Protein AF-A0AAV9F4S9-F1 (afdb_monomer_lite)

Secondary structure (DSSP, 8-state):
---PPPHHHHHHHHHHHHHHHT----TTS----EEE-STT-EEEHHHHHHHHT----------TTHHHHHHHT-GGGT-S--HHHHTTTS--S--B-TTTSSSB--HHIIIII-HHHHHHHHHHHHHHSS----SSHHHHHHHHHHHHHT---SHHHHHHHHHHHHHHHHHHHHHHHHHHH-PPP-HHHHHHHHHHHHHT-------S--SS----SSPPSEEEEEEEEEESS-TTSPPEEEEPPPHHHH-TT----SEEEEEEEEEE-SS----EEEEEETTEEEEEEEPPPP-TT-EEEEEEEE-GGGHHHHT--SSSPPEEEEEE----SSS----EEEEEEEEEE--TT----S--SEEEEES-S-STT-SSEEEEET-EEEEEEEPPTTEEEEEEEEEEEEEGGGGGGGGPPPHHHHHHTT------S-S---EEEEETTEEEEEEPPP----TTSS-GGGSSSSPPTTSSSPPEEEEE-GGGHHHH-SSSEEEEEEEETTEEEEEEEEEEEEEEE-SS-SS-EEEEEEEE-PPPEEEEEEEEETTEEEEEEEEEEEEEEEEEEEETTTEEEEEEEEEEEEEEEEEEEETTTTEEEEEEEEEEEEEEEEEETTS-EEEEEEEEEEEEEEEEEEEEE-SSTTEEEEEEEEEEEEEEEEEEEETTT-SEEEEEEEEEEEEEEEEEEETTEEEEEEEEEEEEEEEE-SSTT-EEEEEEEEESSS--EEEEEE--SS----

Structure (mmCIF, N/CA/C/O backbone):
data_AF-A0AAV9F4S9-F1
#
_entry.id   AF-A0AAV9F4S9-F1
#
loop_
_atom_site.group_PDB
_atom_site.id
_atom_site.type_symbol
_atom_site.label_atom_id
_atom_site.label_alt_id
_atom_site.label_comp_id
_atom_site.label_asym_id
_atom_site.label_entity_id
_atom_site.label_seq_id
_atom_site.pdbx_PDB_ins_code
_atom_site.Cartn_x
_atom_site.Cartn_y
_atom_site.Cartn_z
_atom_site.occupancy
_atom_site.B_iso_or_equiv
_atom_site.auth_seq_id
_atom_site.auth_comp_id
_atom_site.auth_asym_id
_atom_site.auth_atom_id
_atom_site.pdbx_PDB_model_num
ATOM 1 N N . MET A 1 1 ? -43.608 53.787 4.631 1.00 22.89 1 MET A N 1
ATOM 2 C CA . MET A 1 1 ? -43.381 53.414 6.046 1.00 22.89 1 MET A CA 1
ATOM 3 C C . MET A 1 1 ? -42.006 52.775 6.174 1.00 22.89 1 MET A C 1
ATOM 5 O O . MET A 1 1 ? -41.754 51.778 5.509 1.00 22.89 1 MET A O 1
ATOM 9 N N . ARG A 1 2 ? -41.092 53.371 6.951 1.00 24.72 2 ARG A N 1
ATOM 10 C CA . ARG A 1 2 ? -39.794 52.760 7.280 1.00 24.72 2 ARG A CA 1
ATOM 11 C C . ARG A 1 2 ? -40.042 51.748 8.397 1.00 24.72 2 ARG A C 1
ATOM 13 O O . ARG A 1 2 ? -40.347 52.161 9.509 1.00 24.72 2 ARG A O 1
ATOM 20 N N . ARG A 1 3 ? -39.980 50.447 8.108 1.00 29.59 3 ARG A N 1
ATOM 21 C CA . ARG A 1 3 ? -40.030 49.433 9.168 1.00 29.59 3 ARG A CA 1
ATOM 22 C C . ARG A 1 3 ? -38.655 49.418 9.840 1.00 29.59 3 ARG A C 1
ATOM 24 O O . ARG A 1 3 ? -37.660 49.163 9.165 1.00 29.59 3 ARG A O 1
ATOM 31 N N . GLY A 1 4 ? -38.601 49.795 11.117 1.00 29.03 4 GLY A N 1
ATOM 32 C CA . GLY A 1 4 ? -37.394 49.663 11.935 1.00 29.03 4 GLY A CA 1
ATOM 33 C C . GLY A 1 4 ? -36.983 48.195 12.065 1.00 29.03 4 GLY A C 1
ATOM 34 O O . GLY A 1 4 ? -37.822 47.305 11.913 1.00 29.03 4 GLY A O 1
ATOM 35 N N . LEU A 1 5 ? -35.689 47.963 12.298 1.00 31.17 5 LEU A N 1
ATOM 36 C CA . LEU A 1 5 ? -35.123 46.628 12.506 1.00 31.17 5 LEU A CA 1
ATOM 37 C C . LEU A 1 5 ? -35.781 45.951 13.714 1.00 31.17 5 LEU A C 1
ATOM 39 O O . LEU A 1 5 ? -36.056 46.607 14.719 1.00 31.17 5 LEU A O 1
ATOM 43 N N . ARG A 1 6 ? -36.026 44.643 13.613 1.00 33.62 6 ARG A N 1
ATOM 44 C CA . ARG A 1 6 ? -36.496 43.832 14.747 1.00 33.62 6 ARG A CA 1
ATOM 45 C C . ARG A 1 6 ? -35.334 43.573 15.709 1.00 33.62 6 ARG A C 1
ATOM 47 O O . ARG A 1 6 ? -34.189 43.490 15.272 1.00 33.62 6 ARG A O 1
ATOM 54 N N . GLU A 1 7 ? -35.609 43.401 17.001 1.00 31.81 7 GLU A N 1
ATOM 55 C CA . GLU A 1 7 ? -34.573 43.137 18.020 1.00 31.81 7 GLU A CA 1
ATOM 56 C C . GLU A 1 7 ? -33.677 41.939 17.670 1.00 31.81 7 GLU A C 1
ATOM 58 O O . GLU A 1 7 ? -32.467 42.009 17.850 1.00 31.81 7 GLU A O 1
ATOM 63 N N . GLU A 1 8 ? -34.231 40.890 17.060 1.00 33.00 8 GLU A N 1
ATOM 64 C CA . GLU A 1 8 ? -33.472 39.725 16.581 1.00 33.00 8 GLU A CA 1
ATOM 65 C C . GLU A 1 8 ? -32.423 40.083 15.510 1.00 33.00 8 GLU A C 1
ATOM 67 O O . GLU A 1 8 ? -31.349 39.485 15.452 1.00 33.00 8 GLU A O 1
ATOM 72 N N . GLU A 1 9 ? -32.710 41.082 14.670 1.00 36.06 9 GLU A N 1
ATOM 73 C CA . GLU A 1 9 ? -31.794 41.580 13.639 1.00 36.06 9 GLU A CA 1
ATOM 74 C C . GLU A 1 9 ? -30.711 42.467 14.280 1.00 36.06 9 GLU A C 1
ATOM 76 O O . GLU A 1 9 ? -29.543 42.382 13.906 1.00 36.06 9 GLU A O 1
ATOM 81 N N . ILE A 1 10 ? -31.064 43.254 15.304 1.00 36.69 10 ILE A N 1
ATOM 82 C CA . ILE A 1 10 ? -30.130 44.101 16.068 1.00 36.69 10 ILE A CA 1
ATOM 83 C C . ILE A 1 10 ? -29.147 43.247 16.890 1.00 36.69 10 ILE A C 1
ATOM 85 O O . ILE A 1 10 ? -27.951 43.542 16.900 1.00 36.69 10 ILE A O 1
ATOM 89 N N . VAL A 1 11 ? -29.611 42.152 17.504 1.00 34.91 11 VAL A N 1
ATOM 90 C CA . VAL A 1 11 ? -28.764 41.183 18.225 1.00 34.91 11 VAL A CA 1
ATOM 91 C C . VAL A 1 11 ? -27.790 40.478 17.267 1.00 34.91 11 VAL A C 1
ATOM 93 O O . VAL A 1 11 ? -26.600 40.394 17.566 1.00 34.91 11 VAL A O 1
ATOM 96 N N . GLN A 1 12 ? -28.234 40.087 16.065 1.00 37.31 12 GLN A N 1
ATOM 97 C CA . GLN A 1 12 ? -27.366 39.481 15.038 1.00 37.31 12 GLN A CA 1
ATOM 98 C C . GLN A 1 12 ? -26.277 40.435 14.514 1.00 37.31 12 GLN A C 1
ATOM 100 O O . GLN A 1 12 ? -25.146 40.011 14.265 1.00 37.31 12 GLN A O 1
ATOM 105 N N . PHE A 1 13 ? -26.575 41.732 14.381 1.00 33.75 13 PHE A N 1
ATOM 106 C CA . PHE A 1 13 ? -25.561 42.743 14.057 1.00 33.75 13 PHE A CA 1
ATOM 107 C C . PHE A 1 13 ? -24.663 43.101 15.258 1.00 33.75 13 PHE A C 1
ATOM 109 O O . PHE A 1 13 ? -23.525 43.528 15.055 1.00 33.75 13 PHE A O 1
ATOM 116 N N . GLY A 1 14 ? -25.129 42.890 16.494 1.00 34.03 14 GLY A N 1
ATOM 117 C CA . GLY A 1 14 ? -24.374 43.103 17.737 1.00 34.03 14 GLY A CA 1
ATOM 118 C C . GLY A 1 14 ? -23.271 42.066 18.011 1.00 34.03 14 GLY A C 1
ATOM 119 O O . GLY A 1 14 ? -22.269 42.398 18.660 1.00 34.03 14 GLY A O 1
ATOM 120 N N . GLU A 1 15 ? -23.410 40.849 17.468 1.00 34.53 15 GLU A N 1
ATOM 121 C CA . GLU A 1 15 ? -22.436 39.742 17.561 1.00 34.53 15 GLU A CA 1
ATOM 122 C C . GLU A 1 15 ? -21.312 39.811 16.516 1.00 34.53 15 GLU A C 1
ATOM 124 O O . GLU A 1 15 ? -20.168 39.444 16.808 1.00 34.53 15 GLU A O 1
ATOM 129 N N . LEU A 1 16 ? -21.611 40.334 15.315 1.00 33.00 16 LEU A N 1
ATOM 130 C CA . LEU A 1 16 ? -20.655 40.526 14.206 1.00 33.00 16 LEU A CA 1
ATOM 131 C C . LEU A 1 16 ? -19.291 41.065 14.653 1.00 33.00 16 LEU A C 1
ATOM 133 O O . LEU A 1 16 ? -18.252 40.653 14.155 1.00 33.00 16 LEU A O 1
ATOM 137 N N . PRO A 1 17 ? -19.241 41.981 15.609 1.00 33.84 17 PRO A N 1
ATOM 138 C CA . PRO A 1 17 ? -17.975 42.571 15.954 1.00 33.84 17 PRO A CA 1
ATOM 139 C C . PRO A 1 17 ? -17.055 41.782 16.889 1.00 33.84 17 PRO A C 1
ATOM 141 O O . PRO A 1 17 ? -15.864 42.078 16.937 1.00 33.84 17 PRO A O 1
ATOM 144 N N . GLY A 1 18 ? -17.587 40.798 17.623 1.00 34.25 18 GLY A N 1
ATOM 145 C CA . GLY A 1 18 ? -16.751 39.790 18.285 1.00 34.25 18 GLY A CA 1
ATOM 146 C C . GLY A 1 18 ? -16.081 38.878 17.251 1.00 34.25 18 GLY A C 1
ATOM 147 O O . GLY A 1 18 ? -14.920 38.514 17.400 1.00 34.25 18 GLY A O 1
ATOM 148 N N . LEU A 1 19 ? -16.771 38.613 16.134 1.00 34.66 19 LEU A N 1
ATOM 149 C CA . LEU A 1 19 ? -16.241 37.872 14.980 1.00 34.66 19 LEU A CA 1
ATOM 150 C C . LEU A 1 19 ? -15.181 38.668 14.197 1.00 34.66 19 LEU A C 1
ATOM 152 O O . LEU A 1 19 ? -14.268 38.084 13.623 1.00 34.66 19 LEU A O 1
ATOM 156 N N . LEU A 1 20 ? -15.281 39.998 14.200 1.00 31.59 20 LEU A N 1
ATOM 157 C CA . LEU A 1 20 ? -14.366 40.912 13.511 1.00 31.59 20 LEU A CA 1
ATOM 158 C C . LEU A 1 20 ? -13.083 41.216 14.305 1.00 31.59 20 LEU A C 1
AT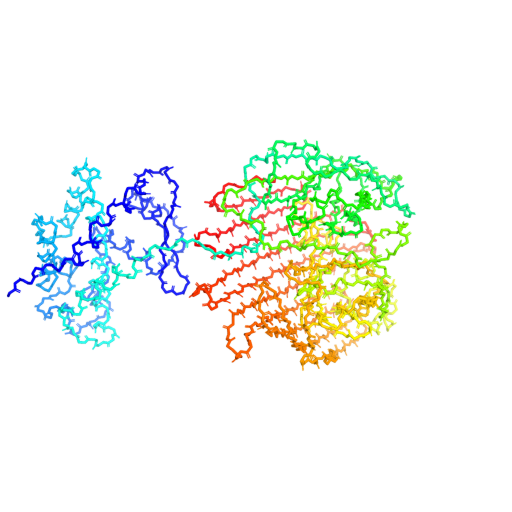OM 160 O O . LEU A 1 20 ? -12.052 41.502 13.703 1.00 31.59 20 LEU A O 1
ATOM 164 N N . GLN A 1 21 ? -13.108 41.100 15.639 1.00 33.44 21 GLN A N 1
ATOM 165 C CA . GLN A 1 21 ? -11.900 41.155 16.478 1.00 33.44 21 GLN A CA 1
ATOM 166 C C . GLN A 1 21 ? -10.947 39.973 16.222 1.00 33.44 21 GLN A C 1
ATOM 168 O O . GLN A 1 21 ? -9.747 40.097 16.457 1.00 33.44 21 GLN A O 1
ATOM 173 N N . ALA A 1 22 ? -11.456 38.860 15.678 1.00 33.62 22 ALA A N 1
ATOM 174 C CA . ALA A 1 22 ? -10.657 37.713 15.245 1.00 33.62 22 ALA A CA 1
ATOM 175 C C . ALA A 1 22 ? -9.946 37.927 13.886 1.00 33.62 22 ALA A C 1
ATOM 177 O O . ALA A 1 22 ? -9.196 37.058 13.443 1.00 33.62 22 ALA A O 1
ATOM 178 N N . TRP A 1 23 ? -10.167 39.061 13.203 1.00 33.31 23 TRP A N 1
ATOM 179 C CA . TRP A 1 23 ? -9.535 39.395 11.921 1.00 33.31 23 TRP A CA 1
ATOM 180 C C . TRP A 1 23 ? -8.335 40.329 12.129 1.00 33.31 23 TRP A C 1
ATOM 182 O O . TRP A 1 23 ? -8.484 41.538 12.300 1.00 33.31 23 TRP A O 1
ATOM 192 N N . SER A 1 24 ? -7.116 39.793 12.056 1.00 33.50 24 SER A N 1
ATOM 193 C CA . SER A 1 24 ? -5.904 40.613 11.929 1.00 33.50 24 SER A CA 1
ATOM 194 C C . SER A 1 24 ? -5.663 40.935 10.452 1.00 33.50 24 SER A C 1
ATOM 196 O O . SER A 1 24 ? -5.148 40.110 9.704 1.00 33.50 24 SER A O 1
ATOM 198 N N . LEU A 1 25 ? -6.036 42.136 10.001 1.00 36.56 25 LEU A N 1
ATOM 199 C CA . LEU A 1 25 ? -5.708 42.630 8.655 1.00 36.56 25 LEU A CA 1
ATOM 200 C C . LEU A 1 25 ? -4.300 43.253 8.643 1.00 36.56 25 LEU A C 1
ATOM 202 O O . LEU A 1 25 ? -4.144 44.466 8.500 1.00 36.56 25 LEU A O 1
ATOM 206 N N . LYS A 1 26 ? -3.269 42.419 8.810 1.00 35.62 26 LYS A N 1
ATOM 207 C CA . LYS A 1 26 ? -1.864 42.759 8.511 1.00 35.62 26 LYS A CA 1
ATOM 208 C C . LYS A 1 26 ? -1.432 42.015 7.243 1.00 35.62 26 LYS A C 1
ATOM 210 O O . LYS A 1 26 ? -1.946 40.934 6.972 1.00 35.62 26 LYS A O 1
ATOM 215 N N . ALA A 1 27 ? -0.501 42.567 6.463 1.00 35.91 27 ALA A N 1
ATOM 216 C CA . ALA A 1 27 ? -0.015 41.954 5.213 1.00 35.91 27 ALA A CA 1
ATOM 217 C C . ALA A 1 27 ? 0.668 40.577 5.414 1.00 35.91 27 ALA A C 1
ATOM 219 O O . ALA A 1 27 ? 0.915 39.830 4.460 1.00 35.91 27 ALA A O 1
ATOM 220 N N . ASP A 1 28 ? 0.936 40.276 6.676 1.00 38.09 28 ASP A N 1
ATOM 221 C CA . ASP A 1 28 ? 1.822 39.282 7.250 1.00 38.09 28 ASP A CA 1
ATOM 222 C C . ASP A 1 28 ? 1.115 38.418 8.321 1.00 38.09 28 ASP A C 1
ATOM 224 O O . ASP A 1 28 ? 1.736 37.533 8.900 1.00 38.09 28 ASP A O 1
ATOM 228 N N . ALA A 1 29 ? -0.197 38.599 8.539 1.00 37.31 29 ALA A N 1
ATOM 229 C CA . ALA A 1 29 ? -1.008 37.685 9.353 1.00 37.31 29 ALA A CA 1
ATOM 230 C C . ALA A 1 29 ? -1.469 36.448 8.546 1.00 37.31 29 ALA A C 1
ATOM 232 O O . ALA A 1 29 ? -1.721 36.541 7.342 1.00 37.31 29 ALA A O 1
ATOM 233 N N . GLU A 1 30 ? -1.581 35.284 9.199 1.00 36.53 30 GLU A N 1
ATOM 234 C CA . GLU A 1 30 ? -2.030 34.031 8.569 1.00 36.53 30 GLU A CA 1
ATOM 235 C C . GLU A 1 30 ? -3.545 34.015 8.271 1.00 36.53 30 GLU A C 1
ATOM 237 O O . GLU A 1 30 ? -4.362 34.467 9.074 1.00 36.53 30 GLU A O 1
ATOM 242 N N . ASP A 1 31 ? -3.919 33.469 7.105 1.00 33.38 31 ASP A N 1
ATOM 243 C CA . ASP A 1 31 ? -5.306 33.314 6.645 1.00 33.38 31 ASP A CA 1
ATOM 244 C C . ASP A 1 31 ? -6.063 32.287 7.499 1.00 33.38 31 ASP A C 1
ATOM 246 O O . ASP A 1 31 ? -5.819 31.086 7.398 1.00 33.38 31 ASP A O 1
ATOM 250 N N . THR A 1 32 ? -7.048 32.726 8.277 1.00 29.97 32 THR A N 1
ATOM 251 C CA . THR A 1 32 ? -7.903 31.821 9.068 1.00 29.97 32 THR A CA 1
ATOM 252 C C . THR A 1 32 ? -9.314 31.648 8.498 1.00 29.97 32 THR A C 1
ATOM 254 O O . THR A 1 32 ? -10.103 30.877 9.043 1.00 29.97 32 THR A O 1
ATOM 257 N N . VAL A 1 33 ? -9.658 32.317 7.385 1.00 30.38 33 VAL A N 1
ATOM 258 C CA . VAL A 1 33 ? -11.015 32.295 6.805 1.00 30.38 33 VAL A CA 1
ATOM 259 C C . VAL A 1 33 ? -10.973 32.164 5.273 1.00 30.38 33 VAL A C 1
ATOM 261 O O . VAL A 1 33 ? -10.361 32.973 4.580 1.00 30.38 33 VAL A O 1
ATOM 264 N N . CYS A 1 34 ? -11.654 31.148 4.731 1.00 31.33 34 CYS A N 1
ATOM 265 C CA . CYS A 1 34 ? -11.869 30.935 3.291 1.00 31.33 34 CYS A CA 1
ATOM 266 C C . CYS A 1 34 ? -13.367 30.794 2.990 1.00 31.33 34 CYS A C 1
ATOM 268 O O . CYS A 1 34 ? -14.107 30.217 3.788 1.00 31.33 34 CYS A O 1
ATOM 270 N N . TRP A 1 35 ? -13.807 31.242 1.811 1.00 37.78 35 TRP A N 1
ATOM 271 C CA . TRP A 1 35 ? -15.218 31.181 1.403 1.00 37.78 35 TRP A CA 1
ATOM 272 C C . TRP A 1 35 ? -15.463 30.081 0.362 1.00 37.78 35 TRP A C 1
ATOM 274 O O . TRP A 1 35 ? -14.693 29.926 -0.591 1.00 37.78 35 TRP A O 1
ATOM 284 N N . ALA A 1 36 ? -16.572 29.351 0.511 1.00 30.48 36 ALA A N 1
ATOM 285 C CA . ALA A 1 36 ? -17.034 28.345 -0.442 1.00 30.48 36 ALA A CA 1
ATOM 286 C C . ALA A 1 36 ? -18.261 28.856 -1.210 1.00 30.48 36 ALA A C 1
ATOM 288 O O . ALA A 1 36 ? -19.258 29.266 -0.619 1.00 30.48 36 ALA A O 1
ATOM 289 N N . GLY A 1 37 ? -18.187 28.822 -2.542 1.00 35.81 37 GLY A N 1
ATOM 290 C CA . GLY A 1 37 ? -19.358 28.953 -3.409 1.00 35.81 37 GLY A CA 1
ATOM 291 C C . GLY A 1 37 ? -19.997 27.593 -3.711 1.00 35.81 37 GLY A C 1
ATOM 292 O O . GLY A 1 37 ? -19.869 26.644 -2.941 1.00 35.81 37 GLY A O 1
ATOM 293 N N . LYS A 1 38 ? -20.654 27.486 -4.881 1.00 31.38 38 LYS A N 1
ATOM 294 C CA . LYS A 1 38 ? -21.128 26.202 -5.438 1.00 31.38 38 LYS A CA 1
ATOM 295 C C . LYS A 1 38 ? -20.001 25.145 -5.426 1.00 31.38 38 LYS A C 1
ATOM 297 O O . LYS A 1 38 ? -18.829 25.529 -5.457 1.00 31.38 38 LYS A O 1
ATOM 302 N N . PRO A 1 39 ? -20.334 23.839 -5.423 1.00 29.66 39 PRO A N 1
ATOM 303 C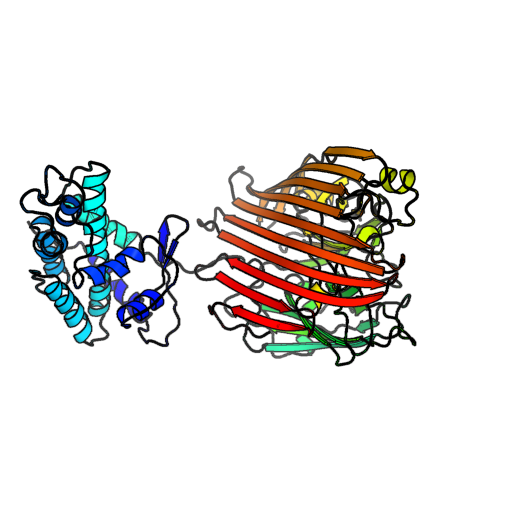 CA . PRO A 1 39 ? -19.347 22.771 -5.278 1.00 29.66 39 PRO A CA 1
ATOM 304 C C . PRO A 1 39 ? -18.200 22.925 -6.288 1.00 29.66 39 PRO A C 1
ATOM 306 O O . PRO A 1 39 ? -18.442 22.905 -7.491 1.00 29.66 39 PRO A O 1
ATOM 309 N N . GLY A 1 40 ? -16.969 23.108 -5.791 1.00 35.25 40 GLY A N 1
ATOM 310 C CA . GLY A 1 40 ? -15.749 23.145 -6.611 1.00 35.25 40 GLY A CA 1
ATOM 311 C C . GLY A 1 40 ? -14.987 24.477 -6.723 1.00 35.25 40 GLY A C 1
ATOM 312 O O . GLY A 1 40 ? -13.971 24.494 -7.409 1.00 35.25 40 GLY A O 1
ATOM 313 N N . GLN A 1 41 ? -15.386 25.579 -6.069 1.00 36.69 41 GLN A N 1
ATOM 314 C CA . GLN A 1 41 ? -14.614 26.847 -6.095 1.00 36.69 41 GLN A CA 1
ATOM 315 C C . GLN A 1 41 ? -14.290 27.388 -4.683 1.00 36.69 41 GLN A C 1
ATOM 317 O O . GLN A 1 41 ? -15.197 27.512 -3.857 1.00 36.69 41 GLN A O 1
ATOM 322 N N . LYS A 1 42 ? -13.015 27.744 -4.427 1.00 34.88 42 LYS A N 1
ATOM 323 C CA . LYS A 1 42 ? -12.492 28.376 -3.189 1.00 34.88 42 LYS A CA 1
ATOM 324 C C . LYS A 1 42 ? -11.789 29.711 -3.522 1.00 34.88 42 LYS A C 1
ATOM 326 O O . LYS A 1 42 ? -11.036 29.740 -4.487 1.00 34.88 42 LYS A O 1
ATOM 331 N N . ASN A 1 43 ? -11.996 30.764 -2.717 1.00 36.47 43 ASN A N 1
ATOM 332 C CA . ASN A 1 43 ? -11.239 32.041 -2.737 1.00 36.47 43 ASN A CA 1
ATOM 333 C C . ASN A 1 43 ? -10.808 32.421 -1.294 1.00 36.47 43 ASN A C 1
ATOM 335 O O . ASN A 1 43 ? -11.537 32.080 -0.358 1.00 36.47 43 ASN A O 1
ATOM 339 N N . SER A 1 44 ? -9.675 33.126 -1.106 1.00 37.84 44 SER A N 1
ATOM 340 C CA . SER A 1 44 ? -9.139 33.537 0.218 1.00 37.84 44 SER A CA 1
ATOM 341 C C . SER A 1 44 ? -9.063 35.062 0.425 1.00 37.84 44 SER A C 1
ATOM 343 O O . SER A 1 44 ? -8.945 35.826 -0.532 1.00 37.84 44 SER A O 1
ATOM 345 N N . VAL A 1 45 ? -9.094 35.497 1.693 1.00 34.34 45 VAL A N 1
ATOM 346 C CA . VAL A 1 45 ? -9.039 36.909 2.133 1.00 34.34 45 VAL A CA 1
ATOM 347 C C . VAL A 1 45 ? -7.695 37.570 1.789 1.00 34.34 45 VAL A C 1
ATOM 349 O O . VAL A 1 45 ? -7.670 38.714 1.335 1.00 34.34 45 VAL A O 1
ATOM 352 N N . ARG A 1 46 ? -6.567 36.859 1.935 1.00 40.22 46 ARG A N 1
ATOM 353 C CA . ARG A 1 46 ? -5.231 37.337 1.531 1.00 40.22 46 ARG A CA 1
ATOM 354 C C . ARG A 1 46 ? -5.051 37.458 0.027 1.00 40.22 46 ARG A C 1
ATOM 356 O O . ARG A 1 46 ? -4.320 38.351 -0.402 1.00 40.22 46 ARG A O 1
ATOM 363 N N . LEU A 1 47 ? -5.686 36.589 -0.767 1.00 40.09 47 LEU A N 1
ATOM 364 C CA . LEU A 1 47 ? -5.716 36.740 -2.222 1.00 40.09 47 LEU A CA 1
ATOM 365 C C . LEU A 1 47 ? -6.391 38.064 -2.567 1.00 40.09 47 LEU A C 1
ATOM 367 O O . LEU A 1 47 ? -5.760 38.871 -3.234 1.00 40.09 47 LEU A O 1
ATOM 371 N N . ASP A 1 48 ? -7.557 38.363 -1.994 1.00 37.41 48 ASP A N 1
ATOM 372 C CA . ASP A 1 48 ? -8.246 39.641 -2.209 1.00 37.41 48 ASP A CA 1
ATOM 373 C C . ASP A 1 48 ? -7.465 40.859 -1.658 1.00 37.41 48 ASP A C 1
ATOM 375 O O . ASP A 1 48 ? -7.377 41.883 -2.338 1.00 37.41 48 ASP A O 1
ATOM 379 N N . TYR A 1 49 ? -6.809 40.757 -0.491 1.00 37.78 49 TYR A N 1
ATOM 380 C CA . TYR A 1 49 ? -5.979 41.826 0.102 1.00 37.78 49 TYR A CA 1
ATOM 381 C C . TYR A 1 49 ? -4.696 42.124 -0.700 1.00 37.78 49 TYR A C 1
ATOM 383 O O . TYR A 1 49 ? -4.348 43.288 -0.913 1.00 37.78 49 TYR A O 1
ATOM 391 N N . ARG A 1 50 ? -3.986 41.092 -1.185 1.00 39.66 50 ARG A N 1
ATOM 392 C CA . ARG A 1 50 ? -2.802 41.245 -2.059 1.00 39.66 50 ARG A CA 1
ATOM 393 C C . ARG A 1 50 ? -3.178 41.799 -3.432 1.00 39.66 50 ARG A C 1
ATOM 395 O O . ARG A 1 50 ? -2.402 42.553 -4.016 1.00 39.66 50 ARG A O 1
ATOM 402 N N . TRP A 1 51 ? -4.370 41.465 -3.923 1.00 38.06 51 TRP A N 1
ATOM 403 C CA . TRP A 1 51 ? -4.891 41.923 -5.211 1.00 38.06 51 TRP A CA 1
ATOM 404 C C . TRP A 1 51 ? -5.363 43.387 -5.181 1.00 38.06 51 TRP A C 1
ATOM 406 O O . TRP A 1 51 ? -5.142 44.142 -6.133 1.00 38.06 51 TRP A O 1
ATOM 416 N N . TRP A 1 52 ? -5.942 43.825 -4.057 1.00 34.47 52 TRP A N 1
ATOM 417 C CA . TRP A 1 52 ? -6.325 45.224 -3.823 1.00 34.47 52 TRP A CA 1
ATOM 418 C C . TRP A 1 52 ? -5.110 46.170 -3.759 1.00 34.47 52 TRP A C 1
ATOM 420 O O . TRP A 1 52 ? -5.233 47.341 -4.112 1.00 34.47 52 TRP A O 1
ATOM 430 N N . ASN A 1 53 ? -3.938 45.655 -3.361 1.00 38.12 53 ASN A N 1
ATOM 431 C CA . ASN A 1 53 ? -2.729 46.434 -3.063 1.00 38.12 53 ASN A CA 1
ATOM 432 C C . ASN A 1 53 ? -1.602 46.369 -4.131 1.00 38.12 53 ASN A C 1
ATOM 434 O O . ASN A 1 53 ? -0.562 46.981 -3.904 1.00 38.12 53 ASN A O 1
ATOM 438 N N . ARG A 1 54 ? -1.753 45.675 -5.281 1.00 39.31 54 ARG A N 1
ATOM 439 C CA . ARG A 1 54 ? -0.732 45.654 -6.366 1.00 39.31 54 ARG A CA 1
ATOM 440 C C . ARG A 1 54 ? -1.189 46.292 -7.689 1.00 39.31 54 ARG A C 1
ATOM 442 O O . ARG A 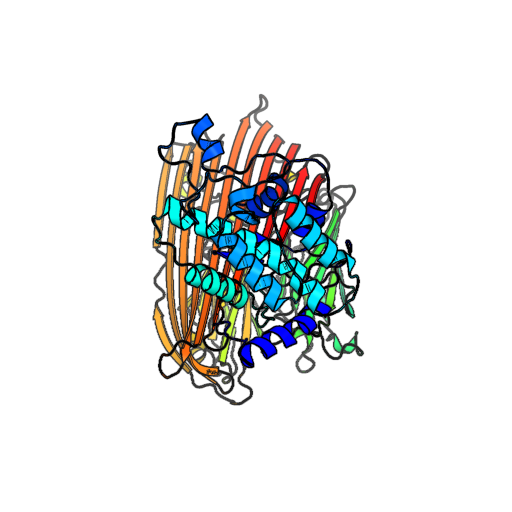1 54 ? -2.289 46.032 -8.192 1.00 39.31 54 ARG A O 1
ATOM 449 N N . GLU A 1 55 ? -0.305 47.104 -8.269 1.00 32.94 55 GLU A N 1
ATOM 450 C CA . GLU A 1 55 ? -0.263 47.485 -9.685 1.00 32.94 55 GLU A CA 1
ATOM 451 C C . GLU A 1 55 ? 0.507 46.405 -10.483 1.00 32.94 55 GLU A C 1
ATOM 453 O O . GLU A 1 55 ? 1.498 45.880 -9.998 1.00 32.94 55 GLU A O 1
ATOM 458 N N . ALA A 1 56 ? 0.009 46.070 -11.680 1.00 31.52 56 ALA A N 1
ATOM 459 C CA . ALA A 1 56 ? 0.653 45.339 -12.788 1.00 31.52 56 ALA A CA 1
ATOM 460 C C . ALA A 1 56 ? 1.304 43.932 -12.603 1.00 31.52 56 ALA A C 1
ATOM 462 O O . ALA A 1 56 ? 2.349 43.775 -11.987 1.00 31.52 56 ALA A O 1
ATOM 463 N N . ALA A 1 57 ? 0.741 42.982 -13.381 1.00 30.19 57 ALA A N 1
ATOM 464 C CA . ALA A 1 57 ? 1.387 41.854 -14.100 1.00 30.19 57 ALA A CA 1
ATOM 465 C C . ALA A 1 57 ? 1.783 40.561 -13.336 1.00 30.19 57 ALA A C 1
ATOM 467 O O . ALA A 1 57 ? 2.290 40.627 -12.228 1.00 30.19 57 ALA A O 1
ATOM 468 N N . THR A 1 58 ? 1.610 39.322 -13.830 1.00 39.97 58 THR A N 1
ATOM 469 C CA . THR A 1 58 ? 0.958 38.694 -15.008 1.00 39.97 58 THR A CA 1
ATOM 470 C C . THR A 1 58 ? 0.796 37.186 -14.707 1.00 39.97 58 THR A C 1
ATOM 472 O O . THR A 1 58 ? 1.570 36.647 -13.926 1.00 39.97 58 THR A O 1
ATOM 475 N N . ASN A 1 59 ? -0.157 36.531 -15.388 1.00 39.16 59 ASN A N 1
ATOM 476 C CA . ASN A 1 59 ? -0.273 35.083 -15.664 1.00 39.16 59 ASN A CA 1
ATOM 477 C C . ASN A 1 59 ? -0.447 34.071 -14.516 1.00 39.16 59 ASN A C 1
ATOM 479 O O . ASN A 1 59 ? 0.420 33.237 -14.298 1.00 39.16 59 ASN A O 1
ATOM 483 N N . ASP A 1 60 ? -1.652 34.015 -13.934 1.00 31.75 60 ASP A N 1
ATOM 484 C CA . ASP A 1 60 ? -2.159 32.772 -13.333 1.00 31.75 60 ASP A CA 1
ATOM 485 C C . ASP A 1 60 ? -3.649 32.551 -13.649 1.00 31.75 60 ASP A C 1
ATOM 487 O O . ASP A 1 60 ? -4.445 33.491 -13.768 1.00 31.75 60 ASP A O 1
ATOM 491 N N . THR A 1 61 ? -4.017 31.291 -13.871 1.00 32.19 61 THR A N 1
ATOM 492 C CA . THR A 1 61 ? -5.243 30.869 -14.561 1.00 32.19 61 THR A CA 1
ATOM 493 C C . THR A 1 61 ? -6.508 30.920 -13.687 1.00 32.19 61 THR A C 1
ATOM 495 O O . THR A 1 61 ? -6.796 30.076 -12.850 1.00 32.19 61 THR A O 1
ATOM 498 N N . PHE A 1 62 ? -7.284 31.975 -13.937 1.00 31.06 62 PHE A N 1
ATOM 499 C CA . PHE A 1 62 ? -8.736 32.052 -14.175 1.00 31.06 62 PHE A CA 1
ATOM 500 C C . PHE A 1 62 ? -9.718 31.151 -13.384 1.00 31.06 62 PHE A C 1
ATOM 502 O O . PHE A 1 62 ? -9.934 29.986 -13.706 1.00 31.06 62 PHE A O 1
ATOM 509 N N . ASN A 1 63 ? -10.492 31.761 -12.469 1.00 30.84 63 ASN A N 1
ATOM 510 C CA . ASN A 1 63 ? -11.735 31.182 -11.939 1.00 30.84 63 ASN A CA 1
ATOM 511 C C . ASN A 1 63 ? -12.886 32.213 -11.940 1.00 30.84 63 ASN A C 1
ATOM 513 O O . ASN A 1 63 ? -12.726 33.366 -11.528 1.00 30.84 63 ASN A O 1
ATOM 517 N N . ALA A 1 64 ? -14.071 31.802 -12.407 1.00 33.09 64 ALA A N 1
ATOM 518 C CA . ALA A 1 64 ? -15.148 32.672 -12.912 1.00 33.09 64 ALA A CA 1
ATOM 519 C C . ALA A 1 64 ? -15.826 33.625 -11.896 1.00 33.09 64 ALA A C 1
ATOM 521 O O . ALA A 1 64 ? -16.673 34.425 -12.292 1.00 33.09 64 ALA A O 1
ATOM 522 N N . ARG A 1 65 ? -15.470 33.583 -10.603 1.00 35.62 65 ARG A N 1
ATOM 523 C CA . ARG A 1 65 ? -15.940 34.547 -9.582 1.00 35.62 65 ARG A CA 1
ATOM 524 C C . ARG A 1 65 ? -14.841 35.454 -9.020 1.00 35.62 65 ARG A C 1
ATOM 526 O O . ARG A 1 65 ? -15.137 36.606 -8.718 1.00 35.62 65 ARG A O 1
ATOM 533 N N . ALA A 1 66 ? -13.579 35.013 -9.006 1.00 36.22 66 ALA A N 1
ATOM 534 C CA . ALA A 1 66 ? -12.433 35.921 -8.852 1.00 36.22 66 ALA A CA 1
ATOM 535 C C . ALA A 1 66 ? -12.360 36.915 -10.030 1.00 36.22 66 ALA A C 1
ATOM 537 O O . ALA A 1 66 ? -11.951 38.061 -9.869 1.00 36.22 66 ALA A O 1
ATOM 538 N N . ALA A 1 67 ? -12.901 36.522 -11.190 1.00 35.28 67 ALA A N 1
ATOM 539 C CA . ALA A 1 67 ? -13.138 37.402 -12.328 1.00 35.28 67 ALA A CA 1
ATOM 540 C C . ALA A 1 67 ? -14.034 38.620 -12.019 1.00 35.28 67 ALA A C 1
ATOM 542 O O . ALA A 1 67 ? -13.963 39.591 -12.763 1.00 35.28 67 ALA A O 1
ATOM 543 N N . ILE A 1 68 ? -14.868 38.613 -10.966 1.00 37.62 68 ILE A N 1
ATOM 544 C CA . ILE A 1 68 ? -15.687 39.785 -10.612 1.00 37.62 68 ILE A CA 1
ATOM 545 C C . ILE A 1 68 ? -14.987 40.708 -9.622 1.00 37.62 68 ILE A C 1
ATOM 547 O O . ILE A 1 68 ? -15.044 41.916 -9.819 1.00 37.62 68 ILE A O 1
ATOM 551 N N . LEU A 1 69 ? -14.223 40.181 -8.665 1.00 36.00 69 LEU A N 1
ATOM 552 C CA . LEU A 1 69 ? -13.331 41.007 -7.838 1.00 36.00 69 LEU A CA 1
ATOM 553 C C . LEU A 1 69 ? -12.235 41.671 -8.701 1.00 36.00 69 LEU A C 1
ATOM 555 O O . LEU A 1 69 ? -11.959 42.858 -8.541 1.00 36.00 69 LEU A O 1
ATOM 559 N N . TRP A 1 70 ? -11.763 40.978 -9.747 1.00 36.72 70 TRP A N 1
ATOM 560 C CA . TRP A 1 70 ? -10.966 41.542 -10.849 1.00 36.72 70 TRP A CA 1
ATOM 561 C C . TRP A 1 70 ? -11.697 42.650 -11.642 1.00 36.72 70 TRP A C 1
ATOM 563 O O . TRP A 1 70 ? -11.076 43.607 -12.106 1.00 36.72 70 TRP A O 1
ATOM 573 N N . ARG A 1 71 ? -13.030 42.568 -11.775 1.00 37.94 71 ARG A N 1
ATOM 574 C CA . ARG A 1 71 ? -13.873 43.541 -12.503 1.00 37.94 71 ARG A CA 1
ATOM 575 C C . ARG A 1 71 ? -14.372 44.711 -11.655 1.00 37.94 71 ARG A C 1
ATOM 577 O O . ARG A 1 71 ? -14.826 45.690 -12.235 1.00 37.94 71 ARG A O 1
ATOM 584 N N . VAL A 1 72 ? -14.224 44.696 -10.331 1.00 37.44 72 VAL A N 1
ATOM 585 C CA . VAL A 1 72 ? -14.435 45.910 -9.515 1.00 37.44 72 VAL A CA 1
ATOM 586 C C . VAL A 1 72 ? -13.333 46.945 -9.799 1.00 37.44 72 VAL A C 1
ATOM 588 O O . VAL A 1 72 ? -13.585 48.141 -9.722 1.00 37.44 72 VAL A O 1
ATOM 591 N N . LYS A 1 73 ? -12.150 46.510 -10.268 1.00 34.66 73 LYS A N 1
ATOM 592 C CA . LYS A 1 73 ? -11.076 47.384 -10.787 1.00 34.66 73 LYS A CA 1
ATOM 593 C C . LYS A 1 73 ? -11.291 47.835 -12.251 1.00 34.66 73 LYS A C 1
ATOM 595 O O . LYS A 1 73 ? -10.501 48.622 -12.763 1.00 34.66 73 LYS A O 1
ATOM 600 N N . MET A 1 74 ? -12.334 47.357 -12.949 1.00 35.94 74 MET A N 1
ATOM 601 C CA . MET A 1 74 ? -12.620 47.710 -14.353 1.00 35.94 74 MET A CA 1
ATOM 602 C C . MET A 1 74 ? -13.390 49.006 -14.647 1.00 35.94 74 MET A C 1
ATOM 604 O O . MET A 1 74 ? -13.320 49.397 -15.813 1.00 35.94 74 MET A O 1
ATOM 608 N N . PRO A 1 75 ? -14.077 49.702 -13.721 1.00 36.19 75 PRO A N 1
ATOM 609 C CA . PRO A 1 75 ? -14.664 51.004 -14.048 1.00 36.19 75 PRO A CA 1
ATOM 610 C C . PRO A 1 75 ? -13.601 51.982 -14.566 1.00 36.19 75 PRO A C 1
ATOM 612 O O . PRO A 1 75 ? -13.805 52.646 -15.570 1.00 36.19 75 PRO A O 1
ATOM 615 N N . LEU A 1 76 ? -12.390 51.914 -14.004 1.00 36.59 76 LEU A N 1
ATOM 616 C CA . LEU A 1 76 ? -11.234 52.716 -14.422 1.00 36.59 76 LEU A CA 1
ATOM 617 C C . LEU A 1 76 ? -10.649 52.318 -15.795 1.00 36.59 76 LEU A C 1
ATOM 619 O O . LEU A 1 76 ? -9.766 52.998 -16.305 1.00 36.59 76 LEU A O 1
ATOM 623 N N . LYS A 1 77 ? -11.095 51.203 -16.400 1.00 35.97 77 LYS A N 1
ATOM 624 C CA . LYS A 1 77 ? -10.640 50.732 -17.727 1.00 35.97 77 LYS A CA 1
ATOM 625 C C . LYS A 1 77 ? -11.774 50.485 -18.726 1.00 35.97 77 LYS A C 1
ATOM 627 O O . LYS A 1 77 ? -11.489 50.023 -19.826 1.00 35.97 77 LYS A O 1
ATOM 632 N N . ASN A 1 78 ? -13.028 50.761 -18.358 1.00 41.62 78 ASN A N 1
ATOM 633 C CA . ASN A 1 78 ? -14.213 50.665 -19.215 1.00 41.62 78 ASN A CA 1
ATOM 634 C C . ASN A 1 78 ? -14.414 49.293 -19.911 1.00 41.62 78 ASN A C 1
ATOM 636 O O . ASN A 1 78 ? -14.735 49.221 -21.090 1.00 41.62 78 ASN A O 1
ATOM 640 N N . ARG A 1 79 ? -14.161 48.174 -19.214 1.00 38.47 79 ARG A N 1
ATOM 641 C CA . ARG A 1 79 ? -14.109 46.815 -19.817 1.00 38.47 79 ARG A CA 1
ATOM 642 C C . ARG A 1 79 ? -15.184 45.828 -19.309 1.00 38.47 79 ARG A C 1
ATOM 644 O O . ARG A 1 79 ? -15.153 44.647 -19.662 1.00 38.47 79 ARG A O 1
ATOM 651 N N . LEU A 1 80 ? -16.134 46.272 -18.479 1.00 44.28 80 LEU A N 1
ATOM 652 C CA . LEU A 1 80 ? -17.309 45.468 -18.107 1.00 44.28 80 LEU A CA 1
ATOM 653 C C . LEU A 1 80 ? -18.300 45.457 -19.280 1.00 44.28 80 LEU A C 1
ATOM 655 O O . LEU A 1 80 ? -18.691 46.510 -19.770 1.00 44.28 80 LEU A O 1
ATOM 659 N N . VAL A 1 81 ? -18.710 44.266 -19.729 1.00 47.19 81 VAL A N 1
ATOM 660 C CA . VAL A 1 81 ? -19.631 44.116 -20.868 1.00 47.19 81 VAL A CA 1
ATOM 661 C C . VAL A 1 81 ? -21.047 44.517 -20.442 1.00 47.19 81 VAL A C 1
ATOM 663 O O . VAL A 1 81 ? -21.830 43.678 -19.995 1.00 47.19 81 VAL A O 1
ATOM 666 N N . THR A 1 82 ? -21.365 45.804 -20.548 1.00 54.62 82 THR A N 1
ATOM 667 C CA . THR A 1 82 ? -22.739 46.310 -20.457 1.00 54.62 82 THR A CA 1
ATOM 668 C C . THR A 1 82 ? -23.462 46.126 -21.791 1.00 54.62 82 THR A C 1
ATOM 670 O O . THR A 1 82 ? -22.834 45.791 -22.803 1.00 54.62 82 THR A O 1
ATOM 673 N N . LYS A 1 83 ? -24.786 46.328 -21.831 1.00 57.16 83 LYS A N 1
ATOM 674 C CA . LYS A 1 83 ? -25.519 46.287 -23.112 1.00 57.16 83 LYS A CA 1
ATOM 675 C C . LYS A 1 83 ? -24.948 47.289 -24.130 1.00 57.16 83 LYS A C 1
ATOM 677 O O . LYS A 1 83 ? -24.759 46.912 -25.284 1.00 57.16 83 LYS A O 1
ATOM 682 N N . VAL A 1 84 ? -24.553 48.486 -23.678 1.00 50.31 84 VAL A N 1
ATOM 683 C CA . VAL A 1 84 ? -23.888 49.526 -24.494 1.00 50.31 84 VAL A CA 1
ATOM 684 C C . VAL A 1 84 ? -22.544 49.047 -25.064 1.00 50.31 84 VAL A C 1
ATOM 686 O O . VAL A 1 84 ? -22.187 49.368 -26.190 1.00 50.31 84 VAL A O 1
ATOM 689 N N . PHE A 1 85 ? -21.779 48.239 -24.324 1.00 43.66 85 PHE A N 1
ATOM 690 C CA . PHE A 1 85 ? -20.493 47.723 -24.815 1.00 43.66 85 PHE A CA 1
ATOM 691 C C . PHE A 1 85 ? -20.658 46.597 -25.853 1.00 43.66 85 PHE A C 1
ATOM 693 O O . PHE A 1 85 ? -19.757 46.333 -26.651 1.00 43.66 85 PHE A O 1
ATOM 700 N N . ARG A 1 86 ? -21.816 45.921 -25.849 1.00 44.59 86 ARG A N 1
ATOM 701 C CA . ARG A 1 86 ? -22.142 44.789 -26.731 1.00 44.59 86 ARG A CA 1
ATOM 702 C C . ARG A 1 86 ? -22.671 45.238 -28.099 1.00 44.59 86 ARG A C 1
ATOM 704 O O . ARG A 1 86 ? -22.407 44.547 -29.083 1.00 44.59 86 ARG A O 1
ATOM 711 N N . THR A 1 87 ? -23.310 46.411 -28.182 1.00 44.84 87 THR A N 1
ATOM 712 C CA . THR A 1 87 ? -23.780 47.004 -29.451 1.00 44.84 87 THR A CA 1
ATOM 713 C C . THR A 1 87 ? -22.650 47.319 -30.432 1.00 44.84 87 THR A C 1
ATOM 715 O O . THR A 1 87 ? -22.867 47.288 -31.638 1.00 44.84 87 THR A O 1
ATOM 718 N N . ARG A 1 88 ? -21.417 47.506 -29.934 1.00 42.84 88 ARG A N 1
ATOM 719 C CA . ARG A 1 88 ? -20.194 47.678 -30.743 1.00 42.84 88 ARG A CA 1
ATOM 720 C C . ARG A 1 88 ? -19.795 46.437 -31.558 1.00 42.84 88 ARG A C 1
ATOM 722 O O . ARG A 1 88 ? -19.004 46.567 -32.482 1.00 42.84 88 ARG A O 1
ATOM 729 N N . TRP A 1 89 ? -20.317 45.257 -31.204 1.00 35.97 89 TRP A N 1
ATOM 730 C CA . TRP A 1 89 ? -19.983 43.971 -31.835 1.00 35.97 89 TRP A CA 1
ATOM 731 C C . TRP A 1 89 ? -21.198 43.241 -32.444 1.00 35.97 89 TRP A C 1
ATOM 733 O O . TRP A 1 89 ? -20.995 42.379 -33.294 1.00 35.97 89 TRP A O 1
ATOM 743 N N . ARG A 1 90 ? -22.443 43.587 -32.059 1.00 37.00 90 ARG A N 1
ATOM 744 C CA . ARG A 1 90 ? -23.715 43.312 -32.776 1.00 37.00 90 ARG A CA 1
ATOM 745 C C . ARG A 1 90 ? -24.823 44.262 -32.281 1.00 37.00 90 ARG A C 1
ATOM 747 O O . ARG A 1 90 ? -24.910 44.422 -31.065 1.00 37.00 90 ARG A O 1
ATOM 754 N N . PRO A 1 91 ? -25.715 44.810 -33.130 1.00 39.31 91 PRO A N 1
ATOM 755 C CA . PRO A 1 91 ? -26.829 45.650 -32.674 1.00 39.31 91 PRO A CA 1
ATOM 756 C C . PRO A 1 91 ? -27.773 44.858 -31.752 1.00 39.31 91 PRO A C 1
ATOM 758 O O . PRO A 1 91 ? -28.204 43.763 -32.102 1.00 39.31 91 PRO A O 1
ATOM 761 N N . LEU A 1 92 ? -28.070 45.391 -30.566 1.00 48.78 92 LEU A N 1
ATOM 762 C CA . LEU A 1 92 ? -29.110 44.889 -29.661 1.00 48.78 92 LEU A CA 1
ATOM 763 C C . LEU A 1 92 ? -30.232 45.926 -29.628 1.00 48.78 92 LEU A C 1
ATOM 765 O O . LEU A 1 92 ? -29.949 47.109 -29.467 1.00 48.78 92 LEU A O 1
ATOM 769 N N . GLU A 1 93 ? -31.480 45.477 -29.749 1.00 46.94 93 GLU A N 1
ATOM 770 C CA . GLU A 1 93 ? -32.656 46.342 -29.946 1.00 46.94 93 GLU A CA 1
ATOM 771 C C . GLU A 1 93 ? -33.093 47.138 -28.702 1.00 46.94 93 GLU A C 1
ATOM 773 O O . GLU A 1 93 ? -33.889 48.058 -28.828 1.00 46.94 93 GLU A O 1
ATOM 778 N N . ALA A 1 94 ? -32.536 46.874 -27.514 1.00 54.50 94 ALA A N 1
ATOM 779 C CA . ALA A 1 94 ? -32.758 47.716 -26.335 1.00 54.50 94 ALA A CA 1
ATOM 780 C C . ALA A 1 94 ? -31.499 47.800 -25.464 1.00 54.50 94 ALA A C 1
ATOM 782 O O . ALA A 1 94 ? -31.037 46.809 -24.886 1.00 54.50 94 ALA A O 1
ATOM 783 N N . VAL A 1 95 ? -30.939 49.006 -25.361 1.00 60.00 95 VAL A N 1
ATOM 784 C CA . VAL A 1 95 ? -29.732 49.311 -24.571 1.00 60.00 95 VAL A CA 1
ATOM 785 C C . VAL A 1 95 ? -30.075 49.642 -23.109 1.00 60.00 95 VAL A C 1
ATOM 787 O O . VAL A 1 95 ? -29.188 49.787 -22.270 1.00 60.00 95 VAL A O 1
ATOM 790 N N . GLU A 1 96 ? -31.364 49.697 -22.786 1.00 78.81 96 GLU A N 1
ATOM 791 C CA . GLU A 1 96 ? -31.892 50.064 -21.475 1.00 78.81 96 GLU A CA 1
ATOM 792 C C . GLU A 1 96 ? -31.447 49.107 -20.356 1.00 78.81 96 GLU A C 1
ATOM 794 O O . GLU A 1 96 ? -31.305 47.884 -20.532 1.00 78.81 96 GLU A O 1
ATOM 799 N N . CYS A 1 97 ? -31.218 49.690 -19.182 1.00 76.56 97 CYS A N 1
ATOM 800 C CA . CYS A 1 97 ? -30.819 49.042 -17.944 1.00 76.56 97 CYS A CA 1
ATOM 801 C C . CYS A 1 97 ? -31.833 47.978 -17.547 1.00 76.56 97 CYS A C 1
ATOM 803 O O . CYS A 1 97 ? -33.003 48.273 -17.341 1.00 76.56 97 CYS A O 1
ATOM 805 N N . ALA A 1 98 ? -31.385 46.736 -17.364 1.00 73.00 98 ALA A N 1
ATOM 806 C CA . ALA A 1 98 ? -32.299 45.645 -17.023 1.00 73.00 98 ALA A CA 1
ATOM 807 C C . ALA A 1 98 ? -32.899 45.739 -15.607 1.00 73.00 98 ALA A C 1
ATOM 809 O O . ALA A 1 98 ? -33.743 44.920 -15.263 1.00 73.00 98 ALA A O 1
ATOM 810 N N . LEU A 1 99 ? -32.451 46.690 -14.779 1.00 76.88 99 LEU A N 1
ATOM 811 C CA . LEU A 1 99 ? -33.002 46.910 -13.441 1.00 76.88 99 LEU A CA 1
ATOM 812 C C . LEU A 1 99 ? -34.118 47.960 -13.430 1.00 76.88 99 LEU A C 1
ATOM 814 O O . LEU A 1 99 ? -35.155 47.699 -12.830 1.00 76.88 99 LEU A O 1
ATOM 818 N N . CYS A 1 100 ? -33.921 49.128 -14.055 1.00 82.50 100 CYS A N 1
ATOM 819 C CA . CYS A 1 100 ? -34.944 50.185 -14.081 1.00 82.50 100 CYS A CA 1
ATOM 820 C C . CYS A 1 100 ? -35.725 50.275 -15.395 1.00 82.50 100 CYS A C 1
ATOM 822 O O . CYS A 1 100 ? -36.842 50.764 -15.369 1.00 82.50 100 CYS A O 1
ATOM 824 N N . GLY A 1 101 ? -35.165 49.827 -16.521 1.00 79.00 101 GLY A N 1
ATOM 825 C CA . GLY A 1 101 ? -35.785 49.934 -17.846 1.00 79.00 101 GLY A CA 1
ATOM 826 C C . GLY A 1 101 ? -35.836 51.348 -18.437 1.00 79.00 101 GLY A C 1
ATOM 827 O O . GLY A 1 101 ? -36.392 51.513 -19.508 1.00 79.00 101 GLY A O 1
ATOM 828 N N . GLU A 1 102 ? -35.279 52.364 -17.771 1.00 74.94 102 GLU A N 1
ATOM 829 C CA . GLU A 1 102 ? -35.521 53.778 -18.123 1.00 74.94 102 GLU A CA 1
ATOM 830 C C . GLU A 1 102 ? -34.316 54.488 -18.766 1.00 74.94 102 GLU A C 1
ATOM 832 O O . GLU A 1 102 ? -34.493 55.431 -19.531 1.00 74.94 102 GLU A O 1
ATOM 837 N N . GLU A 1 103 ? -33.083 54.048 -18.490 1.00 78.25 103 GLU A N 1
ATOM 838 C CA . GLU A 1 103 ? -31.863 54.653 -19.050 1.00 78.25 103 GLU A CA 1
ATOM 839 C C . GLU A 1 103 ? -30.924 53.596 -19.635 1.00 78.25 103 GLU A C 1
ATOM 841 O O . GLU A 1 103 ? -31.007 52.414 -19.299 1.00 78.25 103 GLU A O 1
ATOM 846 N N . ALA A 1 104 ? -29.983 54.015 -20.485 1.00 72.81 104 ALA A N 1
ATOM 847 C CA . ALA A 1 104 ? -28.976 53.127 -21.057 1.00 72.81 104 ALA A CA 1
ATOM 848 C C . ALA A 1 104 ? -28.114 52.456 -19.970 1.00 72.81 104 ALA A C 1
ATOM 850 O O . ALA A 1 104 ? -27.613 53.095 -19.044 1.00 72.81 104 ALA A O 1
ATOM 851 N N . GLU A 1 105 ? -27.890 51.148 -20.101 1.00 71.94 105 GLU A N 1
ATOM 852 C CA . GLU A 1 105 ? -27.106 50.386 -19.133 1.00 71.94 105 GLU A CA 1
ATOM 853 C C . GLU A 1 105 ? -25.606 50.712 -19.246 1.00 71.94 105 GLU A C 1
ATOM 855 O O . GLU A 1 105 ? -24.861 50.068 -19.989 1.00 71.94 105 GLU A O 1
ATOM 860 N N . MET A 1 106 ? -25.150 51.711 -18.494 1.00 71.81 106 MET A N 1
ATOM 861 C CA . MET A 1 106 ? -23.730 52.011 -18.267 1.00 71.81 106 MET A CA 1
ATOM 862 C C . MET A 1 106 ? -23.278 51.524 -16.887 1.00 71.81 106 MET A C 1
ATOM 864 O O . MET A 1 106 ? -24.108 51.180 -16.050 1.00 71.81 106 MET A O 1
ATOM 868 N N . ILE A 1 107 ? -21.966 51.449 -16.641 1.00 62.06 107 ILE A N 1
ATOM 869 C CA . ILE A 1 107 ? -21.416 50.962 -15.362 1.00 62.06 107 ILE A CA 1
ATOM 870 C C . ILE A 1 107 ? -21.838 51.898 -14.220 1.00 62.06 107 ILE A C 1
ATOM 872 O O . ILE A 1 107 ? -22.324 51.442 -13.186 1.00 62.06 107 ILE A O 1
ATOM 876 N N . GLU A 1 108 ? -21.728 53.202 -14.444 1.00 71.50 108 GLU A N 1
ATOM 877 C CA . GLU A 1 108 ? -22.110 54.262 -13.512 1.00 71.50 108 GLU A CA 1
ATOM 878 C C . GLU A 1 108 ? -23.613 54.220 -13.240 1.00 71.50 108 GLU A C 1
ATOM 880 O O . GLU A 1 108 ? -24.041 54.267 -12.084 1.00 71.50 108 GLU A O 1
ATOM 885 N N . HIS A 1 109 ? -24.413 54.035 -14.294 1.00 79.50 109 HIS A N 1
ATOM 886 C CA . HIS A 1 109 ? -25.848 53.864 -14.146 1.00 79.50 109 HIS A CA 1
ATOM 887 C C . HIS A 1 109 ? -26.170 52.594 -13.346 1.00 79.50 109 HIS A C 1
ATOM 889 O O . HIS A 1 109 ? -26.836 52.664 -12.322 1.00 79.50 109 HIS A O 1
ATOM 895 N N . LEU A 1 110 ? -25.630 51.434 -13.721 1.00 77.75 110 LEU A N 1
ATOM 896 C CA . LEU A 1 110 ? -25.951 50.150 -13.095 1.00 77.75 110 LEU A CA 1
ATOM 897 C C . LEU A 1 110 ? -25.615 50.088 -11.598 1.00 77.75 110 LEU A C 1
ATOM 899 O O . LEU A 1 110 ? -26.345 49.444 -10.852 1.00 77.75 110 LEU A O 1
ATOM 903 N N . PHE A 1 111 ? -24.521 50.705 -11.149 1.00 77.25 111 PHE A N 1
ATOM 904 C CA . PHE A 1 111 ? -24.060 50.562 -9.762 1.00 77.25 111 PHE A CA 1
ATOM 905 C C . PHE A 1 111 ? -24.299 51.785 -8.875 1.00 77.25 111 PHE A C 1
ATOM 907 O O . PHE A 1 111 ? -24.366 51.617 -7.653 1.00 77.25 111 PHE A O 1
ATOM 914 N N . CYS A 1 112 ? -24.456 52.977 -9.455 1.00 74.94 112 CYS A N 1
ATOM 915 C CA . CYS A 1 112 ? -24.545 54.224 -8.695 1.00 74.94 112 CYS A CA 1
ATOM 916 C C . CYS A 1 112 ? -25.832 55.007 -8.989 1.00 74.94 112 CYS A C 1
ATOM 918 O O . CYS A 1 112 ? -26.521 55.388 -8.046 1.00 74.94 112 CYS A O 1
ATOM 920 N N . GLN A 1 113 ? -26.187 55.213 -10.263 1.00 80.25 113 GLN A N 1
ATOM 921 C CA . GLN A 1 113 ? -27.239 56.176 -10.639 1.00 80.25 113 GLN A CA 1
ATOM 922 C C . GLN A 1 113 ? -28.623 55.541 -10.849 1.00 80.25 113 GLN A C 1
ATOM 924 O O . GLN A 1 113 ? -29.631 56.237 -10.759 1.00 80.25 113 GLN A O 1
ATOM 929 N N . CYS A 1 114 ? -28.698 54.229 -11.091 1.00 83.50 114 CYS A N 1
ATOM 930 C CA . CYS A 1 114 ? -29.954 53.526 -11.341 1.00 83.50 114 CYS A CA 1
ATOM 931 C C . CYS A 1 114 ? -30.915 53.747 -10.161 1.00 83.50 114 CYS A C 1
ATOM 933 O O . CYS A 1 114 ? -30.545 53.411 -9.032 1.00 83.50 114 CYS A O 1
ATOM 935 N N . PRO A 1 115 ? -32.155 54.233 -10.377 1.00 81.81 115 PRO A N 1
ATOM 936 C CA . PRO A 1 115 ? -33.085 54.558 -9.291 1.00 81.81 115 PRO A CA 1
ATOM 937 C C . PRO A 1 115 ? -33.356 53.379 -8.348 1.00 81.81 115 PRO A C 1
ATOM 939 O O . PRO A 1 115 ? -33.516 53.547 -7.139 1.00 81.81 115 PRO A O 1
ATOM 942 N N . VAL A 1 116 ? -33.351 52.159 -8.892 1.00 79.31 116 VAL A N 1
ATOM 943 C CA . VAL A 1 116 ? -33.480 50.909 -8.133 1.00 79.31 116 VAL A CA 1
ATOM 944 C C . VAL A 1 116 ? -32.280 50.699 -7.206 1.00 79.31 116 VAL A C 1
ATOM 946 O O . VAL A 1 116 ? -32.437 50.336 -6.043 1.00 79.31 116 VAL A O 1
ATOM 949 N N . VAL A 1 117 ? -31.071 50.946 -7.697 1.00 78.25 117 VAL A N 1
ATOM 950 C CA . VAL A 1 117 ? -29.826 50.758 -6.947 1.00 78.25 117 VAL A CA 1
ATOM 951 C C . VAL A 1 117 ? -29.576 51.913 -5.975 1.00 78.25 117 VAL A C 1
ATOM 953 O O . VAL A 1 117 ? -29.137 51.682 -4.853 1.00 78.25 117 VAL A O 1
ATOM 956 N N . SER A 1 118 ? -29.959 53.139 -6.324 1.00 76.19 118 SER A N 1
ATOM 957 C CA . SER A 1 118 ? -29.927 54.292 -5.421 1.00 76.19 118 SER A CA 1
ATOM 958 C C . SER A 1 118 ? -30.780 54.048 -4.166 1.00 76.19 118 SER A C 1
ATOM 960 O O . SER A 1 118 ? -30.275 54.176 -3.051 1.00 76.19 118 SER A O 1
ATOM 962 N N . ARG A 1 119 ? -32.006 53.517 -4.315 1.00 74.31 119 ARG A N 1
ATOM 963 C CA . ARG A 1 119 ? -32.857 53.119 -3.171 1.00 74.31 119 ARG A CA 1
ATOM 964 C C . ARG A 1 119 ? -32.204 52.070 -2.263 1.00 74.31 119 ARG A C 1
ATOM 966 O O . ARG A 1 119 ? -32.447 52.047 -1.054 1.00 74.31 119 ARG A O 1
ATOM 973 N N . LEU A 1 120 ? -31.379 51.187 -2.826 1.00 70.75 120 LEU A N 1
ATOM 974 C CA . LEU A 1 120 ? -30.631 50.187 -2.064 1.00 70.75 120 LEU A CA 1
ATOM 975 C C . LEU A 1 120 ? -29.525 50.837 -1.212 1.00 70.75 120 LEU A C 1
ATOM 977 O O . LEU A 1 120 ? -29.329 50.448 -0.053 1.00 70.75 120 LEU A O 1
ATOM 981 N N . TRP A 1 121 ? -28.814 51.815 -1.770 1.00 71.94 121 TRP A N 1
ATOM 982 C CA . TRP A 1 121 ? -27.782 52.581 -1.069 1.00 71.94 121 TRP A CA 1
ATOM 983 C C . TRP A 1 121 ? -28.372 53.541 -0.025 1.00 71.94 121 TRP A C 1
ATOM 985 O O . TRP A 1 121 ? -27.822 53.668 1.070 1.00 71.94 121 TRP A O 1
ATOM 995 N N . ASP A 1 122 ? -29.556 54.098 -0.273 1.00 69.19 122 ASP A N 1
ATOM 996 C CA . ASP A 1 122 ? -30.302 54.879 0.719 1.00 69.19 122 ASP A CA 1
ATOM 997 C C . ASP A 1 122 ? -30.697 54.029 1.933 1.00 69.19 122 ASP A C 1
ATOM 999 O O . ASP A 1 122 ? -30.515 54.449 3.078 1.00 69.19 122 ASP A O 1
ATOM 1003 N N . ARG A 1 123 ? -31.168 52.789 1.718 1.00 63.50 123 ARG A N 1
ATOM 1004 C CA . ARG A 1 123 ? -31.433 51.853 2.828 1.00 63.50 123 ARG A CA 1
ATOM 1005 C C . ARG A 1 123 ? -30.158 51.528 3.613 1.00 63.50 123 ARG A C 1
ATOM 1007 O O . ARG A 1 123 ? -30.227 51.391 4.830 1.00 63.50 123 ARG A O 1
ATOM 1014 N N . LEU A 1 124 ? -28.998 51.428 2.954 1.00 61.16 124 LEU A N 1
ATOM 1015 C CA . LEU A 1 124 ? -27.723 51.242 3.660 1.00 61.16 124 LEU A CA 1
ATOM 1016 C C . LEU A 1 124 ? -27.382 52.448 4.524 1.00 61.16 124 LEU A C 1
ATOM 1018 O O . LEU A 1 124 ? -26.969 52.271 5.663 1.00 61.16 124 LEU A O 1
ATOM 1022 N N . SER A 1 125 ? -27.612 53.646 3.993 1.00 61.50 125 SER A N 1
ATOM 1023 C CA . SER A 1 125 ? -27.326 54.892 4.693 1.00 61.50 125 SER A CA 1
ATOM 1024 C C . SER A 1 125 ? -28.062 54.994 6.026 1.00 61.50 125 SER A C 1
ATOM 1026 O O . SER A 1 125 ? -27.526 55.505 7.007 1.00 61.50 125 SER A O 1
ATOM 1028 N N . VAL A 1 126 ? -29.287 54.461 6.069 1.00 58.66 126 VAL A N 1
ATOM 1029 C CA . VAL A 1 126 ? -30.102 54.368 7.286 1.00 58.66 126 VAL A CA 1
ATOM 1030 C C . VAL A 1 126 ? -29.533 53.340 8.269 1.00 58.66 126 VAL A C 1
ATOM 1032 O O . VAL A 1 126 ? -29.496 53.613 9.463 1.00 58.66 126 VAL A O 1
ATOM 1035 N N . VAL A 1 127 ? -29.066 52.184 7.786 1.00 51.56 127 VAL A N 1
ATOM 1036 C CA . VAL A 1 127 ? -28.515 51.106 8.633 1.00 51.56 127 VAL A CA 1
ATOM 1037 C C . VAL A 1 127 ? -27.145 51.469 9.208 1.00 51.56 127 VAL A C 1
ATOM 1039 O O . VAL A 1 127 ? -26.859 51.154 10.357 1.00 51.56 127 VAL A O 1
ATOM 1042 N N . THR A 1 128 ? -26.291 52.137 8.432 1.00 51.75 128 THR A N 1
ATOM 1043 C CA . THR A 1 128 ? -24.933 52.505 8.861 1.00 51.75 128 THR A CA 1
ATOM 1044 C C . THR A 1 128 ? -24.855 53.896 9.487 1.00 51.75 128 THR A C 1
ATOM 1046 O O . THR A 1 128 ? -23.777 54.306 9.911 1.00 51.75 128 THR A O 1
ATOM 1049 N N . GLY A 1 129 ? -25.958 54.653 9.499 1.00 52.38 129 GLY A N 1
ATOM 1050 C CA . GLY A 1 129 ? -26.000 56.040 9.975 1.00 52.38 129 GLY A CA 1
ATOM 1051 C C . GLY A 1 129 ? -25.162 57.022 9.143 1.00 52.38 129 GLY A C 1
ATOM 1052 O O . GLY A 1 129 ? -24.912 58.143 9.579 1.00 52.38 129 GLY A O 1
ATOM 1053 N N . GLN A 1 130 ? -24.704 56.622 7.954 1.00 54.09 130 GLN A N 1
ATOM 1054 C CA . GLN A 1 130 ? -23.834 57.422 7.092 1.00 54.09 130 GLN A CA 1
ATOM 1055 C C . GLN A 1 130 ? -24.546 57.707 5.780 1.00 54.09 130 GLN A C 1
ATOM 1057 O O . GLN A 1 130 ? -25.016 56.786 5.132 1.00 54.09 130 GLN A O 1
ATOM 1062 N N . ARG A 1 131 ? -24.612 58.969 5.355 1.00 57.56 131 ARG A N 1
ATOM 1063 C CA . ARG A 1 131 ? -25.255 59.328 4.087 1.00 57.56 131 ARG A CA 1
ATOM 1064 C C . ARG A 1 131 ? -24.386 58.859 2.914 1.00 57.56 131 ARG A C 1
ATOM 1066 O O . ARG A 1 131 ? -23.309 59.405 2.697 1.00 57.56 131 ARG A O 1
ATOM 1073 N N . ILE A 1 132 ? -24.844 57.843 2.187 1.00 62.66 132 ILE A N 1
ATOM 1074 C CA . ILE A 1 132 ? -24.174 57.261 1.021 1.00 62.66 132 ILE A CA 1
ATOM 1075 C C . ILE A 1 132 ? -24.897 57.768 -0.224 1.00 62.66 132 ILE A C 1
ATOM 1077 O O . ILE A 1 132 ? -25.951 57.265 -0.594 1.00 62.66 132 ILE A O 1
ATOM 1081 N N . SER A 1 133 ? -24.325 58.794 -0.851 1.00 63.06 133 SER A N 1
ATOM 1082 C CA . SER A 1 133 ? -24.774 59.316 -2.142 1.00 63.06 133 SER A CA 1
ATOM 1083 C C . SER A 1 133 ? -23.743 58.935 -3.192 1.00 63.06 133 SER A C 1
ATOM 1085 O O . SER A 1 133 ? -22.589 59.337 -3.075 1.00 63.06 133 SER A O 1
ATOM 1087 N N . LEU A 1 134 ? -24.154 58.174 -4.202 1.00 68.94 134 LEU A N 1
ATOM 1088 C CA . LEU A 1 134 ? -23.266 57.646 -5.234 1.00 68.94 134 LEU A CA 1
ATOM 1089 C C . LEU A 1 134 ? -23.718 58.166 -6.593 1.00 68.94 134 LEU A C 1
ATOM 1091 O O . LEU A 1 134 ? -24.815 57.841 -7.038 1.00 68.94 134 LEU A O 1
ATOM 1095 N N . ARG A 1 135 ? -22.891 58.977 -7.251 1.00 66.88 135 ARG A N 1
ATOM 1096 C CA . ARG A 1 135 ? -23.126 59.438 -8.627 1.00 66.88 135 ARG A CA 1
ATOM 1097 C C . ARG A 1 135 ? -22.131 58.814 -9.589 1.00 66.88 135 ARG A C 1
ATOM 1099 O O . ARG A 1 135 ? -22.496 58.525 -10.724 1.00 66.88 135 ARG A O 1
ATOM 1106 N N . THR A 1 136 ? -20.912 58.557 -9.136 1.00 69.69 136 THR A N 1
ATOM 1107 C CA . THR A 1 136 ? -19.869 57.892 -9.919 1.00 69.69 136 THR A CA 1
ATOM 1108 C C . THR A 1 136 ? -19.337 56.665 -9.192 1.00 69.69 136 THR A C 1
ATOM 1110 O O . THR A 1 136 ? -19.626 56.419 -8.017 1.00 69.69 136 THR A O 1
ATOM 1113 N N . MET A 1 137 ? -18.546 55.863 -9.900 1.00 59.66 137 MET A N 1
ATOM 1114 C CA . MET A 1 137 ? -17.819 54.774 -9.260 1.00 59.66 137 MET A CA 1
ATOM 1115 C C . MET A 1 137 ? -16.736 55.306 -8.313 1.00 59.66 137 MET A C 1
ATOM 1117 O O . MET A 1 137 ? -16.497 54.657 -7.298 1.00 59.66 137 MET A O 1
ATOM 1121 N N . GLU A 1 138 ? -16.129 56.478 -8.565 1.00 58.66 138 GLU A N 1
ATOM 1122 C CA . GLU A 1 138 ? -15.221 57.116 -7.595 1.00 58.66 138 GLU A CA 1
ATOM 1123 C C . GLU A 1 138 ? -15.911 57.410 -6.263 1.00 58.66 138 GLU A C 1
ATOM 1125 O O . GLU A 1 138 ? -15.312 57.157 -5.221 1.00 58.66 138 GLU A O 1
ATOM 1130 N N . ASP A 1 139 ? -17.172 57.846 -6.266 1.00 61.78 139 ASP A N 1
ATOM 1131 C CA . ASP A 1 139 ? -17.909 58.087 -5.020 1.00 61.78 139 ASP A CA 1
ATOM 1132 C C . ASP A 1 139 ? -18.034 56.803 -4.189 1.00 61.78 139 ASP A C 1
ATOM 1134 O O . ASP A 1 139 ? -17.877 56.817 -2.967 1.00 61.78 139 ASP A O 1
ATOM 1138 N N . LEU A 1 140 ? -18.255 55.659 -4.848 1.00 62.62 140 LEU A N 1
ATOM 1139 C CA . LEU A 1 140 ? -18.318 54.352 -4.187 1.00 62.62 140 LEU A CA 1
ATOM 1140 C C . LEU A 1 140 ? -16.973 53.998 -3.540 1.00 62.62 140 LEU A C 1
ATOM 1142 O O . LEU A 1 140 ? -16.928 53.447 -2.435 1.00 62.62 140 LEU A O 1
ATOM 1146 N N . TRP A 1 141 ? -15.876 54.355 -4.208 1.00 55.75 141 TRP A N 1
ATOM 1147 C CA . TRP A 1 141 ? -14.522 54.185 -3.696 1.00 55.75 141 TRP A CA 1
ATOM 1148 C C . TRP A 1 141 ? -14.207 55.128 -2.541 1.00 55.75 141 TRP A C 1
ATOM 1150 O O . TRP A 1 141 ? -13.594 54.685 -1.571 1.00 55.75 141 TRP A O 1
ATOM 1160 N N . GLU A 1 142 ? -14.631 56.389 -2.600 1.00 55.84 142 GLU A N 1
ATOM 1161 C CA . GLU A 1 142 ? -14.460 57.331 -1.494 1.00 55.84 142 GLU A CA 1
ATOM 1162 C C . GLU A 1 142 ? -15.271 56.909 -0.277 1.00 55.84 142 GLU A C 1
ATOM 1164 O O . GLU A 1 142 ? -14.753 56.939 0.834 1.00 55.84 142 GLU A O 1
ATOM 1169 N N . VAL A 1 143 ? -16.491 56.400 -0.460 1.00 58.81 143 VAL A N 1
ATOM 1170 C CA . VAL A 1 143 ? -17.279 55.829 0.641 1.00 58.81 143 VAL A CA 1
ATOM 1171 C C . VAL A 1 143 ? -16.548 54.634 1.259 1.00 58.81 143 VAL A C 1
ATOM 1173 O O . VAL A 1 143 ? -16.374 54.587 2.479 1.00 58.81 143 VAL A O 1
ATOM 1176 N N . ALA A 1 144 ? -16.031 53.709 0.441 1.00 54.75 144 ALA A N 1
ATOM 1177 C CA . ALA A 1 144 ? -15.227 52.583 0.923 1.00 54.75 144 ALA A CA 1
ATOM 1178 C C . ALA A 1 144 ? -13.937 53.041 1.636 1.00 54.75 144 ALA A C 1
ATOM 1180 O O . ALA A 1 144 ? -13.517 52.450 2.635 1.00 54.75 144 ALA A O 1
ATOM 1181 N N . ARG A 1 145 ? -13.310 54.122 1.160 1.00 52.22 145 ARG A N 1
ATOM 1182 C CA . ARG A 1 145 ? -12.075 54.679 1.724 1.00 52.22 145 ARG A CA 1
ATOM 1183 C C . ARG A 1 145 ? -12.320 55.470 3.007 1.00 52.22 145 ARG A C 1
ATOM 1185 O O . ARG A 1 145 ? -11.527 55.352 3.935 1.00 52.22 145 ARG A O 1
ATOM 1192 N N . CYS A 1 146 ? -13.408 56.225 3.105 1.00 52.34 146 CYS A N 1
ATOM 1193 C CA . CYS A 1 146 ? -13.840 56.906 4.324 1.00 52.34 146 CYS A CA 1
ATOM 1194 C C . CYS A 1 146 ? -14.203 55.899 5.419 1.00 52.34 146 CYS A C 1
ATOM 1196 O O . CYS A 1 146 ? -13.792 56.083 6.565 1.00 52.34 146 CYS A O 1
ATOM 1198 N N . MET A 1 147 ? -14.883 54.803 5.060 1.00 50.69 147 MET A N 1
ATOM 1199 C CA . MET A 1 147 ? -15.130 53.674 5.967 1.00 50.69 147 MET A CA 1
ATOM 1200 C C . MET A 1 147 ? -13.818 53.058 6.483 1.00 50.69 147 MET A C 1
ATOM 1202 O O . MET A 1 147 ? -13.729 52.682 7.647 1.00 50.69 147 MET A O 1
ATOM 1206 N N . ARG A 1 148 ? -12.769 53.029 5.646 1.00 45.88 148 ARG A N 1
ATOM 1207 C CA . ARG A 1 148 ? -11.419 52.556 6.000 1.00 45.88 148 ARG A CA 1
ATOM 1208 C C . ARG A 1 148 ? -10.613 53.554 6.848 1.00 45.88 148 ARG A C 1
ATOM 1210 O O . ARG A 1 148 ? -9.897 53.136 7.751 1.00 45.88 148 ARG A O 1
ATOM 1217 N N . LYS A 1 149 ? -10.688 54.860 6.561 1.00 42.53 149 LYS A N 1
ATOM 1218 C CA . LYS A 1 149 ? -9.881 55.916 7.212 1.00 42.53 149 LYS A CA 1
ATOM 1219 C C . LYS A 1 149 ? -10.325 56.258 8.630 1.00 42.53 149 LYS A C 1
ATOM 1221 O O . LYS A 1 149 ? -9.528 56.828 9.366 1.00 42.53 149 LYS A O 1
ATOM 1226 N N . ARG A 1 150 ? -11.554 55.916 9.026 1.00 46.47 150 ARG A N 1
ATOM 1227 C CA . ARG A 1 150 ? -12.051 56.201 10.381 1.00 46.47 150 ARG A CA 1
ATOM 1228 C C . ARG A 1 150 ? -11.267 55.514 11.506 1.00 46.47 150 ARG A C 1
ATOM 1230 O O . ARG A 1 150 ? -11.510 55.878 12.643 1.00 46.47 150 ARG A O 1
ATOM 1237 N N . ASN A 1 151 ? -10.329 54.609 11.190 1.00 38.78 151 ASN A N 1
ATOM 1238 C CA . ASN A 1 151 ? -9.278 54.056 12.061 1.00 38.78 151 ASN A CA 1
ATOM 1239 C C . ASN A 1 151 ? -9.676 53.850 13.529 1.00 38.78 151 ASN A C 1
ATOM 1241 O O . ASN A 1 151 ? -8.896 54.092 14.446 1.00 38.78 151 ASN A O 1
ATOM 1245 N N . ASP A 1 152 ? -10.896 53.380 13.731 1.00 38.03 152 ASP A N 1
ATOM 1246 C CA . ASP A 1 152 ? -11.389 52.957 15.017 1.00 38.03 152 ASP A CA 1
ATOM 1247 C C . ASP A 1 152 ? -11.621 51.457 14.890 1.00 38.03 152 ASP A C 1
ATOM 1249 O O . ASP A 1 152 ? -12.270 50.989 13.950 1.00 38.03 152 ASP A O 1
ATOM 1253 N N . LYS A 1 153 ? -11.053 50.677 15.808 1.00 41.62 153 LYS A N 1
ATOM 1254 C CA . LYS A 1 153 ? -11.177 49.210 15.851 1.00 41.62 153 LYS A CA 1
ATOM 1255 C C . LYS A 1 153 ? -12.608 48.770 16.207 1.00 41.62 153 LYS A C 1
ATOM 1257 O O . LYS A 1 153 ? -12.828 47.634 16.627 1.00 41.62 153 LYS A O 1
ATOM 1262 N N . SER A 1 154 ? -13.589 49.660 16.077 1.00 42.19 154 SER A N 1
ATOM 1263 C CA . SER A 1 154 ? -14.979 49.387 16.363 1.00 42.19 154 SER A CA 1
ATOM 1264 C C . SER A 1 154 ? -15.609 48.576 15.230 1.00 42.19 154 SER A C 1
ATOM 1266 O O . SER A 1 154 ? -15.607 48.936 14.053 1.00 42.19 154 SER A O 1
ATOM 1268 N N . LYS A 1 155 ? -16.168 47.439 15.638 1.00 39.78 155 LYS A N 1
ATOM 1269 C CA . LYS A 1 155 ? -17.437 46.833 15.223 1.00 39.78 155 LYS A CA 1
ATOM 1270 C C . LYS A 1 155 ? -18.039 47.313 13.875 1.00 39.78 155 LYS A C 1
ATOM 1272 O O . LYS A 1 155 ? -18.192 46.507 12.962 1.00 39.78 155 LYS A O 1
ATOM 1277 N N . ALA A 1 156 ? -18.343 48.602 13.717 1.00 38.38 156 ALA A N 1
ATOM 1278 C CA . ALA A 1 156 ? -18.978 49.181 12.529 1.00 38.38 156 ALA A CA 1
ATOM 1279 C C . ALA A 1 156 ? -18.053 49.380 11.300 1.00 38.38 156 ALA A C 1
ATOM 1281 O O . ALA A 1 156 ? -18.524 49.290 10.165 1.00 38.38 156 ALA A O 1
ATOM 1282 N N . GLY A 1 157 ? -16.745 49.609 11.480 1.00 42.56 157 GLY A N 1
ATOM 1283 C CA . GLY A 1 157 ? -15.811 49.863 10.366 1.00 42.56 157 GLY A CA 1
ATOM 1284 C C . GLY A 1 157 ? -15.533 48.625 9.504 1.00 42.56 157 GLY A C 1
ATOM 1285 O O . GLY A 1 157 ? -15.440 48.698 8.278 1.00 42.56 157 GLY A O 1
ATOM 1286 N N . LEU A 1 158 ? -15.485 47.456 10.142 1.00 43.16 158 LEU A N 1
ATOM 1287 C CA . LEU A 1 158 ? -15.264 46.163 9.488 1.00 43.16 158 LEU A CA 1
ATOM 1288 C C . LEU A 1 158 ? -16.535 45.616 8.799 1.00 43.16 158 LEU A C 1
ATOM 1290 O O . LEU A 1 158 ? -16.450 44.962 7.756 1.00 43.16 158 LEU A O 1
ATOM 1294 N N . VAL A 1 159 ? -17.718 45.972 9.314 1.00 42.53 159 VAL A N 1
ATOM 1295 C CA . VAL A 1 159 ? -19.023 45.755 8.659 1.00 42.53 159 VAL A CA 1
ATOM 1296 C C . VAL A 1 159 ? -19.111 46.562 7.352 1.00 42.53 159 VAL A C 1
ATOM 1298 O O . VAL A 1 159 ? -19.548 46.047 6.325 1.00 42.53 159 VAL A O 1
ATOM 1301 N N . GLY A 1 160 ? -18.626 47.809 7.345 1.00 44.31 160 GLY A N 1
ATOM 1302 C CA . GLY A 1 160 ? -18.635 48.672 6.156 1.00 44.31 160 GLY A CA 1
ATOM 1303 C C . GLY A 1 160 ? -17.827 48.127 4.966 1.00 44.31 160 GLY A C 1
ATOM 1304 O O . GLY A 1 160 ? -18.256 48.265 3.819 1.00 44.31 160 GLY A O 1
ATOM 1305 N N . LEU A 1 161 ? -16.698 47.452 5.225 1.00 46.44 161 LEU A N 1
ATOM 1306 C CA . LEU A 1 161 ? -15.791 46.912 4.196 1.00 46.44 161 LEU A CA 1
ATOM 1307 C C . LEU A 1 161 ? -16.360 45.707 3.426 1.00 46.44 161 LEU A C 1
ATOM 1309 O O . LEU A 1 161 ? -16.058 45.531 2.248 1.00 46.44 161 LEU A O 1
ATOM 1313 N N . SER A 1 162 ? -17.197 44.889 4.064 1.00 47.66 162 SER A N 1
ATOM 1314 C CA . SER A 1 162 ? -17.772 43.667 3.474 1.00 47.66 162 SER A CA 1
ATOM 1315 C C . SER A 1 162 ? -19.123 43.910 2.785 1.00 47.66 162 SER A C 1
ATOM 1317 O O . SER A 1 162 ? -19.520 43.165 1.884 1.00 47.66 162 SER A O 1
ATOM 1319 N N . ILE A 1 163 ? -19.809 44.999 3.135 1.00 54.00 163 ILE A N 1
ATOM 1320 C CA . ILE A 1 163 ? -21.122 45.351 2.587 1.00 54.00 163 ILE A CA 1
ATOM 1321 C C . ILE A 1 163 ? -21.051 45.825 1.128 1.00 54.00 163 ILE A C 1
ATOM 1323 O O . ILE A 1 163 ? -21.889 45.428 0.316 1.00 54.00 163 ILE A O 1
ATOM 1327 N N . ILE A 1 164 ? -20.071 46.659 0.772 1.00 58.25 164 ILE A N 1
ATOM 1328 C CA . ILE A 1 164 ? -19.979 47.255 -0.573 1.00 58.25 164 ILE A CA 1
ATOM 1329 C C . ILE A 1 164 ? -19.704 46.188 -1.660 1.00 58.25 164 ILE A C 1
ATOM 1331 O O . ILE A 1 164 ? -20.442 46.151 -2.655 1.00 58.25 164 ILE A O 1
ATOM 1335 N N . PRO A 1 165 ? -18.744 45.255 -1.486 1.00 54.31 165 PRO A N 1
ATOM 1336 C CA . PRO A 1 165 ? -18.511 44.169 -2.445 1.00 54.31 165 PRO A CA 1
ATOM 1337 C C . PRO A 1 165 ? -19.690 43.191 -2.551 1.00 54.31 165 PRO A C 1
ATOM 1339 O O . PRO A 1 165 ? -20.060 42.757 -3.641 1.00 54.31 165 PRO A O 1
ATOM 1342 N N . THR A 1 166 ? -20.338 42.874 -1.427 1.00 54.22 166 THR A N 1
ATOM 1343 C CA . THR A 1 166 ? -21.479 41.941 -1.399 1.00 54.22 166 THR A CA 1
ATOM 1344 C C . THR A 1 166 ? -22.699 42.519 -2.121 1.00 54.22 166 THR A C 1
ATOM 1346 O O . THR A 1 166 ? -23.400 41.813 -2.855 1.00 54.22 166 THR A O 1
ATOM 1349 N N . ARG A 1 167 ? -22.938 43.828 -1.981 1.00 63.78 167 ARG A N 1
ATOM 1350 C CA . ARG A 1 167 ? -24.044 44.522 -2.654 1.00 63.78 167 ARG A CA 1
ATOM 1351 C C . ARG A 1 167 ? -23.800 44.687 -4.148 1.00 63.78 167 ARG A C 1
ATOM 1353 O O . ARG A 1 167 ? -24.685 44.352 -4.931 1.00 63.78 167 ARG A O 1
ATOM 1360 N N . THR A 1 168 ? -22.601 45.101 -4.553 1.00 64.31 168 THR A N 1
ATOM 1361 C CA . THR A 1 168 ? -22.231 45.197 -5.979 1.00 64.31 168 THR A CA 1
ATOM 1362 C C . THR A 1 168 ? -22.305 43.838 -6.683 1.00 64.31 168 THR A C 1
ATOM 1364 O O . THR A 1 168 ? -22.860 43.742 -7.779 1.00 64.31 168 THR A O 1
ATOM 1367 N N . TRP A 1 169 ? -21.873 42.755 -6.028 1.00 56.19 169 TRP A N 1
ATOM 1368 C CA . TRP A 1 169 ? -22.045 41.392 -6.540 1.00 56.19 169 TRP A CA 1
ATOM 1369 C C . TRP A 1 169 ? -23.514 41.015 -6.753 1.00 56.19 169 TRP A C 1
ATOM 1371 O O . TRP A 1 169 ? -23.880 40.444 -7.784 1.00 56.19 169 TRP A O 1
ATOM 1381 N N . THR A 1 170 ? -24.366 41.344 -5.785 1.00 58.84 170 THR A N 1
ATOM 1382 C CA . THR A 1 170 ? -25.780 40.963 -5.829 1.00 58.84 170 THR A CA 1
ATOM 1383 C C . THR A 1 170 ? -26.546 41.752 -6.893 1.00 58.84 170 THR A C 1
ATOM 1385 O O . THR A 1 170 ? -27.336 41.155 -7.624 1.00 58.84 170 THR A O 1
ATOM 1388 N N . ILE A 1 171 ? -26.243 43.047 -7.063 1.00 68.06 171 ILE A N 1
ATOM 1389 C CA . ILE A 1 171 ? -26.769 43.887 -8.155 1.00 68.06 171 ILE A CA 1
ATOM 1390 C C . ILE A 1 171 ? -26.412 43.272 -9.516 1.00 68.06 171 ILE A C 1
ATOM 1392 O O . ILE A 1 171 ? -27.285 43.052 -10.357 1.00 68.06 171 ILE A O 1
ATOM 1396 N N . TRP A 1 172 ? -25.138 42.916 -9.716 1.00 62.47 172 TRP A N 1
ATOM 1397 C CA . TRP A 1 172 ? -24.674 42.334 -10.977 1.00 62.47 172 TRP A CA 1
ATOM 1398 C C . TRP A 1 172 ? -25.299 40.965 -11.269 1.00 62.47 172 TRP A C 1
ATOM 1400 O O . TRP A 1 172 ? -25.711 40.685 -12.398 1.00 62.47 172 TRP A O 1
ATOM 1410 N N . ARG A 1 173 ? -25.403 40.104 -10.249 1.00 56.38 173 ARG A N 1
ATOM 1411 C CA . ARG A 1 173 ? -26.044 38.791 -10.379 1.00 56.38 173 ARG A CA 1
ATOM 1412 C C . ARG A 1 173 ? -27.513 38.938 -10.768 1.00 56.38 173 ARG A C 1
ATOM 1414 O O . ARG A 1 173 ? -27.940 38.255 -11.691 1.00 56.38 173 ARG A O 1
ATOM 1421 N N . MET A 1 174 ? -28.252 39.827 -10.107 1.00 63.38 174 MET A N 1
ATOM 1422 C CA . MET A 1 174 ? -29.669 40.048 -10.396 1.00 63.38 174 MET A CA 1
ATOM 1423 C C . MET A 1 174 ? -29.876 40.521 -11.837 1.00 63.38 174 MET A C 1
ATOM 1425 O O . MET A 1 174 ? -30.666 39.934 -12.570 1.00 63.38 174 MET A O 1
ATOM 1429 N N . ARG A 1 175 ? -29.088 41.507 -12.283 1.00 66.19 175 ARG A N 1
ATOM 1430 C CA . ARG A 1 175 ? -29.107 41.983 -13.673 1.00 66.19 175 ARG A CA 1
ATOM 1431 C C . ARG A 1 175 ? -28.927 40.837 -14.676 1.00 66.19 175 ARG A C 1
ATOM 1433 O O . ARG A 1 175 ? -29.619 40.781 -15.688 1.00 66.19 175 ARG A O 1
ATOM 1440 N N . ASN A 1 176 ? -28.015 39.903 -14.407 1.00 56.00 176 ASN A N 1
ATOM 1441 C CA . ASN A 1 176 ? -27.780 38.760 -15.293 1.00 56.00 176 ASN A CA 1
ATOM 1442 C C . ASN A 1 176 ? -28.910 37.725 -15.265 1.00 56.00 176 ASN A C 1
ATOM 1444 O O . ASN A 1 176 ? -29.198 37.126 -16.296 1.00 56.00 176 ASN A O 1
ATOM 1448 N N . GLU A 1 177 ? -29.555 37.508 -14.122 1.00 59.50 177 GLU A N 1
ATOM 1449 C CA . GLU A 1 177 ? -30.716 36.614 -14.039 1.00 59.50 177 GLU A CA 1
ATOM 1450 C C . GLU A 1 177 ? -31.910 37.188 -14.828 1.00 59.50 177 GLU A C 1
ATOM 1452 O O . GLU A 1 177 ? -32.564 36.448 -15.559 1.00 59.50 177 GLU A O 1
ATOM 1457 N N . ILE A 1 178 ? -32.125 38.508 -14.794 1.00 64.81 178 ILE A N 1
ATOM 1458 C CA . ILE A 1 178 ? -33.161 39.175 -15.605 1.00 64.81 178 ILE A CA 1
ATOM 1459 C C . ILE A 1 178 ? -32.864 39.008 -17.101 1.00 64.81 178 ILE A C 1
ATOM 1461 O O . ILE A 1 178 ? -33.725 38.586 -17.867 1.00 64.81 178 ILE A O 1
ATOM 1465 N N . ILE A 1 179 ? -31.623 39.265 -17.524 1.00 58.09 179 ILE A N 1
ATOM 1466 C CA . ILE A 1 179 ? -31.258 39.258 -18.950 1.00 58.09 179 ILE A CA 1
ATOM 1467 C C . ILE A 1 179 ? -31.177 37.855 -19.545 1.00 58.09 179 ILE A C 1
ATOM 1469 O O . ILE A 1 179 ? -31.605 37.651 -20.676 1.00 58.09 179 ILE A O 1
ATOM 1473 N N . PHE A 1 180 ? -30.583 36.897 -18.833 1.00 47.38 180 PHE A N 1
ATOM 1474 C CA . PHE A 1 180 ? -30.306 35.572 -19.397 1.00 47.38 180 PHE A CA 1
ATOM 1475 C C . PHE A 1 180 ? -31.353 34.525 -19.037 1.00 47.38 180 PHE A C 1
ATOM 1477 O O . PHE A 1 180 ? -31.364 33.458 -19.645 1.00 47.38 180 PHE A O 1
ATOM 1484 N N . ARG A 1 181 ? -32.201 34.792 -18.040 1.00 50.28 181 ARG A N 1
ATOM 1485 C CA . ARG A 1 181 ? -33.224 33.843 -17.585 1.00 50.28 181 ARG A CA 1
ATOM 1486 C C . ARG A 1 181 ? -34.628 34.438 -17.523 1.00 50.28 181 ARG A C 1
ATOM 1488 O O . ARG A 1 181 ? -35.526 33.762 -17.037 1.00 50.28 181 ARG A O 1
ATOM 1495 N N . GLY A 1 182 ? -34.819 35.665 -18.019 1.00 55.31 182 GLY A N 1
ATOM 1496 C CA . GLY A 1 182 ? -36.136 36.300 -18.125 1.00 55.31 182 GLY A CA 1
ATOM 1497 C C . GLY A 1 182 ? -36.816 36.529 -16.776 1.00 55.31 182 GLY A C 1
ATOM 1498 O O . GLY A 1 182 ? -38.040 36.531 -16.697 1.00 55.31 182 GLY A O 1
ATOM 1499 N N . PHE A 1 183 ? -36.039 36.654 -15.698 1.00 62.66 183 PHE A N 1
ATOM 1500 C CA . PHE A 1 183 ? -36.583 36.795 -14.352 1.00 62.66 183 PHE A CA 1
ATOM 1501 C C . PHE A 1 183 ? -37.317 38.137 -14.195 1.00 62.66 183 PHE A C 1
ATOM 1503 O O . PHE A 1 183 ? -36.761 39.183 -14.530 1.00 62.66 183 PHE A O 1
ATOM 1510 N N . VAL A 1 184 ? -38.541 38.125 -13.657 1.00 60.00 184 VAL A N 1
ATOM 1511 C CA . VAL A 1 184 ? -39.310 39.354 -13.390 1.00 60.00 184 VAL A CA 1
ATOM 1512 C C . VAL A 1 184 ? -38.793 40.007 -12.108 1.00 60.00 184 VAL A C 1
ATOM 1514 O O . VAL A 1 184 ? -38.734 39.382 -11.046 1.00 60.00 184 VAL A O 1
ATOM 1517 N N . PHE A 1 185 ? -38.376 41.268 -12.209 1.00 58.69 185 PHE A N 1
ATOM 1518 C CA . PHE A 1 185 ? -37.733 41.988 -11.115 1.00 58.69 185 PHE A CA 1
ATOM 1519 C C . PHE A 1 185 ? -38.745 42.600 -10.135 1.00 58.69 185 PHE A C 1
ATOM 1521 O O . PHE A 1 185 ? -39.589 43.403 -10.524 1.00 58.69 185 PHE A O 1
ATOM 1528 N N . TYR A 1 186 ? -38.580 42.301 -8.842 1.00 65.50 186 TYR A N 1
ATOM 1529 C CA . TYR A 1 186 ? -39.220 43.021 -7.736 1.00 65.50 186 TYR A CA 1
ATOM 1530 C C . TYR A 1 186 ? -38.144 43.474 -6.744 1.00 65.50 186 TYR A C 1
ATOM 1532 O O . TYR A 1 186 ? -37.290 42.679 -6.347 1.00 65.50 186 TYR A O 1
ATOM 1540 N N . PHE A 1 187 ? -38.181 44.742 -6.318 1.00 59.50 187 PHE A N 1
ATOM 1541 C CA . PHE A 1 187 ? -37.146 45.326 -5.450 1.00 59.50 187 PHE A CA 1
ATOM 1542 C C . PHE A 1 187 ? -36.954 44.557 -4.134 1.00 59.50 187 PHE A C 1
ATOM 1544 O O . PHE A 1 187 ? -35.822 44.383 -3.683 1.00 59.50 187 PHE A O 1
ATOM 1551 N N . GLU A 1 188 ? -38.031 44.036 -3.544 1.00 62.16 188 GLU A N 1
ATOM 1552 C CA . GLU A 1 188 ? -37.935 43.310 -2.273 1.00 62.16 188 GLU A CA 1
ATOM 1553 C C . GLU A 1 188 ? -37.240 41.942 -2.413 1.00 62.16 188 GLU A C 1
ATOM 1555 O O . GLU A 1 188 ? -36.537 41.526 -1.492 1.00 62.16 188 GLU A O 1
ATOM 1560 N N . ASN A 1 189 ? -37.263 41.320 -3.600 1.00 59.84 189 ASN A N 1
ATOM 1561 C CA . ASN A 1 189 ? -36.497 40.095 -3.873 1.00 59.84 189 ASN A CA 1
ATOM 1562 C C . ASN A 1 189 ? -34.985 40.358 -3.832 1.00 59.84 189 ASN A C 1
ATOM 1564 O O . ASN A 1 189 ? -34.213 39.508 -3.393 1.00 59.84 189 ASN A O 1
ATOM 1568 N N . LEU A 1 190 ? -34.539 41.545 -4.265 1.00 59.19 190 LEU A N 1
ATOM 1569 C CA . LEU A 1 190 ? -33.126 41.926 -4.200 1.00 59.19 190 LEU A CA 1
ATOM 1570 C C . LEU A 1 190 ? -32.658 42.039 -2.743 1.00 59.19 190 LEU A C 1
ATOM 1572 O O . LEU A 1 190 ? -31.554 41.605 -2.414 1.00 59.19 190 LEU A O 1
ATOM 1576 N N . TRP A 1 191 ? -33.506 42.590 -1.873 1.00 57.75 191 TRP A N 1
ATOM 1577 C CA . TRP A 1 191 ? -33.212 42.736 -0.451 1.00 57.75 191 TRP A CA 1
ATOM 1578 C C . TRP A 1 191 ? -33.174 41.388 0.273 1.00 57.75 191 TRP A C 1
ATOM 1580 O O . TRP A 1 191 ? -32.213 41.109 0.991 1.00 57.75 191 TRP A O 1
ATOM 1590 N N . GLU A 1 192 ? -34.158 40.517 0.039 1.00 56.75 192 GLU A N 1
ATOM 1591 C CA . GLU A 1 192 ? -34.178 39.172 0.624 1.00 56.75 192 GLU A CA 1
ATOM 1592 C C . GLU A 1 192 ? -33.008 38.313 0.144 1.00 56.75 192 GLU A C 1
ATOM 1594 O O . GLU A 1 192 ? -32.384 37.622 0.947 1.00 56.75 192 GLU A O 1
ATOM 1599 N N . MET A 1 193 ? -32.627 38.414 -1.133 1.00 52.47 193 MET A N 1
ATOM 1600 C CA . MET A 1 193 ? -31.438 37.735 -1.649 1.00 52.47 193 MET A CA 1
ATOM 1601 C C . MET A 1 193 ? -30.150 38.232 -0.993 1.00 52.47 193 MET A C 1
ATOM 1603 O O . MET A 1 193 ? -29.238 37.434 -0.782 1.00 52.47 193 MET A O 1
ATOM 1607 N N . MET A 1 194 ? -30.058 39.519 -0.648 1.00 53.25 194 MET A N 1
ATOM 1608 C CA . MET A 1 194 ? -28.916 40.052 0.102 1.00 53.25 194 MET A CA 1
ATOM 1609 C C . MET A 1 194 ? -28.925 39.575 1.552 1.00 53.25 194 MET A C 1
ATOM 1611 O O . MET A 1 194 ? -27.890 39.135 2.044 1.00 53.25 194 MET A O 1
ATOM 1615 N N . ALA A 1 195 ? -30.078 39.602 2.222 1.00 50.81 195 ALA A N 1
ATOM 1616 C CA . ALA A 1 195 ? -30.216 39.083 3.580 1.00 50.81 195 ALA A CA 1
ATOM 1617 C C . ALA A 1 195 ? -29.900 37.579 3.640 1.00 50.81 195 ALA A C 1
ATOM 1619 O O . ALA A 1 195 ? -29.216 37.134 4.557 1.00 50.81 195 ALA A O 1
ATOM 1620 N N . GLN A 1 196 ? -30.320 36.804 2.638 1.00 47.53 196 GLN A N 1
ATOM 1621 C CA . GLN A 1 196 ? -29.994 35.386 2.521 1.00 47.53 196 GLN A CA 1
ATOM 1622 C C . GLN A 1 196 ? -28.515 35.163 2.191 1.00 47.53 196 GLN A C 1
ATOM 1624 O O . GLN A 1 196 ? -27.890 34.310 2.806 1.00 47.53 196 GLN A O 1
ATOM 1629 N N . ALA A 1 197 ? -27.916 35.967 1.306 1.00 46.56 197 ALA A N 1
ATOM 1630 C CA . ALA A 1 197 ? -26.479 35.904 1.031 1.00 46.56 197 ALA A CA 1
ATOM 1631 C C . ALA A 1 197 ? -25.630 36.214 2.279 1.00 46.56 197 ALA A C 1
ATOM 1633 O O . ALA A 1 197 ? -24.558 35.636 2.444 1.00 46.56 197 ALA A O 1
ATOM 1634 N N . ILE A 1 198 ? -26.130 37.084 3.165 1.00 45.50 198 ILE A N 1
ATOM 1635 C CA . ILE A 1 198 ? -25.538 37.378 4.478 1.00 45.50 198 ILE A CA 1
ATOM 1636 C C . ILE A 1 198 ? -25.809 36.239 5.484 1.00 45.50 198 ILE A C 1
ATOM 1638 O O . ILE A 1 198 ? -24.929 35.909 6.267 1.00 45.50 198 ILE A O 1
ATOM 1642 N N . LYS A 1 199 ? -26.977 35.580 5.461 1.00 40.69 199 LYS A N 1
ATOM 1643 C CA . LYS A 1 199 ? -27.282 34.404 6.311 1.00 40.69 199 LYS A CA 1
ATOM 1644 C C . LYS A 1 199 ? -26.497 33.149 5.916 1.00 40.69 199 LYS A C 1
ATOM 1646 O O . LYS A 1 199 ? -26.128 32.355 6.780 1.00 40.69 199 LYS A O 1
ATOM 1651 N N . ASP A 1 200 ? -26.225 32.984 4.625 1.00 38.88 200 ASP A N 1
ATOM 1652 C CA . ASP A 1 200 ? -25.394 31.910 4.077 1.00 38.88 200 ASP A CA 1
ATOM 1653 C C . ASP A 1 200 ? -23.907 32.100 4.447 1.00 38.88 200 ASP A C 1
ATOM 1655 O O . ASP A 1 200 ? -23.115 31.158 4.370 1.00 38.88 200 ASP A O 1
ATOM 1659 N N . TRP A 1 201 ? -23.522 33.295 4.915 1.00 34.88 201 TRP A N 1
ATOM 1660 C CA . TRP A 1 201 ? -22.251 33.543 5.593 1.00 34.88 201 TRP A CA 1
ATOM 1661 C C . TRP A 1 201 ? -22.334 33.114 7.072 1.00 34.88 201 TRP A C 1
ATOM 1663 O O . TRP A 1 201 ? -22.524 33.929 7.970 1.00 34.88 201 TRP A O 1
ATOM 1673 N N . ARG A 1 202 ? -22.145 31.815 7.353 1.00 32.25 202 ARG A N 1
ATOM 1674 C CA . ARG A 1 202 ? -21.902 31.298 8.717 1.00 32.25 202 ARG A CA 1
ATOM 1675 C C . ARG A 1 202 ? -20.582 30.530 8.802 1.00 32.25 202 ARG A C 1
ATOM 1677 O O . ARG A 1 202 ? -20.362 29.566 8.072 1.00 32.25 202 ARG A O 1
ATOM 1684 N N . ILE A 1 203 ? -19.735 30.936 9.747 1.00 31.08 203 ILE A N 1
ATOM 1685 C CA . ILE A 1 203 ? -18.500 30.246 10.148 1.00 31.08 203 ILE A CA 1
ATOM 1686 C C . ILE A 1 203 ? -18.882 28.986 10.954 1.00 31.08 203 ILE A C 1
ATOM 1688 O O . ILE A 1 203 ? -19.713 29.068 11.856 1.00 31.08 203 ILE A O 1
ATOM 1692 N N . ARG A 1 204 ? -18.303 27.815 10.641 1.00 27.20 204 ARG A N 1
ATOM 1693 C CA . ARG A 1 204 ? -18.410 26.580 11.453 1.00 27.20 204 ARG A CA 1
ATOM 1694 C C . ARG A 1 204 ? -17.020 25.995 11.732 1.00 27.20 204 ARG A C 1
ATOM 1696 O O . ARG A 1 204 ? -16.262 25.786 10.787 1.00 27.20 204 ARG A O 1
ATOM 1703 N N . LEU A 1 205 ? -16.740 25.709 13.008 1.00 23.73 205 LEU A N 1
ATOM 1704 C CA . LEU A 1 205 ? -15.548 25.017 13.527 1.00 23.73 205 LEU A CA 1
ATOM 1705 C C . LEU A 1 205 ? -15.723 23.478 13.539 1.00 23.73 205 LEU A C 1
ATOM 1707 O O . LEU A 1 205 ? -16.839 22.977 13.397 1.00 23.73 205 LEU A O 1
ATOM 1711 N N . CYS A 1 206 ? -14.592 22.767 13.633 1.00 22.25 206 CYS A N 1
ATOM 1712 C CA . CYS A 1 206 ? -14.358 21.348 13.311 1.00 22.25 206 CYS A CA 1
ATOM 1713 C C . CYS A 1 206 ? -14.975 20.280 14.230 1.00 22.25 206 CYS A C 1
ATOM 1715 O O . CYS A 1 206 ? -15.216 20.504 15.412 1.00 22.25 206 CYS A O 1
ATOM 1717 N N . GLY A 1 207 ? -15.074 19.068 13.662 1.00 22.39 207 GLY A N 1
ATOM 1718 C CA . GLY A 1 207 ? -15.146 17.793 14.375 1.00 22.39 207 GLY A CA 1
ATOM 1719 C C . GLY A 1 207 ? -15.110 16.582 13.425 1.00 22.39 207 GLY A C 1
ATOM 1720 O O . GLY A 1 207 ? -16.066 16.384 12.684 1.00 22.39 207 GLY A O 1
ATOM 1721 N N . ILE A 1 208 ? -14.048 15.766 13.552 1.00 25.14 208 ILE A N 1
ATOM 1722 C CA . ILE A 1 208 ? -13.922 14.314 13.256 1.00 25.14 208 ILE A CA 1
ATOM 1723 C C . ILE A 1 208 ? -13.187 13.858 11.963 1.00 25.14 208 ILE A C 1
ATOM 1725 O O . ILE A 1 208 ? -13.733 13.891 10.868 1.00 25.14 208 ILE A O 1
ATOM 1729 N N . SER A 1 209 ? -12.005 13.253 12.222 1.00 26.91 209 SER A N 1
ATOM 1730 C CA . SER A 1 209 ? -11.304 12.106 11.586 1.00 26.91 209 SER A CA 1
ATOM 1731 C C . SER A 1 209 ? -10.471 12.273 10.294 1.00 26.91 209 SER A C 1
ATOM 1733 O O . SER A 1 209 ? -10.820 11.772 9.232 1.00 26.91 209 SER A O 1
ATOM 1735 N N . LYS A 1 210 ? -9.250 12.817 10.420 1.00 33.72 210 LYS A N 1
ATOM 1736 C CA . LYS A 1 210 ? -8.222 12.824 9.360 1.00 33.72 210 LYS A CA 1
ATOM 1737 C C . LYS A 1 210 ? -7.852 11.413 8.868 1.00 33.72 210 LYS A C 1
ATOM 1739 O O . LYS A 1 210 ? -7.516 10.531 9.653 1.00 33.72 210 LYS A O 1
ATOM 1744 N N . LEU A 1 211 ? -7.811 11.247 7.547 1.00 32.12 211 LEU A N 1
ATOM 1745 C CA . LEU A 1 211 ? -6.884 10.327 6.889 1.00 32.12 211 LEU A CA 1
ATOM 1746 C C . LEU A 1 211 ? -5.497 10.986 6.995 1.00 32.12 211 LEU A C 1
ATOM 1748 O O . LEU A 1 211 ? -5.372 12.120 6.545 1.00 32.12 211 LEU A O 1
ATOM 1752 N N . THR A 1 212 ? -4.544 10.337 7.680 1.00 36.75 212 THR A N 1
ATOM 1753 C CA . THR A 1 212 ? -3.135 10.754 7.892 1.00 36.75 212 THR A CA 1
ATOM 1754 C C . THR A 1 212 ? -2.892 12.260 7.788 1.00 36.75 212 THR A C 1
ATOM 1756 O O . THR A 1 212 ? -2.638 12.803 6.712 1.00 36.75 212 THR A O 1
ATOM 1759 N N . LEU A 1 213 ? -2.967 12.930 8.939 1.00 40.12 213 LEU A N 1
ATOM 1760 C CA . LEU A 1 213 ? -2.501 14.301 9.108 1.00 40.12 213 LEU A CA 1
ATOM 1761 C C . LEU A 1 213 ? -1.137 14.509 8.424 1.00 40.12 213 LEU A C 1
ATOM 1763 O O . LEU A 1 213 ? -0.265 13.648 8.548 1.00 40.12 213 LEU A O 1
ATOM 1767 N N . PRO A 1 214 ? -0.881 15.676 7.818 1.00 45.84 214 PRO A N 1
ATOM 1768 C CA . PRO A 1 214 ? 0.474 16.180 7.654 1.00 45.84 214 PRO A CA 1
ATOM 1769 C C . PRO A 1 214 ? 1.310 15.973 8.913 1.00 45.84 214 PRO A C 1
ATOM 1771 O O . PRO A 1 214 ? 0.854 16.376 9.983 1.00 45.84 214 PRO A O 1
ATOM 1774 N N . ILE A 1 215 ? 2.470 15.313 8.834 1.00 52.62 215 ILE A N 1
ATOM 1775 C CA . ILE A 1 215 ? 3.391 15.208 9.981 1.00 52.62 215 ILE A CA 1
ATOM 1776 C C . ILE A 1 215 ? 3.692 16.635 10.464 1.00 52.62 215 ILE A C 1
ATOM 1778 O O . ILE A 1 215 ? 3.927 17.502 9.618 1.00 52.62 215 ILE A O 1
ATOM 1782 N N . PRO A 1 216 ? 3.589 16.934 11.773 1.00 47.09 216 PRO A N 1
ATOM 1783 C CA . PRO A 1 216 ? 3.687 18.305 12.252 1.00 47.09 216 PRO A CA 1
ATOM 1784 C C . PRO A 1 216 ? 5.080 18.859 11.932 1.00 47.09 216 PRO A C 1
ATOM 1786 O O . PRO A 1 216 ? 6.073 18.166 12.117 1.00 47.09 216 PRO A O 1
ATOM 1789 N N . SER A 1 217 ? 5.160 20.112 11.476 1.00 47.94 217 SER A N 1
ATOM 1790 C CA . SER A 1 217 ? 6.439 20.807 11.249 1.00 47.94 217 SER A CA 1
ATOM 1791 C C . SER A 1 217 ? 7.090 21.312 12.541 1.00 47.94 217 SER A C 1
ATOM 1793 O O . SER A 1 217 ? 8.084 22.028 12.476 1.00 47.94 217 SER A O 1
ATOM 1795 N N . ASN A 1 218 ? 6.460 21.059 13.686 1.00 60.81 218 ASN A N 1
ATOM 1796 C CA . ASN A 1 218 ? 6.953 21.484 14.986 1.00 60.81 218 ASN A CA 1
ATOM 1797 C C . ASN A 1 218 ? 8.003 20.491 15.478 1.00 60.81 218 ASN A C 1
ATOM 1799 O O . ASN A 1 218 ? 7.967 19.316 15.100 1.00 60.81 218 ASN A O 1
ATOM 1803 N N . ASP A 1 219 ? 8.884 20.958 16.357 1.00 71.69 219 ASP A N 1
ATOM 1804 C CA . ASP A 1 219 ? 9.785 20.066 17.074 1.00 71.69 219 ASP A CA 1
ATOM 1805 C C . ASP A 1 219 ? 8.961 19.041 17.863 1.00 71.69 219 ASP A C 1
ATOM 1807 O O . ASP A 1 219 ? 7.918 19.387 18.435 1.00 71.69 219 ASP A O 1
ATOM 1811 N N . PRO A 1 220 ? 9.365 17.765 17.848 1.00 80.50 220 PRO A N 1
ATOM 1812 C CA . PRO A 1 220 ? 8.658 16.754 18.603 1.00 80.50 220 PRO A CA 1
ATOM 1813 C C . PRO A 1 220 ? 8.822 16.977 20.101 1.00 80.50 220 PRO A C 1
ATOM 1815 O O . PRO A 1 220 ? 9.875 17.406 20.566 1.00 80.50 220 PRO A O 1
ATOM 1818 N N . ASN A 1 221 ? 7.796 16.617 20.866 1.00 86.25 221 ASN A N 1
ATOM 1819 C CA . ASN A 1 221 ? 7.855 16.681 22.324 1.00 86.25 221 ASN A CA 1
ATOM 1820 C C . ASN A 1 221 ? 8.845 15.652 22.892 1.00 86.25 221 ASN A C 1
ATOM 1822 O O . ASN A 1 221 ? 9.424 15.868 23.950 1.00 86.25 221 ASN A O 1
ATOM 1826 N N . CYS A 1 222 ? 9.020 14.523 22.201 1.00 89.06 222 CYS A N 1
ATOM 1827 C CA . CYS A 1 222 ? 9.891 13.429 22.614 1.00 89.06 222 CYS A CA 1
ATOM 1828 C C . CYS A 1 222 ? 10.376 12.645 21.384 1.00 89.06 222 CYS A C 1
ATOM 1830 O O . CYS A 1 222 ? 9.616 12.423 20.438 1.00 89.06 222 CYS A O 1
ATOM 1832 N N . SER A 1 223 ? 11.638 12.213 21.403 1.00 91.00 223 SER A N 1
ATOM 1833 C CA . SER A 1 223 ? 12.253 11.382 20.365 1.00 91.00 223 SER A CA 1
ATOM 1834 C C . SER A 1 223 ? 13.079 10.281 21.015 1.00 91.00 223 SER A C 1
ATOM 1836 O O . SER A 1 223 ? 13.961 10.565 21.821 1.00 91.00 223 SER A O 1
ATOM 1838 N N . ILE A 1 224 ? 12.808 9.032 20.646 1.00 92.12 224 ILE A N 1
ATOM 1839 C CA . ILE A 1 224 ? 13.416 7.839 21.238 1.00 92.12 224 ILE A CA 1
ATOM 1840 C C . ILE A 1 224 ? 14.078 7.042 20.123 1.00 92.12 224 ILE A C 1
ATOM 1842 O O . ILE A 1 224 ? 13.405 6.624 19.183 1.00 92.12 224 ILE A O 1
ATOM 1846 N N . THR A 1 225 ? 15.384 6.805 20.213 1.00 94.44 225 THR A N 1
ATOM 1847 C CA . THR A 1 225 ? 16.071 5.879 19.303 1.00 94.44 225 THR A CA 1
ATOM 1848 C C . THR A 1 225 ? 15.807 4.453 19.757 1.00 94.44 225 THR A C 1
ATOM 1850 O O . THR A 1 225 ? 16.147 4.089 20.878 1.00 94.44 225 THR A O 1
ATOM 1853 N N . LEU A 1 226 ? 15.183 3.662 18.887 1.00 95.12 226 LEU A N 1
ATOM 1854 C CA . LEU A 1 226 ? 14.832 2.274 19.161 1.00 95.12 226 LEU A CA 1
ATOM 1855 C C . LEU A 1 226 ? 15.916 1.302 18.682 1.00 95.12 226 LEU A C 1
ATOM 1857 O O . LEU A 1 226 ? 16.170 0.310 19.349 1.00 95.12 226 LEU A O 1
ATOM 1861 N N . LEU A 1 227 ? 16.560 1.581 17.544 1.00 96.88 227 LEU A N 1
ATOM 1862 C CA . LEU A 1 227 ? 17.637 0.759 16.985 1.00 96.88 227 LEU A CA 1
ATOM 1863 C C . LEU A 1 227 ? 18.651 1.645 16.257 1.00 96.88 227 LEU A C 1
ATOM 1865 O O . LEU A 1 227 ? 18.262 2.575 15.552 1.00 96.88 227 LEU A O 1
ATOM 1869 N N . SER A 1 228 ? 19.931 1.305 16.386 1.00 97.25 228 SER A N 1
ATOM 1870 C CA . SER A 1 228 ? 21.020 1.778 15.530 1.00 97.25 228 SER A CA 1
ATOM 1871 C C . SER A 1 228 ? 21.864 0.570 15.133 1.00 97.25 228 SER A C 1
ATOM 1873 O O . SER A 1 228 ? 22.352 -0.137 16.017 1.00 97.25 228 SER A O 1
ATOM 1875 N N . HIS A 1 229 ? 21.958 0.266 13.838 1.00 97.56 229 HIS A N 1
ATOM 1876 C CA . HIS A 1 229 ? 22.633 -0.942 13.368 1.00 97.56 229 HIS A CA 1
ATOM 1877 C C . HIS A 1 229 ? 23.134 -0.831 11.923 1.00 97.56 229 HIS A C 1
ATOM 1879 O O . HIS A 1 229 ? 22.483 -0.206 11.086 1.00 97.56 229 HIS A O 1
ATOM 1885 N N . ASP A 1 230 ? 24.252 -1.498 11.636 1.00 97.62 230 ASP A N 1
ATOM 1886 C CA . ASP A 1 230 ? 24.828 -1.629 10.300 1.00 97.62 230 ASP A CA 1
ATOM 1887 C C . ASP A 1 230 ? 24.502 -3.010 9.718 1.00 97.62 230 ASP A C 1
ATOM 1889 O O . ASP A 1 230 ? 24.848 -4.041 10.298 1.00 97.62 230 ASP A O 1
ATOM 1893 N N . PHE A 1 231 ? 23.863 -3.033 8.550 1.00 97.19 231 PHE A N 1
ATOM 1894 C CA . PHE A 1 231 ? 23.487 -4.249 7.833 1.00 97.19 231 PHE A CA 1
ATOM 1895 C C . PHE A 1 231 ? 24.454 -4.489 6.664 1.00 97.19 231 PHE A C 1
ATOM 1897 O O . PHE A 1 231 ? 24.413 -3.783 5.651 1.00 97.19 231 PHE A O 1
ATOM 1904 N N . ALA A 1 232 ? 25.330 -5.488 6.808 1.00 95.06 232 ALA A N 1
ATOM 1905 C CA . ALA A 1 232 ? 26.345 -5.852 5.812 1.00 95.06 232 ALA A CA 1
ATOM 1906 C C . ALA A 1 232 ? 26.094 -7.236 5.188 1.00 95.06 232 ALA A C 1
ATOM 1908 O O . ALA A 1 232 ? 25.685 -7.308 4.040 1.00 95.06 232 ALA A O 1
ATOM 1909 N N . ASN A 1 233 ? 26.312 -8.321 5.939 1.00 94.00 233 ASN A N 1
ATOM 1910 C CA . ASN A 1 233 ? 26.133 -9.707 5.485 1.00 94.00 233 ASN A CA 1
ATOM 1911 C C . ASN A 1 233 ? 25.045 -10.391 6.318 1.00 94.00 233 ASN A C 1
ATOM 1913 O O . ASN A 1 233 ? 25.342 -11.127 7.254 1.00 94.00 233 ASN A O 1
ATOM 1917 N N . THR A 1 234 ? 23.790 -10.079 6.014 1.00 93.94 234 THR A N 1
ATOM 1918 C CA . THR A 1 234 ? 22.611 -10.467 6.807 1.00 93.94 234 THR A CA 1
ATOM 1919 C C . THR A 1 234 ? 21.630 -11.356 6.046 1.00 93.94 234 THR A C 1
ATOM 1921 O O . THR A 1 234 ? 20.627 -11.771 6.617 1.00 93.94 234 THR A O 1
ATOM 1924 N N . VAL A 1 235 ? 21.905 -11.681 4.779 1.00 90.19 235 VAL A N 1
ATOM 1925 C CA . VAL A 1 235 ? 21.116 -12.664 4.015 1.00 90.19 235 VAL A CA 1
ATOM 1926 C C . VAL A 1 235 ? 21.038 -13.991 4.776 1.00 90.19 235 VAL A C 1
ATOM 1928 O O . VAL A 1 235 ? 22.062 -14.521 5.212 1.00 90.19 235 VAL A O 1
ATOM 1931 N N . GLY A 1 236 ? 19.823 -14.524 4.937 1.00 87.81 236 GLY A N 1
ATOM 1932 C CA . GLY A 1 236 ? 19.569 -15.782 5.646 1.00 87.81 236 GLY A CA 1
ATOM 1933 C C . GLY A 1 236 ? 19.790 -15.728 7.162 1.00 87.81 236 GLY A C 1
ATOM 1934 O O . GLY A 1 236 ? 19.713 -16.765 7.818 1.00 87.81 236 GLY A O 1
ATOM 1935 N N . SER A 1 237 ? 20.081 -14.551 7.723 1.00 91.31 237 SER A N 1
ATOM 1936 C CA . SER A 1 237 ? 20.185 -14.343 9.170 1.00 91.31 237 SER A CA 1
ATOM 1937 C C . SER A 1 237 ? 18.838 -13.905 9.756 1.00 91.31 237 SER A C 1
ATOM 1939 O O . SER A 1 237 ? 18.071 -13.225 9.069 1.00 91.31 237 SER A O 1
ATOM 1941 N N . PRO A 1 238 ? 18.559 -14.218 11.036 1.00 92.88 238 PRO A N 1
ATOM 1942 C CA . PRO A 1 238 ? 17.358 -13.733 11.704 1.00 92.88 238 PRO A CA 1
ATOM 1943 C C . PRO A 1 238 ? 17.347 -12.197 11.820 1.00 92.88 238 PRO A C 1
ATOM 1945 O O . PRO A 1 238 ? 18.409 -11.565 11.812 1.00 92.88 238 PRO A O 1
ATOM 1948 N N . PRO A 1 239 ? 16.166 -11.572 11.994 1.00 94.44 239 PRO A N 1
ATOM 1949 C CA . PRO A 1 239 ? 16.054 -10.130 12.188 1.00 94.44 239 PRO A CA 1
ATOM 1950 C C . PRO A 1 239 ? 16.856 -9.624 13.394 1.00 94.44 239 PRO A C 1
ATOM 1952 O O . PRO A 1 239 ? 16.783 -10.185 14.495 1.00 94.44 239 PRO A O 1
ATOM 1955 N N . THR A 1 240 ? 17.531 -8.485 13.235 1.00 95.62 240 THR A N 1
ATOM 1956 C CA . THR A 1 240 ? 18.203 -7.805 14.348 1.00 95.62 240 THR A CA 1
ATOM 1957 C C . THR A 1 240 ? 17.159 -7.342 15.353 1.00 95.62 240 THR A C 1
ATOM 1959 O O . THR A 1 240 ? 16.254 -6.576 15.019 1.00 95.62 240 THR A O 1
ATOM 1962 N N . THR A 1 241 ? 17.286 -7.811 16.593 1.00 94.50 241 THR A N 1
ATOM 1963 C CA . THR A 1 241 ? 16.240 -7.684 17.608 1.00 94.50 241 THR A CA 1
ATOM 1964 C C . THR A 1 241 ? 16.773 -7.020 18.876 1.00 94.50 241 THR A C 1
ATOM 1966 O O . THR A 1 241 ? 17.837 -7.382 19.373 1.00 94.50 241 THR A O 1
ATOM 1969 N N . VAL A 1 242 ? 16.018 -6.061 19.416 1.00 94.62 242 VAL A N 1
ATOM 1970 C CA . VAL A 1 242 ? 16.324 -5.344 20.665 1.00 94.62 242 VAL A CA 1
ATOM 1971 C C . VAL A 1 242 ? 15.086 -5.281 21.566 1.00 94.62 242 VAL A C 1
ATOM 1973 O O . VAL A 1 242 ? 13.966 -5.188 21.053 1.00 94.62 242 VAL A O 1
ATOM 1976 N N . PRO A 1 243 ? 15.239 -5.336 22.902 1.00 92.88 243 PRO A N 1
ATOM 1977 C CA . PRO A 1 243 ? 14.108 -5.180 23.810 1.00 92.88 243 PRO A CA 1
ATOM 1978 C C . PRO A 1 243 ? 13.494 -3.785 23.656 1.00 92.88 243 PRO A C 1
ATOM 1980 O O . PRO A 1 243 ? 14.210 -2.786 23.588 1.00 92.88 243 PRO A O 1
ATOM 1983 N N . PHE A 1 244 ? 12.165 -3.710 23.604 1.00 91.00 244 PHE A N 1
ATOM 1984 C CA . PHE A 1 244 ? 11.447 -2.442 23.534 1.00 91.00 244 PHE A CA 1
ATOM 1985 C C . PHE A 1 244 ? 11.036 -1.974 24.933 1.00 91.00 244 PHE A C 1
ATOM 1987 O O . PHE A 1 244 ? 10.371 -2.706 25.669 1.00 91.00 244 PHE A O 1
ATOM 1994 N N . SER A 1 245 ? 11.369 -0.726 25.261 1.00 87.00 245 SER A N 1
ATOM 1995 C CA . SER A 1 245 ? 10.872 -0.031 26.452 1.00 87.00 245 SER A CA 1
ATOM 1996 C C . SER A 1 245 ? 9.781 0.973 26.065 1.00 87.00 245 SER A C 1
ATOM 1998 O O . SER A 1 245 ? 9.973 1.732 25.107 1.00 87.00 245 SER A O 1
ATOM 2000 N N . PRO A 1 246 ? 8.645 1.012 26.785 1.00 86.44 246 PRO A N 1
ATOM 2001 C CA . PRO A 1 246 ? 7.594 1.991 26.546 1.00 86.44 246 PRO A CA 1
ATOM 2002 C C . PRO A 1 246 ? 8.107 3.439 26.614 1.00 86.44 246 PRO A C 1
ATOM 2004 O O . PRO A 1 246 ? 8.991 3.756 27.413 1.00 86.44 246 PRO A O 1
ATOM 2007 N N . PRO A 1 247 ? 7.515 4.375 25.848 1.00 84.12 247 PRO A N 1
ATOM 2008 C CA . PRO A 1 247 ? 7.943 5.769 25.860 1.00 84.12 247 PRO A CA 1
ATOM 2009 C C . PRO A 1 247 ? 7.820 6.474 27.211 1.00 84.12 247 PRO A C 1
ATOM 2011 O O . PRO A 1 247 ? 8.508 7.468 27.419 1.00 84.12 247 PRO A O 1
ATOM 2014 N N . SER A 1 248 ? 6.974 5.977 28.123 1.00 80.06 248 SER A N 1
ATOM 2015 C CA . SER A 1 248 ? 6.859 6.510 29.488 1.00 80.06 248 SER A CA 1
ATOM 2016 C C . SER A 1 248 ? 8.178 6.472 30.256 1.00 80.06 248 SER A C 1
ATOM 2018 O O . SER A 1 248 ? 8.377 7.287 31.151 1.00 80.06 248 SER A O 1
ATOM 2020 N N . ASP A 1 249 ? 9.071 5.550 29.898 1.00 80.12 249 ASP A N 1
ATOM 2021 C CA . ASP A 1 249 ? 10.333 5.340 30.603 1.00 80.12 249 A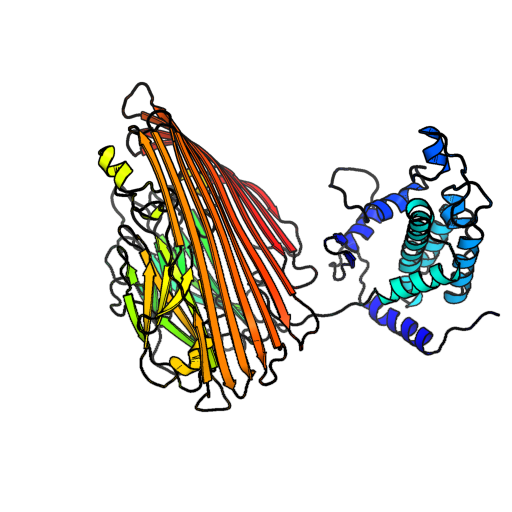SP A CA 1
ATOM 2022 C C . ASP A 1 249 ? 11.390 6.348 30.134 1.00 80.12 249 ASP A C 1
ATOM 2024 O O . ASP A 1 249 ? 12.145 6.893 30.936 1.00 80.12 249 ASP A O 1
ATOM 2028 N N . ALA A 1 250 ? 11.422 6.628 28.827 1.00 82.12 250 ALA A N 1
ATOM 2029 C CA . ALA A 1 250 ? 12.362 7.565 28.211 1.00 82.12 250 ALA A CA 1
ATOM 2030 C C . ALA A 1 250 ? 11.879 9.026 28.257 1.00 82.12 250 ALA A C 1
ATOM 2032 O O . ALA A 1 250 ? 12.692 9.946 28.201 1.00 82.12 250 ALA A O 1
ATOM 2033 N N . CYS A 1 251 ? 10.564 9.242 28.344 1.00 84.50 251 CYS A N 1
ATOM 2034 C CA . CYS A 1 251 ? 9.927 10.557 28.321 1.00 84.50 251 CYS A CA 1
ATOM 2035 C C . CYS A 1 251 ? 8.904 10.682 29.464 1.00 84.50 251 CYS A C 1
ATOM 2037 O O . CYS A 1 251 ? 7.699 10.745 29.202 1.00 84.50 251 CYS A O 1
ATOM 2039 N N . PRO A 1 252 ? 9.366 10.734 30.731 1.00 75.44 252 PRO A N 1
ATOM 2040 C CA . PRO A 1 252 ? 8.489 10.737 31.905 1.00 75.44 252 PRO A CA 1
ATOM 2041 C C . PRO A 1 252 ? 7.598 11.986 31.985 1.00 75.44 252 PRO A C 1
ATOM 2043 O O . PRO A 1 252 ? 6.487 11.920 32.508 1.00 75.44 252 PRO A O 1
ATOM 2046 N N . ASP A 1 253 ? 8.054 13.106 31.418 1.00 76.56 253 ASP A N 1
ATOM 2047 C CA . ASP A 1 253 ? 7.315 14.372 31.405 1.00 76.56 253 ASP A CA 1
ATOM 2048 C C . ASP A 1 253 ? 6.176 14.390 30.367 1.00 76.56 253 ASP A C 1
ATOM 2050 O O . ASP A 1 253 ? 5.263 15.212 30.457 1.00 76.56 253 ASP A O 1
ATOM 2054 N N . LEU A 1 254 ? 6.181 13.466 29.395 1.00 77.12 254 LEU A N 1
ATOM 2055 C CA . LEU A 1 254 ? 5.150 13.364 28.359 1.00 77.12 254 LEU A CA 1
ATOM 2056 C C . LEU A 1 254 ? 4.073 12.350 28.764 1.00 77.12 254 LEU A C 1
ATOM 2058 O O . LEU A 1 254 ? 3.942 11.270 28.184 1.00 77.12 254 LEU A O 1
ATOM 2062 N N . LEU A 1 255 ? 3.272 12.723 29.765 1.00 67.25 255 LEU A N 1
ATOM 2063 C CA . LEU A 1 255 ? 2.208 11.874 30.318 1.00 67.25 255 LEU A CA 1
ATOM 2064 C C . LEU A 1 255 ? 1.129 11.504 29.286 1.00 67.25 255 LEU A C 1
ATOM 2066 O O . LEU A 1 255 ? 0.503 10.447 29.396 1.00 67.25 255 LEU A O 1
ATOM 2070 N N . GLN A 1 256 ? 0.889 12.361 28.289 1.00 77.56 256 GLN A N 1
ATOM 2071 C CA . GLN A 1 256 ? -0.039 12.093 27.195 1.00 77.56 256 GLN A CA 1
ATOM 2072 C C . GLN A 1 256 ? 0.550 12.548 25.864 1.00 77.56 256 GLN A C 1
ATOM 2074 O O . GLN A 1 256 ? 0.930 13.697 25.684 1.00 77.56 256 GLN A O 1
ATOM 2079 N N . TRP A 1 257 ? 0.566 11.636 24.897 1.00 84.88 257 TRP A N 1
ATOM 2080 C CA . TRP A 1 257 ? 0.887 11.944 23.512 1.00 84.88 257 TRP A CA 1
ATOM 2081 C C . TRP A 1 257 ? -0.303 11.605 22.625 1.00 84.88 257 TRP A C 1
ATOM 2083 O O . TRP A 1 257 ? -1.065 10.659 22.873 1.00 84.88 257 TRP A O 1
ATOM 2093 N N . THR A 1 258 ? -0.447 12.395 21.568 1.00 81.81 258 THR A N 1
ATOM 2094 C CA . THR A 1 258 ? -1.598 12.318 20.664 1.00 81.81 258 THR A CA 1
ATOM 2095 C C . THR A 1 258 ? -1.274 11.712 19.310 1.00 81.81 258 THR A C 1
ATOM 2097 O O . THR A 1 258 ? -2.152 11.214 18.606 1.00 81.81 258 THR A O 1
ATOM 2100 N N . ARG A 1 259 ? 0.012 11.715 18.965 1.00 85.00 259 ARG A N 1
ATOM 2101 C CA . ARG A 1 259 ? 0.513 11.199 17.707 1.00 85.00 259 ARG A CA 1
ATOM 2102 C C . ARG A 1 259 ? 1.880 10.557 17.887 1.00 85.00 259 ARG A C 1
ATOM 2104 O O . ARG A 1 259 ? 2.712 11.089 18.620 1.00 85.00 259 ARG A O 1
ATOM 2111 N N . ALA A 1 260 ? 2.100 9.459 17.175 1.00 88.75 260 ALA A N 1
ATOM 2112 C CA . ALA A 1 260 ? 3.369 8.751 17.114 1.00 88.75 260 ALA A CA 1
ATOM 2113 C C . ALA A 1 260 ? 3.816 8.594 15.655 1.00 88.75 260 ALA A C 1
ATOM 2115 O O . ALA A 1 260 ? 3.033 8.181 14.795 1.00 88.75 260 ALA A O 1
ATOM 2116 N N . VAL A 1 261 ? 5.072 8.931 15.373 1.00 91.94 261 VAL A N 1
ATOM 2117 C CA . VAL A 1 261 ? 5.688 8.848 14.045 1.00 91.94 261 VAL A CA 1
ATOM 2118 C C . VAL A 1 261 ? 6.958 8.012 14.145 1.00 91.94 261 VAL A C 1
ATOM 2120 O O . VAL A 1 261 ? 7.835 8.307 14.951 1.00 91.94 261 VAL A O 1
ATOM 2123 N N . LEU A 1 262 ? 7.058 6.975 13.320 1.00 95.06 262 LEU A N 1
ATOM 2124 C CA . LEU A 1 262 ? 8.263 6.174 13.168 1.00 95.06 262 LEU A CA 1
ATOM 2125 C C . LEU A 1 262 ? 9.176 6.851 12.143 1.00 95.06 262 LEU A C 1
ATOM 2127 O O . LEU A 1 262 ? 8.738 7.172 11.035 1.00 95.06 262 LEU A O 1
ATOM 2131 N N . LEU A 1 263 ? 10.433 7.061 12.517 1.00 96.06 263 LEU A N 1
ATOM 2132 C CA . LEU A 1 263 ? 11.503 7.497 11.632 1.00 96.06 263 LEU A CA 1
ATOM 2133 C C . LEU A 1 263 ? 12.395 6.302 11.314 1.00 96.06 263 LEU A C 1
ATOM 2135 O O . LEU A 1 263 ? 12.972 5.711 12.221 1.00 96.06 263 LEU A O 1
ATOM 2139 N N . PHE A 1 264 ? 12.539 5.985 10.034 1.00 96.75 264 PHE A N 1
ATOM 2140 C CA . PHE A 1 264 ? 13.544 5.050 9.538 1.00 96.75 264 PHE A CA 1
ATOM 2141 C C . PHE A 1 264 ? 14.549 5.856 8.723 1.00 96.75 264 PHE A C 1
ATOM 2143 O O . PHE A 1 264 ? 14.227 6.325 7.632 1.00 96.75 264 PHE A O 1
ATOM 2150 N N . SER A 1 265 ? 15.731 6.094 9.282 1.00 96.75 265 SER A N 1
ATOM 2151 C CA . SER A 1 265 ? 16.806 6.827 8.613 1.00 96.75 265 SER A CA 1
ATOM 2152 C C . SER A 1 265 ? 17.896 5.860 8.206 1.00 96.75 265 SER A C 1
ATOM 2154 O O . SER A 1 265 ? 18.359 5.086 9.038 1.00 96.75 265 SER A O 1
ATOM 2156 N N . ALA A 1 266 ? 18.321 5.928 6.954 1.00 95.75 266 ALA A N 1
ATOM 2157 C CA . ALA A 1 266 ? 19.356 5.054 6.435 1.00 95.75 266 ALA A CA 1
ATOM 2158 C C . ALA A 1 266 ? 20.373 5.833 5.604 1.00 95.75 266 ALA A C 1
ATOM 2160 O O . ALA A 1 266 ? 20.055 6.855 4.985 1.00 95.75 266 ALA A O 1
ATOM 2161 N N . SER A 1 267 ? 21.606 5.339 5.605 1.00 95.50 267 SER A N 1
ATOM 2162 C CA . SER A 1 267 ? 22.667 5.777 4.706 1.00 95.50 267 SER A CA 1
ATOM 2163 C C . SER A 1 267 ? 23.500 4.599 4.234 1.00 95.50 267 SER A C 1
ATOM 2165 O O . SER A 1 267 ? 23.678 3.635 4.973 1.00 95.50 267 SER A O 1
ATOM 2167 N N . SER A 1 268 ? 24.016 4.696 3.016 1.00 94.81 268 SER A N 1
ATOM 2168 C CA . SER A 1 268 ? 24.927 3.716 2.423 1.00 94.81 268 SER A CA 1
ATOM 2169 C C . SER A 1 268 ? 25.790 4.400 1.369 1.00 94.81 268 SER A C 1
ATOM 2171 O O . SER A 1 268 ? 25.373 5.417 0.809 1.00 94.81 268 SER A O 1
ATOM 2173 N N . ALA A 1 269 ? 26.988 3.877 1.131 1.00 92.88 269 ALA A N 1
ATOM 2174 C CA . ALA A 1 269 ? 27.921 4.348 0.112 1.00 92.88 269 ALA A CA 1
ATOM 2175 C C . ALA A 1 269 ? 28.635 3.158 -0.532 1.00 92.88 269 ALA A C 1
ATOM 2177 O O . ALA A 1 269 ? 28.920 2.181 0.158 1.00 92.88 269 ALA A O 1
ATOM 2178 N N . GLY A 1 270 ? 28.922 3.263 -1.827 1.00 90.25 270 GLY A N 1
ATOM 2179 C CA . GLY A 1 270 ? 29.414 2.163 -2.657 1.00 90.25 270 GLY A CA 1
ATOM 2180 C C . GLY A 1 270 ? 28.326 1.629 -3.586 1.00 90.25 270 GLY A C 1
ATOM 2181 O O . GLY A 1 270 ? 27.325 2.306 -3.816 1.00 90.25 270 GLY A O 1
ATOM 2182 N N . ASP A 1 271 ? 28.523 0.414 -4.085 1.00 86.81 271 ASP A N 1
ATOM 2183 C CA . ASP A 1 271 ? 27.632 -0.237 -5.046 1.00 86.81 271 ASP A CA 1
ATOM 2184 C C . ASP A 1 271 ? 26.721 -1.239 -4.336 1.00 86.81 271 ASP A C 1
ATOM 2186 O O . ASP A 1 271 ? 27.187 -2.115 -3.600 1.00 86.81 271 ASP A O 1
ATOM 2190 N N . GLN A 1 272 ? 25.408 -1.107 -4.523 1.00 88.88 272 GLN A N 1
ATOM 2191 C CA . GLN A 1 272 ? 24.420 -2.022 -3.953 1.00 88.88 272 GLN A CA 1
ATOM 2192 C C . GLN A 1 272 ? 23.090 -1.931 -4.713 1.00 88.88 272 GLN A C 1
ATOM 2194 O O . GLN A 1 272 ? 22.712 -0.853 -5.166 1.00 88.88 272 GLN A O 1
ATOM 2199 N N . TYR A 1 273 ? 22.369 -3.048 -4.809 1.00 89.50 273 TYR A N 1
ATOM 2200 C CA . TYR A 1 273 ? 21.000 -3.068 -5.335 1.00 89.50 273 TYR A CA 1
ATOM 2201 C C . TYR A 1 273 ? 19.966 -2.831 -4.245 1.00 89.50 273 TYR A C 1
ATOM 2203 O O . TYR A 1 273 ? 20.251 -2.941 -3.048 1.00 89.50 273 TYR A O 1
ATOM 2211 N N . ASP A 1 274 ? 18.746 -2.524 -4.663 1.00 89.44 274 ASP A N 1
ATOM 2212 C CA . ASP A 1 274 ? 17.646 -2.336 -3.743 1.00 89.44 274 ASP A CA 1
ATOM 2213 C C . ASP A 1 274 ? 17.349 -3.597 -2.918 1.00 89.44 274 ASP A C 1
ATOM 2215 O O . ASP A 1 274 ? 17.404 -4.737 -3.382 1.00 89.44 274 ASP A O 1
ATOM 2219 N N . ARG A 1 275 ? 17.073 -3.380 -1.631 1.00 93.19 275 ARG A N 1
ATOM 2220 C CA . ARG A 1 275 ? 16.752 -4.416 -0.648 1.00 93.19 275 ARG A CA 1
ATOM 2221 C C . ARG A 1 275 ? 15.430 -4.083 0.015 1.00 93.19 275 ARG A C 1
ATOM 2223 O O . ARG A 1 275 ? 15.166 -2.925 0.346 1.00 93.19 275 ARG A O 1
ATOM 2230 N N . ILE A 1 276 ? 14.624 -5.107 0.278 1.00 94.62 276 ILE A N 1
ATOM 2231 C CA . ILE A 1 276 ? 13.450 -4.955 1.131 1.00 94.62 276 ILE A CA 1
ATOM 2232 C C . ILE A 1 276 ? 13.876 -4.959 2.602 1.00 94.62 276 ILE A C 1
ATOM 2234 O O . ILE A 1 276 ? 14.730 -5.740 3.023 1.00 94.62 276 ILE A O 1
ATOM 2238 N N . ALA A 1 277 ? 13.252 -4.096 3.392 1.00 96.19 277 ALA A N 1
ATOM 2239 C CA . ALA A 1 277 ? 13.396 -4.054 4.832 1.00 96.19 277 ALA A CA 1
ATOM 2240 C C . ALA A 1 277 ? 12.035 -3.924 5.516 1.00 96.19 277 ALA A C 1
ATOM 2242 O O . ALA A 1 277 ? 11.091 -3.346 4.964 1.00 96.19 277 ALA A O 1
ATOM 2243 N N . ALA A 1 278 ? 11.945 -4.429 6.743 1.00 96.69 278 ALA A N 1
ATOM 2244 C CA . ALA A 1 278 ? 10.762 -4.292 7.579 1.00 96.69 278 ALA A CA 1
ATOM 2245 C C . ALA A 1 278 ? 11.112 -4.068 9.051 1.00 96.69 278 ALA A C 1
ATOM 2247 O O . ALA A 1 278 ? 12.170 -4.473 9.534 1.00 96.69 278 ALA A O 1
ATOM 2248 N N . VAL A 1 279 ? 10.202 -3.387 9.748 1.00 97.88 279 VAL A N 1
ATOM 2249 C CA . VAL A 1 279 ? 10.287 -3.062 11.173 1.00 97.88 279 VAL A CA 1
ATOM 2250 C C . VAL A 1 279 ? 9.052 -3.614 11.870 1.00 97.88 279 VAL A C 1
ATOM 2252 O O . VAL A 1 279 ? 7.933 -3.191 11.564 1.00 97.88 279 VAL A O 1
ATOM 2255 N N . TRP A 1 280 ? 9.258 -4.489 12.852 1.00 96.62 280 TRP A N 1
ATOM 2256 C CA . TRP A 1 280 ? 8.198 -5.058 13.679 1.00 96.62 280 TRP A CA 1
ATOM 2257 C C . TRP A 1 280 ? 8.363 -4.700 15.150 1.00 96.62 280 TRP A C 1
ATOM 2259 O O . TRP A 1 280 ? 9.478 -4.559 15.649 1.00 96.62 280 TRP A O 1
ATOM 2269 N N . LEU A 1 281 ? 7.240 -4.621 15.861 1.00 94.75 281 LEU A N 1
ATOM 2270 C CA . LEU A 1 281 ? 7.198 -4.559 17.320 1.00 94.75 281 LEU A CA 1
ATOM 2271 C C . LEU A 1 281 ? 6.333 -5.704 17.849 1.00 94.75 281 LEU A C 1
ATOM 2273 O O . LEU A 1 281 ? 5.122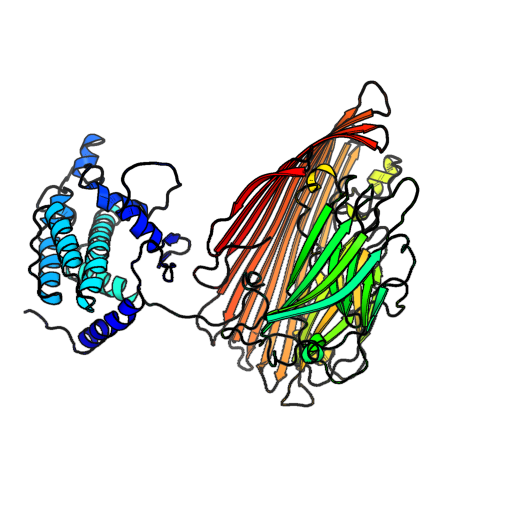 -5.723 17.634 1.00 94.75 281 LEU A O 1
ATOM 2277 N N . GLY A 1 282 ? 6.953 -6.677 18.520 1.00 91.62 282 GLY A N 1
ATOM 2278 C CA . GLY A 1 282 ? 6.260 -7.886 18.979 1.00 91.62 282 GLY A CA 1
ATOM 2279 C C . GLY A 1 282 ? 5.588 -8.659 17.835 1.00 91.62 282 GLY A C 1
ATOM 2280 O O . GLY A 1 282 ? 4.489 -9.177 18.014 1.00 91.62 282 GLY A O 1
ATOM 2281 N N . GLY A 1 283 ? 6.208 -8.659 16.650 1.00 92.75 283 GLY A N 1
ATOM 2282 C CA . GLY A 1 283 ? 5.691 -9.264 15.418 1.00 92.75 283 GLY A CA 1
ATOM 2283 C C . GLY A 1 283 ? 4.704 -8.400 14.622 1.00 92.75 283 GLY A C 1
ATOM 2284 O O . GLY A 1 283 ? 4.389 -8.756 13.493 1.00 92.75 283 GLY A O 1
ATOM 2285 N N . VAL A 1 284 ? 4.214 -7.275 15.164 1.00 95.12 284 VAL A N 1
ATOM 2286 C CA . VAL A 1 284 ? 3.317 -6.347 14.445 1.00 95.12 284 VAL A CA 1
ATOM 2287 C C . VAL A 1 284 ? 4.132 -5.477 13.500 1.00 95.12 284 VAL A C 1
ATOM 2289 O O . VAL A 1 284 ? 5.024 -4.761 13.955 1.00 95.12 284 VAL A O 1
ATOM 2292 N N . GLU A 1 285 ? 3.806 -5.487 12.208 1.00 97.06 285 GLU A N 1
ATOM 2293 C CA . GLU A 1 285 ? 4.552 -4.726 11.203 1.00 97.06 285 GLU A CA 1
ATOM 2294 C C . GLU A 1 285 ? 4.211 -3.234 11.252 1.00 97.06 285 GLU A C 1
ATOM 2296 O O . GLU A 1 285 ? 3.066 -2.819 11.057 1.00 97.06 285 GLU A O 1
ATOM 2301 N N . LEU A 1 286 ? 5.220 -2.403 11.509 1.00 96.81 286 LEU A N 1
ATOM 2302 C CA . LEU A 1 286 ? 5.083 -0.949 11.572 1.00 96.81 286 LEU A CA 1
ATOM 2303 C C . LEU A 1 286 ? 5.452 -0.290 10.239 1.00 96.81 286 LEU A C 1
ATOM 2305 O O . LEU A 1 286 ? 4.822 0.692 9.839 1.00 96.81 286 LEU A O 1
ATOM 2309 N N . LEU A 1 287 ? 6.466 -0.816 9.548 1.00 97.56 287 LEU A N 1
ATOM 2310 C CA . LEU A 1 287 ? 6.989 -0.282 8.292 1.00 97.56 287 LEU A CA 1
ATOM 2311 C C . LEU A 1 287 ? 7.551 -1.406 7.424 1.00 97.56 287 LEU A C 1
ATOM 2313 O O . LEU A 1 287 ? 8.295 -2.243 7.924 1.00 97.56 287 LEU A O 1
ATOM 2317 N N . ARG A 1 288 ? 7.280 -1.320 6.120 1.00 97.19 288 ARG A N 1
ATOM 2318 C CA . ARG A 1 288 ? 7.976 -2.044 5.059 1.00 97.19 288 ARG A CA 1
ATOM 2319 C C . ARG A 1 288 ? 8.455 -1.059 4.013 1.00 97.19 288 ARG A C 1
ATOM 2321 O O . ARG A 1 288 ? 7.693 -0.186 3.595 1.00 97.19 288 ARG A O 1
ATOM 2328 N N . THR A 1 289 ? 9.717 -1.178 3.633 1.00 96.06 289 THR A N 1
ATOM 2329 C CA . THR A 1 289 ? 10.419 -0.198 2.804 1.00 96.06 289 THR A CA 1
ATOM 2330 C C . THR A 1 289 ? 11.422 -0.886 1.891 1.00 96.06 289 THR A C 1
ATOM 2332 O O . THR A 1 289 ? 12.024 -1.882 2.269 1.00 96.06 289 THR A O 1
ATOM 2335 N N . SER A 1 290 ? 11.633 -0.322 0.709 1.00 95.44 290 SER A N 1
ATOM 2336 C CA . SER A 1 290 ? 12.792 -0.577 -0.147 1.00 95.44 290 SER A CA 1
ATOM 2337 C C . SER A 1 290 ? 13.940 0.353 0.253 1.00 95.44 290 SER A C 1
ATOM 2339 O O . SER A 1 290 ? 13.691 1.485 0.683 1.00 95.44 290 SER A O 1
ATOM 2341 N N . THR A 1 291 ? 15.189 -0.085 0.119 1.00 94.44 291 THR A N 1
ATOM 2342 C CA . THR A 1 291 ? 16.362 0.790 0.264 1.00 94.44 291 THR A CA 1
ATOM 2343 C C . THR A 1 291 ? 16.560 1.658 -0.977 1.00 94.44 291 THR A C 1
ATOM 2345 O O . THR A 1 291 ? 16.062 1.340 -2.051 1.00 94.44 291 THR A O 1
ATOM 2348 N N . ALA A 1 292 ? 17.275 2.778 -0.853 1.00 91.25 292 ALA A N 1
ATOM 2349 C CA . ALA A 1 292 ? 17.832 3.443 -2.030 1.00 91.25 292 ALA A CA 1
ATOM 2350 C C . ALA A 1 292 ? 19.050 2.655 -2.542 1.00 91.25 292 ALA A C 1
ATOM 2352 O O . ALA A 1 292 ? 19.809 2.112 -1.728 1.00 91.25 292 ALA A O 1
ATOM 2353 N N . GLU A 1 293 ? 19.259 2.640 -3.859 1.00 87.81 293 GLU A N 1
ATOM 2354 C CA . GLU A 1 293 ? 20.533 2.207 -4.439 1.00 87.81 293 GLU A CA 1
ATOM 2355 C C . GLU A 1 293 ? 21.584 3.305 -4.191 1.00 87.81 293 GLU A C 1
ATOM 2357 O O . GLU A 1 293 ? 21.355 4.465 -4.555 1.00 87.81 293 GLU A O 1
ATOM 2362 N N . PRO A 1 294 ? 22.681 3.003 -3.475 1.00 86.44 294 PRO A N 1
ATOM 2363 C CA . PRO A 1 294 ? 23.734 3.962 -3.191 1.00 86.44 294 PRO A CA 1
ATOM 2364 C C . PRO A 1 294 ? 24.592 4.273 -4.419 1.00 86.44 294 PRO A C 1
ATOM 2366 O O . PRO A 1 294 ? 24.576 3.573 -5.425 1.00 86.44 294 PRO A O 1
ATOM 2369 N N . THR A 1 295 ? 25.364 5.349 -4.293 1.00 82.44 295 THR A N 1
ATOM 2370 C CA . THR A 1 295 ? 26.463 5.699 -5.194 1.00 82.44 295 THR A CA 1
ATOM 2371 C C . THR A 1 295 ? 27.778 5.689 -4.415 1.00 82.44 295 THR A C 1
ATOM 2373 O O . THR A 1 295 ? 27.775 5.680 -3.177 1.00 82.44 295 THR A O 1
ATOM 2376 N N . GLU A 1 296 ? 28.917 5.789 -5.106 1.00 80.75 296 GLU A N 1
ATOM 2377 C CA . GLU A 1 296 ? 30.231 5.950 -4.462 1.00 80.75 296 GLU A CA 1
ATOM 2378 C C . GLU A 1 296 ? 30.277 7.139 -3.481 1.00 80.75 296 GLU A C 1
ATOM 2380 O O . GLU A 1 296 ? 30.873 7.042 -2.409 1.00 80.75 296 GLU A O 1
ATOM 2385 N N . SER A 1 297 ? 29.606 8.255 -3.799 1.00 83.56 297 SER A N 1
ATOM 2386 C CA . SER A 1 297 ? 29.528 9.434 -2.919 1.00 83.56 297 SER A CA 1
ATOM 2387 C C . SER A 1 297 ? 28.613 9.242 -1.704 1.00 83.56 297 SER A C 1
ATOM 2389 O O . SER A 1 297 ? 28.616 10.062 -0.785 1.00 83.56 297 SER A O 1
ATOM 2391 N N . GLY A 1 298 ? 27.812 8.179 -1.711 1.00 88.50 298 GLY A N 1
ATOM 2392 C CA . GLY A 1 298 ? 26.840 7.851 -0.687 1.00 88.50 298 GLY A CA 1
ATOM 2393 C C . GLY A 1 298 ? 25.481 8.519 -0.862 1.00 88.50 298 GLY A C 1
ATOM 2394 O O . GLY A 1 298 ? 25.325 9.568 -1.488 1.00 88.50 298 GLY A O 1
ATOM 2395 N N . VAL A 1 299 ? 24.482 7.890 -0.250 1.00 87.94 299 VAL A N 1
ATOM 2396 C CA . VAL A 1 299 ? 23.090 8.339 -0.192 1.00 87.94 299 VAL A CA 1
ATOM 2397 C C . VAL A 1 299 ? 22.606 8.342 1.254 1.00 87.94 299 VAL A C 1
ATOM 2399 O O . VAL A 1 299 ? 23.066 7.565 2.096 1.00 87.94 299 VAL A O 1
ATOM 2402 N N . ARG A 1 300 ? 21.648 9.220 1.556 1.00 90.12 300 ARG A N 1
ATOM 2403 C CA . ARG A 1 300 ? 20.956 9.259 2.846 1.00 90.12 300 ARG A CA 1
ATOM 2404 C C . ARG A 1 300 ? 19.494 9.605 2.634 1.00 90.12 300 ARG A C 1
ATOM 2406 O O . ARG A 1 300 ? 19.180 10.548 1.912 1.00 90.12 300 ARG A O 1
ATOM 2413 N N . TRP A 1 301 ? 18.610 8.895 3.320 1.00 90.00 301 TRP A N 1
ATOM 2414 C CA . TRP A 1 301 ? 17.182 9.180 3.299 1.00 90.00 301 TRP A CA 1
ATOM 2415 C C . TRP A 1 301 ? 16.542 8.897 4.656 1.00 90.00 301 TRP A C 1
ATOM 2417 O O . TRP A 1 301 ? 17.067 8.141 5.474 1.00 90.00 301 TRP A O 1
ATOM 2427 N N . THR A 1 302 ? 15.384 9.513 4.883 1.00 90.12 302 THR A N 1
ATOM 2428 C CA . THR A 1 302 ? 14.559 9.273 6.065 1.00 90.12 302 THR A CA 1
ATOM 2429 C C . THR A 1 302 ? 13.117 9.056 5.638 1.00 90.12 302 THR A C 1
ATOM 2431 O O . THR A 1 302 ? 12.506 9.918 5.006 1.00 90.12 302 THR A O 1
ATOM 2434 N N . VAL A 1 303 ? 12.552 7.918 6.029 1.00 90.94 303 VAL A N 1
ATOM 2435 C CA . VAL A 1 303 ? 11.122 7.632 5.923 1.00 90.94 303 VAL A CA 1
ATOM 2436 C C . VAL A 1 303 ? 10.451 8.063 7.216 1.00 90.94 303 VAL A C 1
ATOM 2438 O O . VAL A 1 303 ? 10.922 7.737 8.306 1.00 90.94 303 VAL A O 1
ATOM 2441 N N . ARG A 1 304 ? 9.336 8.787 7.101 1.00 88.62 304 ARG A N 1
ATOM 2442 C CA . ARG A 1 304 ? 8.487 9.127 8.243 1.00 88.62 304 ARG A CA 1
ATOM 2443 C C . ARG A 1 304 ? 7.116 8.508 8.066 1.00 88.62 304 ARG A C 1
ATOM 2445 O O . ARG A 1 304 ? 6.414 8.851 7.116 1.00 88.62 304 ARG A O 1
ATOM 2452 N N . LYS A 1 305 ? 6.721 7.648 8.999 1.00 89.88 305 LYS A N 1
ATOM 2453 C CA . LYS A 1 305 ? 5.443 6.939 8.948 1.00 89.88 305 LYS A CA 1
ATOM 2454 C C . LYS A 1 305 ? 4.616 7.213 10.190 1.00 89.88 305 LYS A C 1
ATOM 2456 O O . LYS A 1 305 ? 5.097 7.075 11.309 1.00 89.88 305 LYS A O 1
ATOM 2461 N N . ASP A 1 306 ? 3.360 7.601 9.996 1.00 87.81 306 ASP A N 1
ATOM 2462 C CA . ASP A 1 306 ? 2.423 7.758 11.105 1.00 87.81 306 ASP A CA 1
ATOM 2463 C C . ASP A 1 306 ? 2.026 6.380 11.645 1.00 87.81 306 ASP A C 1
ATOM 2465 O O . ASP A 1 306 ? 1.366 5.595 10.965 1.00 87.81 306 ASP A O 1
ATOM 2469 N N . VAL A 1 307 ? 2.434 6.101 12.879 1.00 92.38 307 VAL A N 1
ATOM 2470 C CA . VAL A 1 307 ? 2.190 4.834 13.577 1.00 92.38 307 VAL A CA 1
ATOM 2471 C C . VAL A 1 307 ? 1.206 5.009 14.735 1.00 92.38 307 VAL A C 1
ATOM 2473 O O . VAL A 1 307 ? 1.035 4.109 15.549 1.00 92.38 307 VAL A O 1
ATOM 2476 N N . THR A 1 308 ? 0.485 6.133 14.796 1.00 88.88 308 THR A N 1
ATOM 2477 C CA . THR A 1 308 ? -0.466 6.453 15.879 1.00 88.88 308 THR A CA 1
ATOM 2478 C C . THR A 1 308 ? -1.551 5.389 16.048 1.00 88.88 308 THR A C 1
ATOM 2480 O O . THR A 1 308 ? -2.018 5.146 17.158 1.00 88.88 308 THR A O 1
ATOM 2483 N N . ARG A 1 309 ? -1.937 4.703 14.964 1.00 88.06 309 ARG A N 1
ATOM 2484 C CA . ARG A 1 309 ? -2.906 3.592 15.015 1.00 88.06 309 ARG A CA 1
ATOM 2485 C C . ARG A 1 309 ? -2.465 2.434 15.917 1.00 88.06 309 ARG A C 1
ATOM 2487 O O . ARG A 1 309 ? -3.321 1.748 16.462 1.00 88.06 309 ARG A O 1
ATOM 2494 N N . TYR A 1 310 ? -1.158 2.271 16.117 1.00 91.81 310 TYR A N 1
ATOM 2495 C CA . TYR A 1 310 ? -0.538 1.229 16.935 1.00 91.81 310 TYR A CA 1
ATOM 2496 C C . TYR A 1 310 ? -0.331 1.660 18.395 1.00 91.81 310 TYR A C 1
ATOM 2498 O O . TYR A 1 310 ? 0.459 1.056 19.117 1.00 91.81 310 TYR A O 1
ATOM 2506 N N . ALA A 1 311 ? -1.018 2.713 18.854 1.00 89.62 311 ALA A N 1
ATOM 2507 C CA . ALA A 1 311 ? -0.774 3.318 20.161 1.00 89.62 311 ALA A CA 1
ATOM 2508 C C . ALA A 1 311 ? -0.853 2.357 21.351 1.00 89.62 311 ALA A C 1
ATOM 2510 O O . ALA A 1 311 ? -0.112 2.537 22.318 1.00 89.62 311 ALA A O 1
ATOM 2511 N N . SER A 1 312 ? -1.716 1.343 21.286 1.00 88.75 312 SER A N 1
ATOM 2512 C CA . SER A 1 312 ? -1.820 0.315 22.325 1.00 88.75 312 SER A CA 1
ATOM 2513 C C . SER A 1 312 ? -0.531 -0.486 22.504 1.00 88.75 312 SER A C 1
ATOM 2515 O O . SER A 1 312 ? -0.246 -0.893 23.625 1.00 88.75 312 SER A O 1
ATOM 2517 N N . LEU A 1 313 ? 0.285 -0.657 21.457 1.00 89.25 313 LEU A N 1
ATOM 2518 C CA . LEU A 1 313 ? 1.584 -1.330 21.559 1.00 89.25 313 LEU A CA 1
ATOM 2519 C C . LEU A 1 313 ? 2.607 -0.477 22.305 1.00 89.25 313 LEU A C 1
ATOM 2521 O O . LEU A 1 313 ? 3.338 -0.991 23.143 1.00 89.25 313 LEU A O 1
ATOM 2525 N N . PHE A 1 314 ? 2.628 0.830 22.043 1.00 88.38 314 PHE A N 1
ATOM 2526 C CA . PHE A 1 314 ? 3.587 1.738 22.671 1.00 88.38 314 PHE A CA 1
ATOM 2527 C C . PHE A 1 314 ? 3.220 2.078 24.121 1.00 88.38 314 PHE A C 1
ATOM 2529 O O . PHE A 1 314 ? 4.098 2.393 24.910 1.00 88.38 314 PHE A O 1
ATOM 2536 N N . ARG A 1 315 ? 1.932 2.030 24.489 1.00 82.38 315 ARG A N 1
ATOM 2537 C CA . ARG A 1 315 ? 1.448 2.320 25.856 1.00 82.38 315 ARG A CA 1
ATOM 2538 C C . ARG A 1 315 ? 1.431 1.097 26.776 1.00 82.38 315 ARG A C 1
ATOM 2540 O O . ARG A 1 315 ? 1.013 1.205 27.928 1.00 82.38 315 ARG A O 1
ATOM 2547 N N . ARG A 1 316 ? 1.782 -0.083 26.263 1.00 70.12 316 ARG A N 1
ATOM 2548 C CA . ARG A 1 316 ? 1.657 -1.336 27.004 1.00 70.12 316 ARG A CA 1
ATOM 2549 C C . ARG A 1 316 ? 2.738 -1.418 28.085 1.00 70.12 316 ARG A C 1
ATOM 2551 O O . ARG A 1 316 ? 3.878 -1.748 27.794 1.00 70.12 316 ARG A O 1
ATOM 2558 N N . ASN A 1 317 ? 2.329 -1.211 29.334 1.00 60.84 317 ASN A N 1
ATOM 2559 C CA . ASN A 1 317 ? 3.182 -1.397 30.518 1.00 60.84 317 ASN A CA 1
ATOM 2560 C C . ASN A 1 317 ? 2.916 -2.736 31.234 1.00 60.84 317 ASN A C 1
ATOM 2562 O O . ASN A 1 317 ? 3.509 -3.021 32.269 1.00 60.84 317 ASN A O 1
ATOM 2566 N N . THR A 1 318 ? 1.988 -3.548 30.716 1.00 50.91 318 THR A N 1
ATOM 2567 C CA . THR A 1 318 ? 1.591 -4.843 31.284 1.00 50.91 318 THR A CA 1
ATOM 2568 C C . THR A 1 318 ? 1.578 -5.917 30.192 1.00 50.91 318 THR A C 1
ATOM 2570 O O . THR A 1 318 ? 0.998 -5.721 29.125 1.00 50.91 318 THR A O 1
ATOM 2573 N N . GLY A 1 319 ? 2.252 -7.043 30.438 1.00 59.97 319 GLY A N 1
ATOM 2574 C CA . GLY A 1 319 ? 2.449 -8.134 29.473 1.00 59.97 319 GLY A CA 1
ATOM 2575 C C . GLY A 1 319 ? 3.924 -8.540 29.338 1.00 59.97 319 GLY A C 1
ATOM 2576 O O . GLY A 1 319 ? 4.781 -7.917 29.966 1.00 59.97 319 GLY A O 1
ATOM 2577 N N . PRO A 1 320 ? 4.239 -9.592 28.559 1.00 59.97 320 PRO A N 1
ATOM 2578 C CA . PRO A 1 320 ? 5.622 -9.970 28.288 1.00 59.97 320 PRO A CA 1
ATOM 2579 C C . PRO A 1 320 ? 6.357 -8.847 27.533 1.00 59.97 320 PRO A C 1
ATOM 2581 O O . PRO A 1 320 ? 5.720 -8.141 26.741 1.00 59.97 320 PRO A O 1
ATOM 2584 N N . PRO A 1 321 ? 7.677 -8.678 27.751 1.00 68.88 321 PRO A N 1
ATOM 2585 C CA . PRO A 1 321 ? 8.476 -7.702 27.019 1.00 68.88 321 PRO A CA 1
ATOM 2586 C C . PRO A 1 321 ? 8.324 -7.928 25.514 1.00 68.88 321 PRO A C 1
ATOM 2588 O O . PRO A 1 321 ? 8.513 -9.044 25.028 1.00 68.88 321 PRO A O 1
ATOM 2591 N N . ALA A 1 322 ? 7.958 -6.879 24.782 1.00 84.94 322 ALA A N 1
ATOM 2592 C CA . ALA A 1 322 ? 7.991 -6.915 23.329 1.00 84.94 322 ALA A CA 1
ATOM 2593 C C . ALA A 1 322 ? 9.412 -6.596 22.862 1.00 84.94 322 ALA A C 1
ATOM 2595 O O . ALA A 1 322 ? 10.100 -5.775 23.468 1.00 84.94 322 ALA A O 1
ATOM 2596 N N . ASN A 1 323 ? 9.827 -7.200 21.755 1.00 91.75 323 ASN A N 1
ATOM 2597 C CA . ASN A 1 323 ? 11.054 -6.804 21.083 1.00 91.75 323 ASN A CA 1
ATOM 2598 C C . ASN A 1 323 ? 10.726 -6.005 19.823 1.00 91.75 323 ASN A C 1
ATOM 2600 O O . ASN A 1 323 ? 9.745 -6.297 19.130 1.00 91.75 323 ASN A O 1
ATOM 2604 N N . LEU A 1 324 ? 11.561 -5.012 19.531 1.00 94.88 324 LEU A N 1
ATOM 2605 C CA . LEU A 1 324 ? 11.649 -4.432 18.203 1.00 94.88 324 LEU A CA 1
ATOM 2606 C C . LEU A 1 324 ? 12.564 -5.321 17.360 1.00 94.88 324 LEU A C 1
ATOM 2608 O O . LEU A 1 324 ? 13.685 -5.607 17.777 1.00 94.88 324 LEU A O 1
ATOM 2612 N N . SER A 1 325 ? 12.108 -5.703 16.174 1.00 95.50 325 SER A N 1
ATOM 2613 C CA . SER A 1 325 ? 12.885 -6.486 15.215 1.00 95.50 325 SER A CA 1
ATOM 2614 C C . SER A 1 325 ? 12.961 -5.745 13.888 1.00 95.50 325 SER A C 1
ATOM 2616 O O . SER A 1 325 ? 11.950 -5.238 13.400 1.00 95.50 325 SER A O 1
ATOM 2618 N N . VAL A 1 326 ? 14.152 -5.681 13.300 1.00 97.19 326 VAL A N 1
ATOM 2619 C CA . VAL A 1 326 ? 14.387 -5.071 11.989 1.00 97.19 326 VAL A CA 1
ATOM 2620 C C . VAL A 1 326 ? 15.104 -6.073 11.105 1.00 97.19 326 VAL A C 1
ATOM 2622 O O . VAL A 1 326 ? 16.152 -6.598 11.475 1.00 97.19 326 VAL A O 1
ATOM 2625 N N . MET A 1 327 ? 14.535 -6.323 9.932 1.00 95.44 327 MET A N 1
ATOM 2626 C CA . MET A 1 327 ? 15.155 -7.154 8.910 1.00 95.44 327 MET A CA 1
ATOM 2627 C C . MET A 1 327 ? 15.498 -6.295 7.708 1.00 95.44 327 MET A C 1
ATOM 2629 O O . MET A 1 327 ? 14.665 -5.529 7.230 1.00 95.44 327 MET A O 1
ATOM 2633 N N . LEU A 1 328 ? 16.732 -6.442 7.246 1.00 96.44 328 LEU A N 1
ATOM 2634 C CA . LEU A 1 328 ? 17.246 -5.924 5.990 1.00 96.44 328 LEU A CA 1
ATOM 2635 C C . LEU A 1 328 ? 18.309 -6.929 5.565 1.00 96.44 328 LEU A C 1
ATOM 2637 O O . LEU A 1 328 ? 19.365 -7.020 6.192 1.00 96.44 328 LEU A O 1
ATOM 2641 N N . GLU A 1 329 ? 18.002 -7.732 4.554 1.00 93.00 329 GLU A N 1
ATOM 2642 C CA . GLU A 1 329 ? 18.956 -8.696 4.016 1.00 93.00 329 GLU A CA 1
ATOM 2643 C C . GLU A 1 329 ? 19.916 -7.980 3.074 1.00 93.00 329 GLU A C 1
ATOM 2645 O O . GLU A 1 329 ? 19.508 -7.420 2.057 1.00 93.00 329 GLU A O 1
ATOM 2650 N N . ASN A 1 330 ? 21.197 -7.986 3.428 1.00 95.50 330 ASN A N 1
ATOM 2651 C CA . ASN A 1 330 ? 22.255 -7.383 2.638 1.00 95.50 330 ASN A CA 1
ATOM 2652 C C . ASN A 1 330 ? 23.418 -8.360 2.456 1.00 95.50 330 ASN A C 1
ATOM 2654 O O . ASN A 1 330 ? 23.620 -9.266 3.272 1.00 95.50 330 ASN A O 1
ATOM 2658 N N . ILE A 1 331 ? 24.175 -8.157 1.382 1.00 94.12 331 ILE A N 1
ATOM 2659 C CA . ILE A 1 331 ? 25.426 -8.859 1.115 1.00 94.12 331 ILE A CA 1
ATOM 2660 C C . ILE A 1 331 ? 26.493 -7.842 0.726 1.00 94.12 331 ILE A C 1
ATOM 2662 O O . ILE A 1 331 ? 26.234 -6.949 -0.086 1.00 94.12 331 ILE A O 1
ATOM 2666 N N . VAL A 1 332 ? 27.686 -7.999 1.301 1.00 94.19 332 VAL A N 1
ATOM 2667 C CA . VAL A 1 332 ? 28.853 -7.167 1.012 1.00 94.19 332 VAL A CA 1
ATOM 2668 C C . VAL A 1 332 ? 30.024 -8.038 0.565 1.00 94.19 332 VAL A C 1
ATOM 2670 O O . VAL A 1 332 ? 30.454 -8.936 1.291 1.00 94.19 332 VAL A O 1
ATOM 2673 N N . ASN A 1 333 ? 30.525 -7.776 -0.639 1.00 91.44 333 ASN A N 1
ATOM 2674 C CA . ASN A 1 333 ? 31.629 -8.474 -1.296 1.00 91.44 333 ASN A CA 1
ATOM 2675 C C . ASN A 1 333 ? 32.346 -7.540 -2.299 1.00 91.44 333 ASN A C 1
ATOM 2677 O O . ASN A 1 333 ? 32.126 -6.333 -2.290 1.00 91.44 333 ASN A O 1
ATOM 2681 N N . ASP A 1 334 ? 33.195 -8.093 -3.170 1.00 89.38 334 ASP A N 1
ATOM 2682 C CA . ASP A 1 334 ? 33.984 -7.314 -4.141 1.00 89.38 334 ASP A CA 1
ATOM 2683 C C . ASP A 1 334 ? 33.141 -6.616 -5.231 1.00 89.38 334 ASP A C 1
ATOM 2685 O O . ASP A 1 334 ? 33.655 -5.758 -5.943 1.00 89.38 334 ASP A O 1
ATOM 2689 N N . VAL A 1 335 ? 31.864 -6.989 -5.380 1.00 86.25 335 VAL A N 1
ATOM 2690 C CA . VAL A 1 335 ? 30.910 -6.384 -6.328 1.00 86.25 335 VAL A CA 1
ATOM 2691 C C . VAL A 1 335 ? 29.932 -5.466 -5.600 1.00 86.25 335 VAL A C 1
ATOM 2693 O O . VAL A 1 335 ? 29.685 -4.347 -6.029 1.00 86.25 335 VAL A O 1
ATOM 2696 N N . TYR A 1 336 ? 29.371 -5.938 -4.490 1.00 90.06 336 TYR A N 1
ATOM 2697 C CA . TYR A 1 336 ? 28.420 -5.206 -3.667 1.00 90.06 336 TYR A CA 1
ATOM 2698 C C . TYR A 1 336 ? 29.149 -4.639 -2.456 1.00 90.06 336 TYR A C 1
ATOM 2700 O O . TYR A 1 336 ? 29.401 -5.352 -1.494 1.00 90.06 336 TYR A O 1
ATOM 2708 N N . THR A 1 337 ? 29.516 -3.367 -2.485 1.00 93.19 337 THR A N 1
ATOM 2709 C CA . THR A 1 337 ? 30.371 -2.758 -1.454 1.00 93.19 337 THR A CA 1
ATOM 2710 C C . THR A 1 337 ? 29.580 -1.966 -0.408 1.00 93.19 337 THR A C 1
ATOM 2712 O O . THR A 1 337 ? 30.110 -1.648 0.658 1.00 93.19 337 THR A O 1
ATOM 2715 N N . GLY A 1 338 ? 28.299 -1.681 -0.673 1.00 93.38 338 GLY A N 1
ATOM 2716 C CA . GLY A 1 338 ? 27.463 -0.833 0.177 1.00 93.38 338 GLY A CA 1
ATOM 2717 C C . GLY A 1 338 ? 26.938 -1.504 1.449 1.00 93.38 338 GLY A C 1
ATOM 2718 O O . GLY A 1 338 ? 26.086 -2.397 1.390 1.00 93.38 338 GLY A O 1
ATOM 2719 N N . VAL A 1 339 ? 27.377 -1.005 2.610 1.00 96.44 339 VAL A N 1
ATOM 2720 C CA . VAL A 1 339 ? 26.806 -1.307 3.937 1.00 96.44 339 VAL A CA 1
ATOM 2721 C C . VAL A 1 339 ? 25.680 -0.319 4.249 1.00 96.44 339 VAL A C 1
ATOM 2723 O O . VAL A 1 339 ? 25.868 0.892 4.138 1.00 96.44 339 VAL A O 1
ATOM 2726 N N . TYR A 1 340 ? 24.521 -0.814 4.693 1.00 97.38 340 TYR A N 1
ATOM 2727 C CA . TYR A 1 340 ? 23.408 0.043 5.109 1.00 97.38 340 TYR A CA 1
ATOM 2728 C C . TYR A 1 340 ? 23.455 0.327 6.613 1.00 97.38 340 TYR A C 1
ATOM 2730 O O . TYR A 1 340 ? 23.125 -0.540 7.421 1.00 97.38 340 TYR A O 1
ATOM 2738 N N . SER A 1 341 ? 23.788 1.560 6.987 1.00 97.75 341 SER A N 1
ATOM 2739 C CA . SER A 1 341 ? 23.662 2.056 8.363 1.00 97.75 341 SER A CA 1
ATOM 2740 C C . SER A 1 341 ? 22.250 2.575 8.604 1.00 97.75 341 SER A C 1
ATOM 2742 O O . SER A 1 341 ? 21.823 3.534 7.956 1.00 97.75 341 SER A O 1
ATOM 2744 N N . VAL A 1 342 ? 21.521 1.960 9.535 1.00 98.19 342 VAL A N 1
ATOM 2745 C CA . VAL A 1 342 ? 20.101 2.223 9.800 1.00 98.19 342 VAL A CA 1
ATOM 2746 C C . VAL A 1 342 ? 19.885 2.693 11.237 1.00 98.19 342 VAL A C 1
ATOM 2748 O O . VAL A 1 342 ? 20.330 2.065 12.194 1.00 98.19 342 VAL A O 1
ATOM 2751 N N . ASN A 1 343 ? 19.112 3.769 11.381 1.00 97.94 343 ASN A N 1
ATOM 2752 C CA . ASN A 1 343 ? 18.590 4.276 12.643 1.00 97.94 343 ASN A CA 1
ATOM 2753 C C . ASN A 1 343 ? 17.060 4.272 12.620 1.00 97.94 343 ASN A C 1
ATOM 2755 O O . ASN A 1 343 ? 16.441 4.916 11.768 1.00 97.94 343 ASN A O 1
ATOM 2759 N N . VAL A 1 344 ? 16.454 3.597 13.594 1.00 98.06 344 VAL A N 1
ATOM 2760 C CA . VAL A 1 344 ? 15.005 3.592 13.808 1.00 98.06 344 VAL A CA 1
ATOM 2761 C C . VAL A 1 344 ? 14.686 4.384 15.066 1.00 98.06 344 VAL A C 1
ATOM 2763 O O . VAL A 1 344 ? 15.194 4.069 16.142 1.00 98.06 344 VAL A O 1
ATOM 2766 N N . SER A 1 345 ? 13.818 5.386 14.951 1.00 96.06 345 SER A N 1
ATOM 2767 C CA . SER A 1 345 ? 13.389 6.219 16.078 1.00 96.06 345 SER A CA 1
ATOM 2768 C C . SER A 1 345 ? 11.869 6.348 16.137 1.00 96.06 345 SER A C 1
ATOM 2770 O O . SER A 1 345 ? 11.198 6.402 15.108 1.00 96.06 345 SER A O 1
ATOM 2772 N N . LEU A 1 346 ? 11.316 6.441 17.343 1.00 94.69 346 LEU A N 1
ATOM 2773 C CA . LEU A 1 346 ? 9.920 6.783 17.594 1.00 94.69 346 LEU A CA 1
ATOM 2774 C C . LEU A 1 346 ? 9.832 8.224 18.082 1.00 94.69 346 LEU A C 1
ATOM 2776 O O . LEU A 1 346 ? 10.481 8.605 19.053 1.00 94.69 346 LEU A O 1
ATOM 2780 N N . VAL A 1 347 ? 9.003 9.014 17.415 1.00 91.81 347 VAL A N 1
ATOM 2781 C CA . VAL A 1 347 ? 8.848 10.440 17.673 1.00 91.81 347 VAL A CA 1
ATOM 2782 C C . VAL A 1 347 ? 7.409 10.738 18.067 1.00 91.81 347 VAL A C 1
ATOM 2784 O O . VAL A 1 347 ? 6.470 10.345 17.370 1.00 91.81 347 VAL A O 1
ATOM 2787 N N . LEU A 1 348 ? 7.231 11.422 19.195 1.00 89.75 348 LEU A N 1
ATOM 2788 C CA . LEU A 1 348 ? 5.932 11.671 19.810 1.00 89.75 348 LEU A CA 1
ATOM 2789 C C . LEU A 1 348 ? 5.577 13.155 19.793 1.00 89.75 348 LEU A C 1
ATOM 2791 O O . LEU A 1 348 ? 6.416 14.018 20.058 1.00 89.75 348 LEU A O 1
ATOM 2795 N N . TYR A 1 349 ? 4.301 13.426 19.523 1.00 85.19 349 TYR A N 1
ATOM 2796 C CA . TYR A 1 349 ? 3.747 14.775 19.503 1.00 85.19 349 TYR A CA 1
ATOM 2797 C C . TYR A 1 349 ? 2.518 14.892 20.403 1.00 85.19 349 TYR A C 1
ATOM 2799 O O . TYR A 1 349 ? 1.636 14.020 20.434 1.00 85.19 349 TYR A O 1
ATOM 2807 N N . GLU A 1 350 ? 2.426 16.033 21.068 1.00 79.81 350 GLU A N 1
ATOM 2808 C CA . GLU A 1 350 ? 1.248 16.494 21.783 1.00 79.81 350 GLU A CA 1
ATOM 2809 C C . GLU A 1 350 ? 0.530 17.557 20.943 1.00 79.81 350 GLU A C 1
ATOM 2811 O O . GLU A 1 350 ? 1.106 18.570 20.550 1.00 79.81 350 GLU A O 1
ATOM 2816 N N . ASP A 1 351 ? -0.735 17.308 20.619 1.00 68.12 351 ASP A N 1
ATOM 2817 C CA . ASP A 1 351 ? -1.608 18.272 19.962 1.00 68.12 351 ASP A CA 1
ATOM 2818 C C . ASP A 1 351 ? -2.873 18.404 20.807 1.00 68.12 351 ASP A C 1
ATOM 2820 O O . ASP A 1 351 ? -3.738 17.524 20.796 1.00 68.12 351 ASP A O 1
ATOM 2824 N N . GLU A 1 352 ? -2.982 19.532 21.515 1.00 51.62 352 GLU A N 1
ATOM 2825 C CA . GLU A 1 352 ? -4.093 19.883 22.411 1.00 51.62 352 GLU A CA 1
ATOM 2826 C C . GLU A 1 352 ? -5.478 19.781 21.741 1.00 51.62 352 GLU A C 1
ATOM 2828 O O . GLU A 1 352 ? -6.503 19.684 22.419 1.00 51.62 352 GLU A O 1
ATOM 2833 N N . LYS A 1 353 ? -5.544 19.798 20.401 1.00 50.22 353 LYS A N 1
ATOM 2834 C CA . LYS A 1 353 ? -6.799 19.722 19.636 1.00 50.22 353 LYS A CA 1
ATOM 2835 C C . LYS A 1 353 ? -7.176 18.309 19.200 1.00 50.22 353 LYS A C 1
ATOM 2837 O O . LYS A 1 353 ? -8.252 18.131 18.623 1.00 50.22 353 LYS A O 1
ATOM 2842 N N . SER A 1 354 ? -6.335 17.308 19.452 1.00 49.56 354 SER A N 1
ATOM 2843 C CA . SER A 1 354 ? -6.550 15.943 18.980 1.00 49.56 354 SER A CA 1
ATOM 2844 C C . SER A 1 354 ? -6.716 14.964 20.145 1.00 49.56 354 SER A C 1
ATOM 2846 O O . SER A 1 354 ? -5.832 14.767 20.969 1.00 49.56 354 SER A O 1
ATOM 2848 N N . ARG A 1 355 ? -7.886 14.323 20.236 1.00 47.41 355 ARG A N 1
ATOM 2849 C CA . ARG A 1 355 ? -8.059 13.154 21.108 1.00 47.41 355 ARG A CA 1
ATOM 2850 C C . ARG A 1 355 ? -7.608 11.916 20.337 1.00 47.41 355 ARG A C 1
ATOM 2852 O O . ARG A 1 355 ? -8.097 11.691 19.229 1.00 47.41 355 ARG A O 1
ATOM 2859 N N . VAL A 1 356 ? -6.742 11.092 20.933 1.00 50.06 356 VAL A N 1
ATOM 2860 C CA . VAL A 1 356 ? -6.416 9.738 20.436 1.00 50.06 356 VAL A CA 1
ATOM 2861 C C . VAL A 1 356 ? -7.639 8.850 20.625 1.00 50.06 356 VAL A C 1
ATOM 2863 O O . VAL A 1 356 ? -7.747 8.125 21.604 1.00 50.06 356 VAL A O 1
ATOM 2866 N N . SER A 1 357 ? -8.622 8.984 19.741 1.00 49.00 357 SER A N 1
ATOM 2867 C CA . SER A 1 357 ? -9.947 8.381 19.921 1.00 49.00 357 SER A CA 1
ATOM 2868 C C . SER A 1 357 ? -10.193 7.158 19.030 1.00 49.00 357 SER A C 1
ATOM 2870 O O . SER A 1 357 ? -11.306 6.642 19.034 1.00 49.00 357 SER A O 1
ATOM 2872 N N . GLU A 1 358 ? -9.213 6.703 18.237 1.00 64.50 358 GLU A N 1
ATOM 2873 C CA . GLU A 1 358 ? -9.449 5.662 17.215 1.00 64.50 358 GLU A CA 1
ATOM 2874 C C . GLU A 1 358 ? -8.418 4.520 17.177 1.00 64.50 358 GLU A C 1
ATOM 2876 O O . GLU A 1 358 ? -8.576 3.612 16.362 1.00 64.50 358 GLU A O 1
ATOM 2881 N N . ALA A 1 359 ? -7.383 4.522 18.027 1.00 83.19 359 ALA A N 1
ATOM 2882 C CA . ALA A 1 359 ? -6.446 3.396 18.087 1.00 83.19 359 ALA A CA 1
ATOM 2883 C C . ALA A 1 359 ? -7.158 2.126 18.580 1.00 83.19 359 ALA A C 1
ATOM 2885 O O . ALA A 1 359 ? -8.114 2.213 19.352 1.00 83.19 359 ALA A O 1
ATOM 2886 N N . ALA A 1 360 ? -6.721 0.964 18.101 1.00 90.69 360 ALA A N 1
ATOM 2887 C CA . ALA A 1 360 ? -7.235 -0.318 18.566 1.00 90.69 360 ALA A CA 1
ATOM 2888 C C . ALA A 1 360 ? -6.712 -0.638 19.969 1.00 90.69 360 ALA A C 1
ATOM 2890 O O . ALA A 1 360 ? -5.568 -0.310 20.293 1.00 90.69 360 ALA A O 1
ATOM 2891 N N . ASP A 1 361 ? -7.527 -1.308 20.780 1.00 90.88 361 ASP A N 1
ATOM 2892 C CA . ASP A 1 361 ? -7.146 -1.733 22.131 1.00 90.88 361 ASP A CA 1
ATOM 2893 C C . ASP A 1 361 ? -6.117 -2.870 22.077 1.00 90.88 361 ASP A C 1
ATOM 2895 O O . ASP A 1 361 ? -5.198 -2.928 22.895 1.00 90.88 361 ASP A O 1
ATOM 2899 N N . LEU A 1 362 ? -6.230 -3.734 21.062 1.00 93.19 362 LEU A N 1
ATOM 2900 C CA . LEU A 1 362 ? -5.269 -4.785 20.747 1.00 93.19 362 LEU A CA 1
ATOM 2901 C C . LEU A 1 362 ? -4.859 -4.718 19.275 1.00 93.19 362 LEU A C 1
ATOM 2903 O O . LEU A 1 362 ? -5.685 -4.479 18.393 1.00 93.19 362 LEU A O 1
ATOM 2907 N N . VAL A 1 363 ? -3.583 -4.996 19.015 1.00 94.69 363 VAL A N 1
ATOM 2908 C CA . VAL A 1 363 ? -3.060 -5.262 17.672 1.00 94.69 363 VAL A CA 1
ATOM 2909 C C . VAL A 1 363 ? -2.334 -6.599 17.722 1.00 94.69 363 VAL A C 1
ATOM 2911 O O . VAL A 1 363 ? -1.408 -6.763 18.518 1.00 94.69 363 VAL A O 1
ATOM 2914 N N . ILE A 1 364 ? -2.803 -7.559 16.928 1.00 95.56 364 ILE A N 1
ATOM 2915 C CA . ILE A 1 364 ? -2.326 -8.945 16.931 1.00 95.56 364 ILE A CA 1
ATOM 2916 C C . ILE A 1 364 ? -1.669 -9.241 15.575 1.00 95.56 364 ILE A C 1
ATOM 2918 O O . ILE A 1 364 ? -2.316 -9.028 14.549 1.00 95.56 364 ILE A O 1
ATOM 2922 N N . PRO A 1 365 ? -0.418 -9.729 15.534 1.00 95.88 365 PRO A N 1
ATOM 2923 C CA . PRO A 1 365 ? 0.254 -10.032 14.276 1.00 95.88 365 PRO A CA 1
ATOM 2924 C C . PRO A 1 365 ? -0.218 -11.361 13.679 1.00 95.88 365 PRO A C 1
ATOM 2926 O O . PRO A 1 365 ? -0.254 -12.387 14.366 1.00 95.88 365 PRO A O 1
ATOM 2929 N N . ILE A 1 366 ? -0.524 -11.348 12.386 1.00 96.94 366 ILE A N 1
ATOM 2930 C CA . ILE A 1 366 ? -0.905 -12.486 11.547 1.00 96.94 366 ILE A CA 1
ATOM 2931 C C . ILE A 1 366 ? 0.241 -12.744 10.567 1.00 96.94 366 ILE A C 1
ATOM 2933 O O . ILE A 1 366 ? 0.300 -12.178 9.479 1.00 96.94 366 ILE A O 1
ATOM 2937 N N . SER A 1 367 ? 1.176 -13.577 11.000 1.00 94.56 367 SER A N 1
ATOM 2938 C CA . SER A 1 367 ? 2.437 -13.873 10.324 1.00 94.56 367 SER A CA 1
ATOM 2939 C C . SER A 1 367 ? 2.972 -15.233 10.773 1.00 94.56 367 SER A C 1
ATOM 2941 O O . SER A 1 367 ? 2.446 -15.821 11.729 1.00 94.56 367 SER A O 1
ATOM 2943 N N . GLU A 1 368 ? 4.009 -15.723 10.094 1.00 87.50 368 GLU A N 1
ATOM 2944 C CA . GLU A 1 368 ? 4.708 -16.954 10.457 1.00 87.50 368 GLU A CA 1
ATOM 2945 C C . GLU A 1 368 ? 5.358 -16.837 11.846 1.00 87.50 368 GLU A C 1
ATOM 2947 O O . GLU A 1 368 ? 5.798 -15.766 12.269 1.00 87.50 368 GLU A O 1
ATOM 2952 N N . SER A 1 369 ? 5.355 -17.938 12.595 1.00 68.12 369 SER A N 1
ATOM 2953 C CA . SER A 1 369 ? 5.809 -17.995 13.990 1.00 68.12 369 SER A CA 1
ATOM 2954 C C . SER A 1 369 ? 7.316 -18.180 14.152 1.00 68.12 369 SER A C 1
ATOM 2956 O O . SER A 1 369 ? 7.819 -18.017 15.262 1.00 68.12 369 SER A O 1
ATOM 2958 N N . ASP A 1 370 ? 8.023 -18.520 13.076 1.00 61.22 370 ASP A N 1
ATOM 2959 C CA . ASP A 1 370 ? 9.301 -19.228 13.190 1.00 61.22 370 ASP A CA 1
ATOM 2960 C C . ASP A 1 370 ? 10.510 -18.297 13.355 1.00 61.22 370 ASP A C 1
ATOM 2962 O O . ASP A 1 370 ? 11.607 -18.775 13.605 1.00 61.22 370 ASP A O 1
ATOM 2966 N N . GLY A 1 371 ? 10.313 -16.972 13.305 1.00 59.44 371 GLY A N 1
ATOM 2967 C CA . GLY A 1 371 ? 11.269 -15.945 13.752 1.00 59.44 371 GLY A CA 1
ATOM 2968 C C . GLY A 1 371 ? 12.547 -15.782 12.916 1.00 59.44 371 GLY A C 1
ATOM 2969 O O . GLY A 1 371 ? 13.047 -14.665 12.803 1.00 59.44 371 GLY A O 1
ATOM 2970 N N . ASP A 1 372 ? 13.034 -16.849 12.286 1.00 72.38 372 ASP A N 1
ATOM 2971 C CA . ASP A 1 372 ? 14.314 -16.906 11.578 1.00 72.38 372 ASP A CA 1
ATOM 2972 C C . ASP A 1 372 ? 14.285 -16.168 10.230 1.00 72.38 372 ASP A C 1
ATOM 2974 O O . ASP A 1 372 ? 15.304 -15.649 9.788 1.00 72.38 372 ASP A O 1
ATOM 2978 N N . GLY A 1 373 ? 13.116 -16.079 9.586 1.00 80.38 373 GLY A N 1
ATOM 2979 C CA . GLY A 1 373 ? 12.941 -15.464 8.263 1.00 80.38 373 GLY A CA 1
ATOM 2980 C C . GLY A 1 373 ? 12.200 -14.124 8.254 1.00 80.38 373 GLY A C 1
ATOM 2981 O O . GLY A 1 373 ? 11.801 -13.680 7.180 1.00 80.38 373 GLY A O 1
ATOM 2982 N N . GLY A 1 374 ? 11.965 -13.508 9.420 1.00 88.62 374 GLY A N 1
ATOM 2983 C CA . GLY A 1 374 ? 11.109 -12.322 9.566 1.00 88.62 374 GLY A CA 1
ATOM 2984 C C . GLY A 1 374 ? 9.663 -12.643 9.968 1.00 88.62 374 GLY A C 1
ATOM 2985 O O . GLY A 1 374 ? 9.248 -13.797 10.008 1.00 88.62 374 GLY A O 1
ATOM 2986 N N . SER A 1 375 ? 8.881 -11.612 10.308 1.00 93.50 375 SER A N 1
ATOM 2987 C CA . SER A 1 375 ? 7.477 -11.759 10.740 1.00 93.50 375 SER A CA 1
ATOM 2988 C C . SER A 1 375 ? 6.497 -11.622 9.568 1.00 93.50 375 SER A C 1
ATOM 2990 O O . SER A 1 375 ? 5.605 -10.778 9.591 1.00 93.50 375 SER A O 1
ATOM 2992 N N . TRP A 1 376 ? 6.636 -12.482 8.558 1.00 94.38 376 TRP A N 1
ATOM 2993 C CA . TRP A 1 376 ? 5.733 -12.575 7.404 1.00 94.38 376 TRP A CA 1
ATOM 2994 C C . TRP A 1 376 ? 5.555 -14.016 6.935 1.00 94.38 376 TRP A C 1
ATOM 2996 O O . TRP A 1 376 ? 6.329 -14.891 7.298 1.00 94.38 376 TRP A O 1
ATOM 3006 N N . PHE A 1 377 ? 4.543 -14.269 6.114 1.00 95.00 377 PHE A N 1
ATOM 3007 C CA . PHE A 1 377 ? 4.451 -15.487 5.320 1.00 95.00 377 PHE A CA 1
ATOM 3008 C C . PHE A 1 377 ? 5.189 -15.308 4.002 1.00 95.00 377 PHE A C 1
ATOM 3010 O O . PHE A 1 377 ? 5.048 -14.282 3.333 1.00 95.00 377 PHE A O 1
ATOM 3017 N N . ARG A 1 378 ? 5.891 -16.356 3.579 1.00 93.94 378 ARG A N 1
ATOM 3018 C CA . ARG A 1 378 ? 6.345 -16.508 2.199 1.00 93.94 378 ARG A CA 1
ATOM 3019 C C . ARG A 1 378 ? 5.311 -17.333 1.434 1.00 93.94 378 ARG A C 1
ATOM 3021 O O . ARG A 1 378 ? 5.147 -18.521 1.699 1.00 93.94 378 ARG A O 1
ATOM 3028 N N . ILE A 1 379 ? 4.586 -16.689 0.525 1.00 94.19 379 ILE A N 1
ATOM 3029 C CA . ILE A 1 379 ? 3.496 -17.303 -0.245 1.00 94.19 379 ILE A CA 1
ATOM 3030 C C . ILE A 1 379 ? 3.975 -17.564 -1.664 1.00 94.19 379 ILE A C 1
ATOM 3032 O O . ILE A 1 379 ? 4.437 -16.633 -2.317 1.00 94.19 379 ILE A O 1
ATOM 3036 N N . SER A 1 380 ? 3.825 -18.800 -2.132 1.00 91.88 380 SER A N 1
ATOM 3037 C CA . SER A 1 380 ? 4.167 -19.236 -3.490 1.00 91.88 380 SER A CA 1
ATOM 3038 C C . SER A 1 380 ? 2.987 -19.933 -4.178 1.00 91.88 380 SER A C 1
ATOM 3040 O O . SER A 1 380 ? 2.180 -20.610 -3.534 1.00 91.88 380 SER A O 1
ATOM 3042 N N . GLY A 1 381 ? 2.849 -19.758 -5.491 1.00 86.69 381 GLY A N 1
ATOM 3043 C CA . GLY A 1 381 ? 1.736 -20.291 -6.272 1.00 86.69 381 GLY A CA 1
ATOM 3044 C C . GLY A 1 381 ? 0.387 -19.712 -5.835 1.00 86.69 381 GLY A C 1
ATOM 3045 O O . GLY A 1 381 ? 0.201 -18.503 -5.776 1.00 86.69 381 GLY A O 1
ATOM 3046 N N . SER A 1 382 ? -0.581 -20.582 -5.540 1.00 83.88 382 SER A N 1
ATOM 3047 C CA . SER A 1 382 ? -1.921 -20.191 -5.060 1.00 83.88 382 SER A CA 1
ATOM 3048 C C . SER A 1 382 ? -2.218 -20.714 -3.651 1.00 83.88 382 SER A C 1
ATOM 3050 O O . SER A 1 382 ? -3.373 -20.959 -3.293 1.00 83.88 382 SER A O 1
ATOM 3052 N N . GLU A 1 383 ? -1.176 -20.941 -2.849 1.00 90.81 383 GLU A N 1
ATOM 3053 C CA . GLU A 1 383 ? -1.345 -21.418 -1.481 1.00 90.81 383 GLU A CA 1
ATOM 3054 C C . GLU A 1 383 ? -1.901 -20.328 -0.549 1.00 90.81 383 GLU A C 1
ATOM 3056 O O . GLU A 1 383 ? -1.780 -19.125 -0.787 1.00 90.81 383 GLU A O 1
ATOM 3061 N N . THR A 1 384 ? -2.529 -20.760 0.544 1.00 94.00 384 THR A N 1
ATOM 3062 C CA . THR A 1 384 ? -2.953 -19.880 1.638 1.00 94.00 384 THR A CA 1
ATOM 3063 C C . THR A 1 384 ? -2.238 -20.314 2.907 1.00 94.00 384 THR A C 1
ATOM 3065 O O . THR A 1 384 ? -2.334 -21.473 3.310 1.00 94.00 384 THR A O 1
ATOM 3068 N N . ARG A 1 385 ? -1.534 -19.380 3.547 1.00 95.44 385 ARG A N 1
ATOM 3069 C CA . ARG A 1 385 ? -0.871 -19.576 4.843 1.00 95.44 385 ARG A CA 1
ATOM 3070 C C . ARG A 1 385 ? -1.734 -18.956 5.930 1.00 95.44 385 ARG A C 1
ATOM 3072 O O . ARG A 1 385 ? -2.325 -17.905 5.698 1.00 95.44 385 ARG A O 1
ATOM 3079 N N . ALA A 1 386 ? -1.845 -19.596 7.092 1.00 95.69 386 ALA A N 1
ATOM 3080 C CA . ALA A 1 386 ? -2.746 -19.138 8.144 1.00 95.69 386 ALA A CA 1
ATOM 3081 C C . ALA A 1 386 ? -2.143 -19.224 9.543 1.00 95.69 386 ALA A C 1
ATOM 3083 O O . ALA A 1 386 ? -1.353 -20.117 9.838 1.00 95.69 386 ALA A O 1
ATOM 3084 N N . LYS A 1 387 ? -2.587 -18.316 10.416 1.00 95.69 387 LYS A N 1
ATOM 3085 C CA . LYS A 1 387 ? -2.249 -18.282 11.840 1.00 95.69 387 LYS A CA 1
ATOM 3086 C C . LYS A 1 387 ? -3.511 -18.428 12.696 1.00 95.69 387 LYS A C 1
ATOM 3088 O O . LYS A 1 387 ? -4.442 -17.636 12.525 1.00 95.69 387 LYS A O 1
ATOM 3093 N N . PRO A 1 388 ? -3.555 -19.387 13.635 1.00 96.75 388 PRO A N 1
ATOM 3094 C CA . PRO A 1 388 ? -4.610 -19.451 14.640 1.00 96.75 388 PRO A CA 1
ATOM 3095 C C . PRO A 1 388 ? -4.522 -18.268 15.612 1.00 96.75 388 PRO A C 1
ATOM 3097 O O . PRO A 1 388 ? -3.462 -18.013 16.184 1.00 96.75 388 PRO A O 1
ATOM 3100 N N . VAL A 1 389 ? -5.631 -17.559 15.821 1.00 96.19 389 VAL A N 1
ATOM 3101 C CA . VAL A 1 389 ? -5.735 -16.451 16.782 1.00 96.19 389 VAL A CA 1
ATOM 3102 C C . VAL A 1 389 ? -7.027 -16.567 17.573 1.00 96.19 389 VAL A C 1
ATOM 3104 O O . VAL A 1 389 ? -8.102 -16.727 16.999 1.00 96.19 389 VAL A O 1
ATOM 3107 N N . GLU A 1 390 ? -6.918 -16.452 18.893 1.00 97.06 390 GLU A N 1
ATOM 3108 C CA . GLU A 1 390 ? -8.057 -16.344 19.801 1.00 97.06 390 GLU A CA 1
ATOM 3109 C C . GLU A 1 390 ? -8.357 -14.868 20.082 1.00 97.06 390 GLU A C 1
ATOM 3111 O O . GLU A 1 390 ? -7.471 -14.105 20.477 1.00 97.06 390 GLU A O 1
ATOM 3116 N N . LEU A 1 391 ? -9.609 -14.457 19.866 1.00 96.62 391 LEU A N 1
ATOM 3117 C CA . LEU A 1 391 ? -10.058 -13.093 20.134 1.00 96.62 391 LEU A CA 1
ATOM 3118 C C . LEU A 1 391 ? -10.838 -13.001 21.453 1.00 96.62 391 LEU A C 1
ATOM 3120 O O . LEU A 1 391 ? -11.653 -13.882 21.743 1.00 96.62 391 LEU A O 1
ATOM 3124 N N . PRO A 1 392 ? -10.671 -11.909 22.228 1.00 96.38 392 PRO A N 1
ATOM 3125 C CA . PRO A 1 392 ? -11.478 -11.679 23.419 1.00 96.38 392 PRO A CA 1
ATOM 3126 C C . PRO A 1 392 ? -12.968 -11.597 23.088 1.00 96.38 392 PRO A C 1
ATOM 3128 O O . PRO A 1 392 ? -13.372 -10.916 22.144 1.00 96.38 392 PRO A O 1
ATOM 3131 N N . ARG A 1 393 ? -13.799 -12.226 23.923 1.00 96.81 393 ARG A N 1
ATOM 3132 C CA . ARG A 1 393 ? -15.259 -12.292 23.733 1.00 96.81 393 ARG A CA 1
ATOM 3133 C C . ARG A 1 393 ? -15.971 -10.943 23.783 1.00 96.81 393 ARG A C 1
ATOM 3135 O O . ARG A 1 393 ? -17.111 -10.834 23.343 1.00 96.81 393 ARG A O 1
ATOM 3142 N N . ASN A 1 394 ? -15.324 -9.916 24.323 1.00 96.31 394 ASN A N 1
ATOM 3143 C CA . ASN A 1 394 ? -15.836 -8.551 24.339 1.00 96.31 394 ASN A CA 1
ATOM 3144 C C . ASN A 1 394 ? -15.373 -7.702 23.144 1.00 96.31 394 ASN A C 1
ATOM 3146 O O . ASN A 1 394 ? -15.556 -6.486 23.160 1.00 96.31 394 ASN A O 1
ATOM 3150 N N . ALA A 1 395 ? -14.773 -8.291 22.106 1.00 96.44 395 ALA A N 1
ATOM 3151 C CA . ALA A 1 395 ? -14.450 -7.560 20.888 1.00 96.44 395 ALA A CA 1
ATOM 3152 C C . ALA A 1 395 ? -15.727 -7.127 20.143 1.00 96.44 395 ALA A C 1
ATOM 3154 O O . ALA A 1 395 ? -16.551 -7.958 19.768 1.00 96.44 395 ALA A O 1
ATOM 3155 N N . TYR A 1 396 ? -15.877 -5.824 19.876 1.00 94.06 396 TYR A N 1
ATOM 3156 C CA . TYR A 1 396 ? -17.026 -5.284 19.126 1.00 94.06 396 TYR A CA 1
ATOM 3157 C C . TYR A 1 396 ? -16.669 -4.808 17.712 1.00 94.06 396 TYR A C 1
ATOM 3159 O O . TYR A 1 396 ? -17.558 -4.513 16.911 1.00 94.06 396 TYR A O 1
ATOM 3167 N N . LYS A 1 397 ? -15.375 -4.704 17.393 1.00 94.44 397 LYS A N 1
ATOM 3168 C CA . LYS A 1 397 ? -14.872 -4.275 16.084 1.00 94.44 397 LYS A CA 1
ATOM 3169 C C . LYS A 1 397 ? -13.527 -4.939 15.806 1.00 94.44 397 LYS A C 1
ATOM 3171 O O . LYS A 1 397 ? -12.684 -5.015 16.697 1.00 94.44 397 LYS A O 1
ATOM 3176 N N . ALA A 1 398 ? -13.321 -5.353 14.559 1.00 96.62 398 ALA A N 1
ATOM 3177 C CA . ALA A 1 398 ? -12.066 -5.927 14.089 1.00 96.62 398 ALA A CA 1
ATOM 3178 C C . ALA A 1 398 ? -11.737 -5.419 12.677 1.00 96.62 398 ALA A C 1
ATOM 3180 O O . ALA A 1 398 ? -12.623 -5.332 11.825 1.00 96.62 398 ALA A O 1
ATOM 3181 N N . VAL A 1 399 ? -10.476 -5.074 12.419 1.00 97.25 399 VAL A N 1
ATOM 3182 C CA . VAL A 1 399 ? -9.973 -4.641 11.104 1.00 97.25 399 VAL A CA 1
ATOM 3183 C C . VAL A 1 399 ? -8.641 -5.331 10.833 1.00 97.25 399 VAL A C 1
ATOM 3185 O O . VAL A 1 399 ? -7.734 -5.259 11.654 1.00 97.25 399 VAL A O 1
ATOM 3188 N N . LEU A 1 400 ? -8.515 -5.971 9.676 1.00 98.25 400 LEU A N 1
ATOM 3189 C CA . LEU A 1 400 ? -7.290 -6.619 9.221 1.00 98.25 400 LEU A CA 1
ATOM 3190 C C . LEU A 1 400 ? -6.524 -5.668 8.293 1.00 98.25 400 LEU A C 1
ATOM 3192 O O . LEU A 1 400 ? -7.045 -5.273 7.250 1.00 98.25 400 LEU A O 1
ATOM 3196 N N . GLU A 1 401 ? -5.311 -5.280 8.673 1.00 98.00 401 GLU A N 1
ATOM 3197 C CA . GLU A 1 401 ? -4.396 -4.476 7.859 1.00 98.00 401 GLU A CA 1
ATOM 3198 C C . GLU A 1 401 ? -3.330 -5.376 7.242 1.00 98.00 401 GLU A C 1
ATOM 3200 O O . GLU A 1 401 ? -2.500 -5.902 7.965 1.00 98.00 401 GLU A O 1
ATOM 3205 N N . ILE A 1 402 ? -3.352 -5.550 5.924 1.00 98.31 402 ILE A N 1
ATOM 3206 C CA . ILE A 1 402 ? -2.467 -6.465 5.194 1.00 98.31 402 ILE A CA 1
ATOM 3207 C C . ILE A 1 402 ? -1.290 -5.696 4.600 1.00 98.31 402 ILE A C 1
ATOM 3209 O O . ILE A 1 402 ? -1.505 -4.671 3.942 1.00 98.31 402 ILE A O 1
ATOM 3213 N N . TYR A 1 403 ? -0.084 -6.236 4.757 1.00 97.69 403 TYR A N 1
ATOM 3214 C CA . TYR A 1 403 ? 1.123 -5.825 4.046 1.00 97.69 403 TYR A CA 1
ATOM 3215 C C . TYR A 1 403 ? 1.508 -6.893 3.028 1.00 97.69 403 TYR A C 1
ATOM 3217 O O . TYR A 1 403 ? 1.382 -8.089 3.280 1.00 97.69 403 TYR A O 1
ATOM 3225 N N . ALA A 1 404 ? 1.956 -6.461 1.851 1.00 96.62 404 ALA A N 1
ATOM 3226 C CA . ALA A 1 404 ? 2.364 -7.370 0.791 1.00 96.62 404 ALA A CA 1
ATOM 3227 C C . ALA A 1 404 ? 3.458 -6.742 -0.072 1.00 96.62 404 ALA A C 1
ATOM 3229 O O . ALA A 1 404 ? 3.356 -5.573 -0.447 1.00 96.62 404 ALA A O 1
ATOM 3230 N N . SER A 1 405 ? 4.476 -7.530 -0.407 1.00 96.69 405 SER A N 1
ATOM 3231 C CA . SER A 1 405 ? 5.525 -7.156 -1.357 1.00 96.69 405 SER A CA 1
ATOM 3232 C C . SER A 1 405 ? 5.831 -8.321 -2.310 1.00 96.69 405 SER A C 1
ATOM 3234 O O . SER A 1 405 ? 6.058 -9.436 -1.829 1.00 96.69 405 SER A O 1
ATOM 3236 N N . PRO A 1 406 ? 5.826 -8.090 -3.637 1.00 95.75 406 PRO A N 1
ATOM 3237 C CA . PRO A 1 406 ? 6.335 -9.053 -4.609 1.00 95.75 406 PRO A CA 1
ATOM 3238 C C . PRO A 1 406 ? 7.863 -9.082 -4.616 1.00 95.75 406 PRO A C 1
ATOM 3240 O O . PRO A 1 406 ? 8.491 -8.060 -4.328 1.00 95.75 406 PRO A O 1
ATOM 3243 N N . HIS A 1 407 ? 8.439 -10.225 -4.993 1.00 94.25 407 HIS A N 1
ATOM 3244 C CA . HIS A 1 407 ? 9.886 -10.432 -5.092 1.00 94.25 407 HIS A CA 1
ATOM 3245 C C . HIS A 1 407 ? 10.231 -11.352 -6.262 1.00 94.25 407 HIS A C 1
ATOM 3247 O O . HIS A 1 407 ? 9.384 -12.109 -6.735 1.00 94.25 407 HIS A O 1
ATOM 3253 N N . SER A 1 408 ? 11.501 -11.342 -6.679 1.00 93.06 408 SER A N 1
ATOM 3254 C CA . SER A 1 408 ? 12.005 -12.192 -7.764 1.00 93.06 408 SER A CA 1
ATOM 3255 C C . SER A 1 408 ? 11.208 -11.963 -9.063 1.00 93.06 408 SER A C 1
ATOM 3257 O O . SER A 1 408 ? 11.065 -10.814 -9.480 1.00 93.06 408 SER A O 1
ATOM 3259 N N . ASP A 1 409 ? 10.707 -12.998 -9.738 1.00 92.56 409 ASP A N 1
ATOM 3260 C CA . ASP A 1 409 ? 10.023 -12.834 -11.029 1.00 92.56 409 ASP A CA 1
ATOM 3261 C C . ASP A 1 409 ? 8.713 -12.024 -10.952 1.00 92.56 409 ASP A C 1
ATOM 3263 O O . ASP A 1 409 ? 8.331 -11.368 -11.930 1.00 92.56 409 ASP A O 1
ATOM 3267 N N . ASP A 1 410 ? 8.067 -11.977 -9.786 1.00 94.75 410 ASP A N 1
ATOM 3268 C CA . ASP A 1 410 ? 6.870 -11.167 -9.562 1.00 94.75 410 ASP A CA 1
ATOM 3269 C C . ASP A 1 410 ? 7.161 -9.725 -9.170 1.00 94.75 410 ASP A C 1
ATOM 3271 O O . ASP A 1 410 ? 6.227 -8.931 -9.122 1.00 94.75 410 ASP A O 1
ATOM 3275 N N . GLU A 1 411 ? 8.414 -9.312 -8.973 1.00 94.81 411 GLU A N 1
ATOM 3276 C CA . GLU A 1 411 ? 8.745 -7.892 -8.763 1.00 94.81 411 GLU A CA 1
ATOM 3277 C C . GLU A 1 411 ? 8.141 -6.991 -9.865 1.00 94.81 411 GLU A C 1
ATOM 3279 O O . GLU A 1 411 ? 7.695 -5.868 -9.617 1.00 94.81 411 GLU A O 1
ATOM 3284 N N . PHE A 1 412 ? 8.021 -7.542 -11.078 1.00 93.94 412 PHE A N 1
ATOM 3285 C CA . PHE A 1 412 ? 7.466 -6.887 -12.262 1.00 93.94 412 PHE A CA 1
ATOM 3286 C C . PHE A 1 412 ? 6.109 -7.452 -12.705 1.00 93.94 412 PHE A C 1
ATOM 3288 O O . PHE A 1 412 ? 5.722 -7.230 -13.860 1.00 93.94 412 PHE A O 1
ATOM 3295 N N . TRP A 1 413 ? 5.379 -8.142 -11.812 1.00 95.81 413 TRP A N 1
ATOM 3296 C CA . TRP A 1 413 ? 4.141 -8.894 -12.095 1.00 95.81 413 TRP A CA 1
ATOM 3297 C C . TRP A 1 413 ? 3.153 -8.137 -12.988 1.00 95.81 413 TRP A C 1
ATOM 3299 O O . TRP A 1 413 ? 2.545 -8.705 -13.888 1.00 95.81 413 TRP A O 1
ATOM 3309 N N . TYR A 1 414 ? 3.038 -6.820 -12.810 1.00 95.69 414 TYR A N 1
ATOM 3310 C CA . TYR A 1 414 ? 2.165 -5.928 -13.576 1.00 95.69 414 TYR A CA 1
ATOM 3311 C C . TYR A 1 414 ? 2.471 -5.860 -15.081 1.00 95.69 414 TYR A C 1
ATOM 3313 O O . TYR A 1 414 ? 1.701 -5.268 -15.837 1.00 95.69 414 TYR A O 1
ATOM 3321 N N . SER A 1 415 ? 3.583 -6.446 -15.524 1.00 95.75 415 SER A N 1
ATOM 3322 C CA . SER A 1 415 ? 4.023 -6.514 -16.915 1.00 95.75 415 SER A CA 1
ATOM 3323 C C . SER A 1 415 ? 4.318 -7.940 -17.397 1.00 95.75 415 SER A C 1
ATOM 3325 O O . SER A 1 415 ? 4.820 -8.097 -18.517 1.00 95.75 415 SER A O 1
ATOM 3327 N N . ASN A 1 416 ? 4.029 -8.961 -16.588 1.00 96.00 416 ASN A N 1
ATOM 3328 C CA . ASN A 1 416 ? 4.338 -10.347 -16.922 1.00 96.00 416 ASN A CA 1
ATOM 3329 C C . ASN A 1 416 ? 3.369 -10.873 -18.002 1.00 96.00 416 ASN A C 1
ATOM 3331 O O . ASN A 1 416 ? 2.150 -10.707 -17.865 1.00 96.00 416 ASN A O 1
ATOM 3335 N N . PRO A 1 417 ? 3.870 -11.465 -19.106 1.00 95.88 417 PRO A N 1
ATOM 3336 C CA . PRO A 1 417 ? 3.028 -12.183 -20.059 1.00 95.88 417 PRO A CA 1
ATOM 3337 C C . PRO A 1 417 ? 2.495 -13.505 -19.461 1.00 95.88 417 PRO A C 1
ATOM 3339 O O . PRO A 1 417 ? 2.938 -13.930 -18.394 1.00 95.88 417 PRO A O 1
ATOM 3342 N N . PRO A 1 418 ? 1.542 -14.174 -20.132 1.00 95.81 418 PRO A N 1
ATOM 3343 C CA . PRO A 1 418 ? 1.130 -15.532 -19.774 1.00 95.81 418 PRO A CA 1
ATOM 3344 C C . PRO A 1 418 ? 2.263 -16.553 -19.957 1.00 95.81 418 PRO A C 1
ATOM 3346 O O . PRO A 1 418 ? 3.110 -16.392 -20.840 1.00 95.81 418 PRO A O 1
ATOM 3349 N N . ASP A 1 419 ? 2.223 -17.650 -19.199 1.00 94.62 419 ASP A N 1
ATOM 3350 C CA . ASP A 1 419 ? 3.234 -18.720 -19.275 1.00 94.62 419 ASP A CA 1
ATOM 3351 C C . ASP A 1 419 ? 3.317 -19.358 -20.664 1.00 94.62 419 ASP A C 1
ATOM 3353 O O . ASP A 1 419 ? 4.405 -19.657 -21.153 1.00 94.62 419 ASP A O 1
ATOM 3357 N N . GLU A 1 420 ? 2.175 -19.503 -21.340 1.00 96.06 420 GLU A N 1
ATOM 3358 C CA . GLU A 1 420 ? 2.086 -20.050 -22.699 1.00 96.06 420 GLU A CA 1
ATOM 3359 C C . GLU A 1 420 ? 2.952 -19.268 -23.697 1.00 96.06 420 GLU A C 1
ATOM 3361 O O . GLU A 1 420 ? 3.603 -19.867 -24.552 1.00 96.06 420 GLU A O 1
ATOM 3366 N N . TYR A 1 421 ? 3.021 -17.937 -23.564 1.00 97.12 421 TYR A N 1
ATOM 3367 C CA . TYR A 1 421 ? 3.854 -17.091 -24.420 1.00 97.12 421 TYR A CA 1
ATOM 3368 C C . TYR A 1 421 ? 5.350 -17.323 -24.172 1.00 97.12 421 TYR A C 1
ATOM 3370 O O . TYR A 1 421 ? 6.135 -17.375 -25.122 1.00 97.12 421 TYR A O 1
ATOM 3378 N N . ILE A 1 422 ? 5.746 -17.479 -22.905 1.00 95.56 422 ILE A N 1
ATOM 3379 C CA . ILE A 1 422 ? 7.135 -17.754 -22.509 1.00 95.56 422 ILE A CA 1
ATOM 3380 C C . ILE A 1 422 ? 7.567 -19.118 -23.049 1.00 95.56 422 ILE A C 1
ATOM 3382 O O . ILE A 1 422 ? 8.619 -19.224 -23.684 1.00 95.56 422 ILE A O 1
ATOM 3386 N N . GLN A 1 423 ? 6.733 -20.141 -22.844 1.00 96.38 423 GLN A N 1
ATOM 3387 C CA . GLN A 1 423 ? 6.998 -21.515 -23.269 1.00 96.38 423 GLN A CA 1
ATOM 3388 C C . GLN A 1 423 ? 7.073 -21.635 -24.794 1.00 96.38 423 GLN A C 1
ATOM 3390 O O . GLN A 1 423 ? 8.043 -22.185 -25.314 1.00 96.38 423 GLN A O 1
ATOM 3395 N N . ALA A 1 424 ? 6.099 -21.076 -25.521 1.00 96.81 424 ALA A N 1
ATOM 3396 C CA . ALA A 1 424 ? 6.045 -21.158 -26.981 1.00 96.81 424 ALA A CA 1
ATOM 3397 C C . ALA A 1 424 ? 7.242 -20.484 -27.673 1.00 96.81 424 ALA A C 1
ATOM 3399 O O . ALA A 1 424 ? 7.646 -20.907 -28.754 1.00 96.81 424 ALA A O 1
ATOM 3400 N N . ASN A 1 425 ? 7.826 -19.461 -27.043 1.00 96.31 425 ASN A N 1
ATOM 3401 C CA . ASN A 1 425 ? 8.982 -18.730 -27.562 1.00 96.31 425 ASN A CA 1
ATOM 3402 C C . ASN A 1 425 ? 10.326 -19.172 -26.958 1.00 96.31 425 ASN A C 1
ATOM 3404 O O . ASN A 1 425 ? 11.359 -18.594 -27.292 1.00 96.31 425 ASN A O 1
ATOM 3408 N N . GLY A 1 426 ? 10.341 -20.172 -26.067 1.00 95.19 426 GLY A N 1
ATOM 3409 C CA . GLY A 1 426 ? 11.567 -20.663 -25.429 1.00 95.19 426 GLY A CA 1
ATOM 3410 C C . GLY A 1 426 ? 12.327 -19.594 -24.631 1.00 95.19 426 GLY A C 1
ATOM 3411 O O . GLY A 1 426 ? 13.561 -19.615 -24.592 1.00 95.19 426 GLY A O 1
ATOM 3412 N N . LEU A 1 427 ? 11.616 -18.633 -24.028 1.00 92.19 427 LEU A N 1
ATOM 3413 C CA . LEU A 1 427 ? 12.234 -17.543 -23.269 1.00 92.19 427 LEU A CA 1
ATOM 3414 C C . LEU A 1 427 ? 12.791 -18.061 -21.935 1.00 92.19 427 LEU A C 1
ATOM 3416 O O . LEU A 1 427 ? 12.130 -18.801 -21.215 1.00 92.19 427 LEU A O 1
ATOM 3420 N N . ARG A 1 428 ? 14.003 -17.631 -21.564 1.00 88.12 428 ARG A N 1
ATOM 3421 C CA . ARG A 1 428 ? 14.704 -18.074 -20.339 1.00 88.12 428 ARG A CA 1
ATOM 3422 C C . ARG A 1 428 ? 14.274 -17.335 -19.059 1.00 88.12 428 ARG A C 1
ATOM 3424 O O . ARG A 1 428 ? 15.062 -17.226 -18.128 1.00 88.12 428 ARG A O 1
ATOM 3431 N N . THR A 1 429 ? 13.068 -16.773 -19.023 1.00 87.81 429 THR A N 1
ATOM 3432 C CA . THR A 1 429 ? 12.569 -15.967 -17.895 1.00 87.81 429 THR A CA 1
ATOM 3433 C C . THR A 1 429 ? 11.440 -16.689 -17.166 1.00 87.81 429 THR A C 1
ATOM 3435 O O . THR A 1 429 ? 10.596 -17.294 -17.820 1.00 87.81 429 THR A O 1
ATOM 3438 N N . GLY A 1 430 ? 11.407 -16.598 -15.832 1.00 86.38 430 GLY A N 1
ATOM 3439 C CA . GLY A 1 430 ? 10.293 -17.077 -15.005 1.00 86.38 430 GLY A CA 1
ATOM 3440 C C . GLY A 1 430 ? 9.180 -16.043 -14.802 1.00 86.38 430 GLY A C 1
ATOM 3441 O O . GLY A 1 430 ? 8.234 -16.298 -14.068 1.00 86.38 430 GLY A O 1
ATOM 3442 N N . ARG A 1 431 ? 9.263 -14.874 -15.461 1.00 91.31 431 ARG A N 1
ATOM 3443 C CA . ARG A 1 431 ? 8.315 -13.747 -15.345 1.00 91.31 431 ARG A CA 1
ATOM 3444 C C . ARG A 1 431 ? 6.982 -14.014 -16.044 1.00 91.31 431 ARG A C 1
ATOM 3446 O O . ARG A 1 431 ? 6.632 -13.328 -17.004 1.00 91.31 431 ARG A O 1
ATOM 3453 N N . GLY A 1 432 ? 6.272 -15.027 -15.570 1.00 92.06 432 GLY A N 1
ATOM 3454 C CA . GLY A 1 432 ? 5.020 -15.533 -16.112 1.00 92.06 432 GLY A CA 1
ATOM 3455 C C . GLY A 1 432 ? 3.796 -15.248 -15.235 1.00 92.06 432 GLY A C 1
ATOM 3456 O O . GLY A 1 432 ? 3.728 -14.245 -14.517 1.00 92.06 432 GLY A O 1
ATOM 3457 N N . GLY A 1 433 ? 2.782 -16.106 -15.340 1.00 91.06 433 GLY A N 1
ATOM 3458 C CA . GLY A 1 433 ? 1.528 -16.026 -14.580 1.00 91.06 433 GLY A CA 1
ATOM 3459 C C . GLY A 1 433 ? 0.586 -14.882 -14.984 1.00 91.06 433 GLY A C 1
ATOM 3460 O O . GLY A 1 433 ? -0.467 -14.695 -14.374 1.00 91.06 433 GLY A O 1
ATOM 3461 N N . GLY A 1 434 ? 0.933 -14.090 -16.006 1.00 94.69 434 GLY A N 1
ATOM 3462 C CA . GLY A 1 434 ? 0.136 -12.951 -16.464 1.00 94.69 434 GLY A CA 1
ATOM 3463 C C . GLY A 1 434 ? 0.086 -11.773 -15.480 1.00 94.69 434 GLY A C 1
ATOM 3464 O O . GLY A 1 434 ? 0.447 -11.868 -14.312 1.00 94.69 434 GLY A O 1
ATOM 3465 N N . ALA A 1 435 ? -0.411 -10.628 -15.948 1.00 96.19 435 ALA A N 1
ATOM 3466 C CA . ALA A 1 435 ? -0.380 -9.376 -15.193 1.00 96.19 435 ALA A CA 1
ATOM 3467 C C . ALA A 1 435 ? -1.586 -9.150 -14.266 1.00 96.19 435 ALA A C 1
ATOM 3469 O O . ALA A 1 435 ? -2.212 -8.089 -14.312 1.00 96.19 435 ALA A O 1
ATOM 3470 N N . PHE A 1 436 ? -1.923 -10.134 -13.427 1.00 96.56 436 PHE A N 1
ATOM 3471 C CA . PHE A 1 436 ? -2.958 -10.007 -12.395 1.00 96.56 436 PHE A CA 1
ATOM 3472 C C . PHE A 1 436 ? -2.596 -10.784 -11.127 1.00 96.56 436 PHE A C 1
ATOM 3474 O O . PHE A 1 436 ? -2.274 -11.966 -11.189 1.00 96.56 436 PHE A O 1
ATOM 3481 N N . ARG A 1 437 ? -2.698 -10.119 -9.972 1.00 96.56 437 ARG A N 1
ATOM 3482 C CA . ARG A 1 437 ? -2.548 -10.716 -8.641 1.00 96.56 437 ARG A CA 1
ATOM 3483 C C . ARG A 1 437 ? -3.678 -10.209 -7.744 1.00 96.56 437 ARG A C 1
ATOM 3485 O O . ARG A 1 437 ? -3.990 -9.016 -7.745 1.00 96.56 437 ARG A O 1
ATOM 3492 N N . GLU A 1 438 ? -4.296 -11.098 -6.978 1.00 96.62 438 GLU A N 1
ATOM 3493 C CA . GLU A 1 438 ? -5.285 -10.790 -5.945 1.00 96.62 438 GLU A CA 1
ATOM 3494 C C . GLU A 1 438 ? -4.787 -11.360 -4.616 1.00 96.62 438 GLU A C 1
ATOM 3496 O O . GLU A 1 438 ? -4.536 -12.556 -4.495 1.00 96.62 438 GLU A O 1
ATOM 3501 N N . ILE A 1 439 ? -4.672 -10.504 -3.603 1.00 97.69 439 ILE A N 1
ATOM 3502 C CA . ILE A 1 439 ? -4.439 -10.923 -2.223 1.00 97.69 439 ILE A CA 1
ATOM 3503 C C . ILE A 1 439 ? -5.795 -11.270 -1.612 1.00 97.69 439 ILE A C 1
ATOM 3505 O O . ILE A 1 439 ? -6.711 -10.440 -1.610 1.00 97.69 439 ILE A O 1
ATOM 3509 N N . VAL A 1 440 ? -5.933 -12.479 -1.081 1.00 97.12 440 VAL A N 1
ATOM 3510 C CA . VAL A 1 440 ? -7.170 -12.992 -0.485 1.00 97.12 440 VAL A CA 1
ATOM 3511 C C . VAL A 1 440 ? -6.956 -13.222 1.006 1.00 97.12 440 VAL A C 1
ATOM 3513 O O . VAL A 1 440 ? -5.982 -13.852 1.406 1.00 97.12 440 VAL A O 1
ATOM 3516 N N . ALA A 1 441 ? -7.882 -12.721 1.824 1.00 98.12 441 ALA A N 1
ATOM 3517 C CA . ALA A 1 441 ? -7.907 -12.964 3.260 1.00 98.12 441 ALA A CA 1
ATOM 3518 C C . ALA A 1 441 ? -9.036 -13.932 3.618 1.00 98.12 441 ALA A C 1
ATOM 3520 O O . ALA A 1 441 ? -10.181 -13.759 3.176 1.00 98.12 441 ALA A O 1
ATOM 3521 N N . THR A 1 442 ? -8.728 -14.917 4.456 1.00 98.25 442 THR A N 1
ATOM 3522 C CA . THR A 1 442 ? -9.673 -15.940 4.910 1.00 98.25 442 THR A CA 1
ATOM 3523 C C . THR A 1 442 ? -9.739 -16.024 6.429 1.00 98.25 442 THR A C 1
ATOM 3525 O O . THR A 1 442 ? -8.741 -15.789 7.102 1.00 98.25 442 THR A O 1
ATOM 3528 N N . VAL A 1 443 ? -10.886 -16.430 6.967 1.00 98.31 443 VAL A N 1
ATOM 3529 C CA . VAL A 1 443 ? -11.015 -16.913 8.348 1.00 98.31 443 VAL A CA 1
ATOM 3530 C C . VAL A 1 443 ? -11.620 -18.307 8.294 1.00 98.31 443 VAL A C 1
ATOM 3532 O O . VAL A 1 443 ? -12.666 -18.487 7.673 1.00 98.31 443 VAL A O 1
ATOM 3535 N N . ASP A 1 444 ? -10.930 -19.294 8.864 1.00 97.38 444 ASP A N 1
ATOM 3536 C CA . ASP A 1 444 ? -11.294 -20.719 8.801 1.00 97.38 444 ASP A CA 1
ATOM 3537 C C . ASP A 1 444 ? -11.572 -21.204 7.364 1.00 97.38 444 ASP A C 1
ATOM 3539 O O . ASP A 1 444 ? -12.510 -21.952 7.093 1.00 97.38 444 ASP A O 1
ATOM 3543 N N . GLY A 1 445 ? -10.777 -20.713 6.407 1.00 96.06 445 GLY A N 1
ATOM 3544 C CA . GLY A 1 445 ? -10.916 -21.007 4.977 1.00 96.06 445 GLY A CA 1
ATOM 3545 C C . GLY A 1 445 ? -12.009 -20.214 4.244 1.00 96.06 445 GLY A C 1
ATOM 3546 O O . GLY A 1 445 ? -12.026 -20.202 3.014 1.00 96.06 445 GLY A O 1
ATOM 3547 N N . ALA A 1 446 ? -12.891 -19.493 4.944 1.00 97.19 446 ALA A N 1
ATOM 3548 C CA . ALA A 1 446 ? -13.906 -18.648 4.317 1.00 97.19 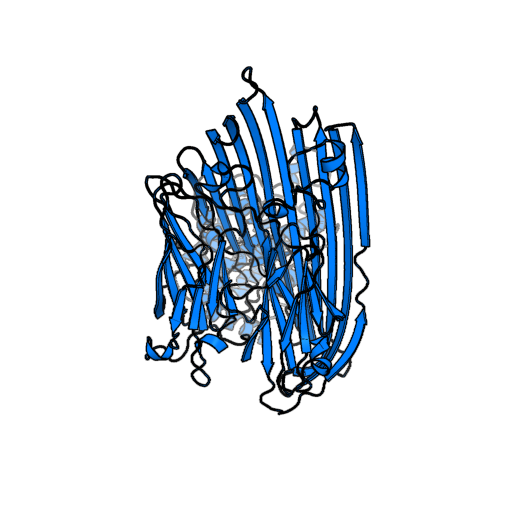446 ALA A CA 1
ATOM 3549 C C . ALA A 1 446 ? -13.334 -17.272 3.942 1.00 97.19 446 ALA A C 1
ATOM 3551 O O . ALA A 1 446 ? -12.739 -16.595 4.776 1.00 97.19 446 ALA A O 1
ATOM 3552 N N . VAL A 1 447 ? -13.547 -16.811 2.704 1.00 97.69 447 VAL A N 1
ATOM 3553 C CA . VAL A 1 447 ? -13.063 -15.495 2.244 1.00 97.69 447 VAL A CA 1
ATOM 3554 C C . VAL A 1 447 ? -13.773 -14.368 2.991 1.00 97.69 447 VAL A C 1
ATOM 3556 O O . VAL A 1 447 ? -14.995 -14.235 2.904 1.00 97.69 447 VAL A O 1
ATOM 3559 N N . VAL A 1 448 ? -13.006 -13.519 3.670 1.00 97.25 448 VAL A N 1
ATOM 3560 C CA . VAL A 1 448 ? -13.507 -12.351 4.418 1.00 97.25 448 VAL A CA 1
ATOM 3561 C C . VAL A 1 448 ? -13.124 -11.019 3.773 1.00 97.25 448 VAL A C 1
ATOM 3563 O O . VAL A 1 448 ? -13.634 -9.965 4.149 1.00 97.25 448 VAL A O 1
ATOM 3566 N N . GLY A 1 449 ? -12.275 -11.049 2.747 1.00 96.62 449 GLY A N 1
ATOM 3567 C CA . GLY A 1 449 ? -11.966 -9.893 1.919 1.00 96.62 449 GLY A CA 1
ATOM 3568 C C . GLY A 1 449 ? -10.881 -10.197 0.894 1.00 96.62 449 GLY A C 1
ATOM 3569 O O . GLY A 1 449 ? -10.260 -11.257 0.922 1.00 96.62 449 GLY A O 1
ATOM 3570 N N . SER A 1 450 ? -10.681 -9.271 -0.038 1.00 95.88 450 SER A N 1
ATOM 3571 C CA . SER A 1 450 ? -9.622 -9.382 -1.036 1.00 95.88 450 SER A CA 1
ATOM 3572 C C . SER A 1 450 ? -9.221 -8.025 -1.598 1.00 95.88 450 SER A C 1
ATOM 3574 O O . SER A 1 450 ? -9.980 -7.052 -1.509 1.00 95.88 450 SER A O 1
ATOM 3576 N N . VAL A 1 451 ? -8.013 -7.956 -2.150 1.00 95.44 451 VAL A N 1
ATOM 3577 C CA . VAL A 1 451 ? -7.351 -6.727 -2.580 1.00 95.44 451 VAL A CA 1
ATOM 3578 C C . VAL A 1 451 ? -6.509 -7.005 -3.822 1.00 95.44 451 VAL A C 1
ATOM 3580 O O . VAL A 1 451 ? -5.713 -7.932 -3.832 1.00 95.44 451 VAL A O 1
ATOM 3583 N N . VAL A 1 452 ? -6.615 -6.154 -4.842 1.00 97.12 452 VAL A N 1
ATOM 3584 C CA . VAL A 1 452 ? -5.597 -6.084 -5.902 1.00 97.12 452 VAL A CA 1
ATOM 3585 C C . VAL A 1 452 ? -4.492 -5.140 -5.415 1.00 97.12 452 VAL A C 1
ATOM 3587 O O . VAL A 1 452 ? -4.818 -3.990 -5.090 1.00 97.12 452 VAL A O 1
ATOM 3590 N N . PRO A 1 453 ? -3.227 -5.586 -5.305 1.00 95.94 453 PRO A N 1
ATOM 3591 C CA . PRO A 1 453 ? -2.151 -4.748 -4.803 1.00 95.94 453 PRO A CA 1
ATOM 3592 C C . PRO A 1 453 ? -1.816 -3.618 -5.782 1.00 95.94 453 PRO A C 1
ATOM 3594 O O . PRO A 1 453 ? -2.013 -3.709 -6.994 1.00 95.94 453 PRO A O 1
ATOM 3597 N N . PHE A 1 454 ? -1.313 -2.517 -5.236 1.00 96.25 454 PHE A N 1
ATOM 3598 C CA . PHE A 1 454 ? -0.716 -1.438 -6.009 1.00 96.25 454 PHE A CA 1
ATOM 3599 C C . PHE A 1 454 ? 0.605 -1.918 -6.641 1.00 96.25 454 PHE A C 1
ATOM 3601 O O . PHE A 1 454 ? 1.392 -2.549 -5.933 1.00 96.25 454 PHE A O 1
ATOM 3608 N N . PRO A 1 455 ? 0.872 -1.640 -7.933 1.00 95.88 455 PRO A N 1
ATOM 3609 C CA . PRO A 1 455 ? 2.112 -2.049 -8.593 1.00 95.88 455 PRO A CA 1
ATOM 3610 C C . PRO A 1 455 ? 3.286 -1.163 -8.146 1.00 95.88 455 PRO A C 1
ATOM 3612 O O . PRO A 1 455 ? 3.676 -0.229 -8.841 1.00 95.88 455 PRO A O 1
ATOM 3615 N N . VAL A 1 456 ? 3.825 -1.421 -6.952 1.00 95.25 456 VAL A N 1
ATOM 3616 C CA . VAL A 1 456 ? 5.017 -0.723 -6.449 1.00 95.25 456 VAL A CA 1
ATOM 3617 C C . VAL A 1 456 ? 6.190 -1.002 -7.390 1.00 95.25 456 VAL A C 1
ATOM 3619 O O . VAL A 1 456 ? 6.434 -2.149 -7.751 1.00 95.25 456 VAL A O 1
ATOM 3622 N N . VAL A 1 457 ? 6.904 0.054 -7.782 1.00 95.19 457 VAL A N 1
ATOM 3623 C CA . VAL A 1 457 ? 8.169 -0.055 -8.516 1.00 95.19 457 VAL A CA 1
ATOM 3624 C C . VAL A 1 457 ? 9.286 0.248 -7.528 1.00 95.19 457 VAL A C 1
ATOM 3626 O O . VAL A 1 457 ? 9.321 1.358 -6.986 1.00 95.19 457 VAL A O 1
ATOM 3629 N N . TYR A 1 458 ? 10.140 -0.737 -7.251 1.00 94.44 458 TYR A N 1
ATOM 3630 C CA . TYR A 1 458 ? 11.293 -0.552 -6.375 1.00 94.44 458 TYR A CA 1
ATOM 3631 C C . TYR A 1 458 ? 12.391 0.269 -7.055 1.00 94.44 458 TYR A C 1
ATOM 3633 O O . TYR A 1 458 ? 12.317 0.598 -8.239 1.00 94.44 458 TYR A O 1
ATOM 3641 N N . THR A 1 459 ? 13.386 0.658 -6.269 1.00 88.88 459 THR A N 1
ATOM 3642 C CA . THR A 1 459 ? 14.423 1.630 -6.635 1.00 88.88 459 THR A CA 1
ATOM 3643 C C . THR A 1 459 ? 15.434 1.115 -7.661 1.00 88.88 459 THR A C 1
ATOM 3645 O O . THR A 1 459 ? 16.095 1.951 -8.268 1.00 88.88 459 THR A O 1
ATOM 3648 N N . GLY A 1 460 ? 15.482 -0.193 -7.936 1.00 85.88 460 GLY A N 1
ATOM 3649 C CA . GLY A 1 460 ? 16.196 -0.787 -9.077 1.00 85.88 460 GLY A CA 1
ATOM 3650 C C . GLY A 1 460 ? 15.296 -1.144 -10.276 1.00 85.88 460 GLY A C 1
ATOM 3651 O O . GLY A 1 460 ? 15.762 -1.606 -11.318 1.00 85.88 460 GLY A O 1
ATOM 3652 N N . GLY A 1 461 ? 13.979 -0.933 -10.177 1.00 88.69 461 GLY A N 1
ATOM 3653 C CA . GLY A 1 461 ? 13.015 -1.485 -11.130 1.00 88.69 461 GLY A CA 1
ATOM 3654 C C . GLY A 1 461 ? 12.900 -0.724 -12.459 1.00 88.69 461 GLY A C 1
ATOM 3655 O O . GLY A 1 461 ? 12.942 0.503 -12.501 1.00 88.69 461 GLY A O 1
ATOM 3656 N N . ILE A 1 462 ? 12.614 -1.438 -13.555 1.00 89.50 462 ILE A N 1
ATOM 3657 C CA . ILE A 1 462 ? 12.345 -0.908 -14.913 1.00 89.50 462 ILE A CA 1
ATOM 3658 C C . ILE A 1 462 ? 13.553 -0.186 -15.544 1.00 89.50 462 ILE A C 1
ATOM 3660 O O . ILE A 1 462 ? 14.142 -0.700 -16.492 1.00 89.50 462 ILE A O 1
ATOM 3664 N N . VAL A 1 463 ? 13.884 1.011 -15.057 1.00 87.19 463 VAL A N 1
ATOM 3665 C CA . VAL A 1 463 ? 15.081 1.792 -15.397 1.00 87.19 463 VAL A CA 1
ATOM 3666 C C . VAL A 1 463 ? 15.584 2.412 -14.085 1.00 87.19 463 VAL A C 1
ATOM 3668 O O . VAL A 1 463 ? 14.963 3.372 -13.624 1.00 87.19 463 VAL A O 1
ATOM 3671 N N . PRO A 1 464 ? 16.690 1.919 -13.489 1.00 83.44 464 PRO A N 1
ATOM 3672 C CA . PRO A 1 464 ? 17.196 2.405 -12.196 1.00 83.44 464 PRO A CA 1
ATOM 3673 C C . PRO A 1 464 ? 17.394 3.929 -12.136 1.00 83.44 464 PRO A C 1
ATOM 3675 O O . PRO A 1 464 ? 17.076 4.579 -11.143 1.00 83.44 464 PRO A O 1
ATOM 3678 N N . LEU A 1 465 ? 17.810 4.539 -13.255 1.00 83.31 465 LEU A N 1
ATOM 3679 C CA . LEU A 1 465 ? 18.009 5.990 -13.372 1.00 83.31 465 LEU A CA 1
ATOM 3680 C C . LEU A 1 465 ? 16.731 6.822 -13.145 1.00 83.31 465 LEU A C 1
ATOM 3682 O O . LEU A 1 465 ? 16.831 8.020 -12.883 1.00 83.31 465 LEU A O 1
ATOM 3686 N N . PHE A 1 466 ? 15.530 6.232 -13.222 1.00 86.62 466 PHE A N 1
ATOM 3687 C CA . PHE A 1 466 ? 14.290 6.920 -12.834 1.00 86.62 466 PHE A CA 1
ATOM 3688 C C . PHE A 1 466 ? 14.270 7.284 -11.347 1.00 86.62 466 PHE A C 1
ATOM 3690 O O . PHE A 1 466 ? 13.594 8.250 -10.975 1.00 86.62 466 PHE A O 1
ATOM 3697 N N . TRP A 1 467 ? 14.992 6.526 -10.518 1.00 87.31 467 TRP A N 1
ATOM 3698 C CA . TRP A 1 467 ? 14.818 6.495 -9.068 1.00 87.31 467 TRP A CA 1
ATOM 3699 C C . TRP A 1 467 ? 15.950 7.144 -8.276 1.00 87.31 467 TRP A C 1
ATOM 3701 O O . TRP A 1 467 ? 15.835 7.253 -7.057 1.00 87.31 467 TRP A O 1
ATOM 3711 N N . SER A 1 468 ? 17.000 7.625 -8.949 1.00 76.94 468 SER A N 1
ATOM 3712 C CA . SER A 1 468 ? 18.208 8.154 -8.297 1.00 76.94 468 SER A CA 1
ATOM 3713 C C . SER A 1 468 ? 17.939 9.341 -7.363 1.00 76.94 468 SER A C 1
ATOM 3715 O O . SER A 1 468 ? 18.592 9.481 -6.334 1.00 76.94 468 SER A O 1
ATOM 3717 N N . ALA A 1 469 ? 16.948 10.179 -7.684 1.00 75.31 469 ALA A N 1
ATOM 3718 C CA . ALA A 1 469 ? 16.583 11.362 -6.896 1.00 75.31 469 ALA A CA 1
ATOM 3719 C C . ALA A 1 469 ? 15.181 11.288 -6.261 1.00 75.31 469 ALA A C 1
ATOM 3721 O O . ALA A 1 469 ? 14.912 11.919 -5.236 1.00 75.31 469 ALA A O 1
ATOM 3722 N N . VAL A 1 470 ? 14.255 10.564 -6.896 1.00 82.81 470 VAL A N 1
ATOM 3723 C CA . VAL A 1 470 ? 12.861 10.403 -6.460 1.00 82.81 470 VAL A CA 1
ATOM 3724 C C . VAL A 1 470 ? 12.472 8.955 -6.679 1.00 82.81 470 VAL A C 1
ATOM 3726 O O . VAL A 1 470 ? 12.484 8.495 -7.810 1.00 82.81 470 VAL A O 1
ATOM 3729 N N . VAL A 1 471 ? 12.066 8.255 -5.626 1.00 87.75 471 VAL A N 1
ATOM 3730 C CA . VAL A 1 471 ? 11.726 6.829 -5.716 1.00 87.75 471 VAL A CA 1
ATOM 3731 C C . VAL A 1 471 ? 10.298 6.584 -6.201 1.00 87.75 471 VAL A C 1
ATOM 3733 O O . VAL A 1 471 ? 9.440 7.471 -6.121 1.00 87.75 471 VAL A O 1
ATOM 3736 N N . GLY A 1 472 ? 10.022 5.366 -6.673 1.00 89.69 472 GLY A N 1
ATOM 3737 C CA . GLY A 1 472 ? 8.684 4.942 -7.084 1.00 89.69 472 GLY A CA 1
ATOM 3738 C C . GLY A 1 472 ? 7.628 5.156 -5.991 1.00 89.69 472 GLY A C 1
ATOM 3739 O O . GLY A 1 472 ? 7.915 5.075 -4.792 1.00 89.69 472 GLY A O 1
ATOM 3740 N N . ILE A 1 473 ? 6.380 5.447 -6.385 1.00 91.31 473 ILE A N 1
ATOM 3741 C CA . ILE A 1 473 ? 5.264 5.585 -5.431 1.00 91.31 473 ILE A CA 1
ATOM 3742 C C . ILE A 1 473 ? 5.199 4.329 -4.548 1.00 91.31 473 ILE A C 1
ATOM 3744 O O . ILE A 1 473 ? 5.072 3.216 -5.048 1.00 91.31 473 ILE A O 1
ATOM 3748 N N . GLY A 1 474 ? 5.258 4.514 -3.228 1.00 90.56 474 GLY A N 1
ATOM 3749 C CA . GLY A 1 474 ? 5.177 3.416 -2.263 1.00 90.56 474 GLY A CA 1
ATOM 3750 C C . GLY A 1 474 ? 6.463 2.603 -2.082 1.00 90.56 474 GLY A C 1
ATOM 3751 O O . GLY A 1 474 ? 6.446 1.680 -1.285 1.00 90.56 474 GLY A O 1
ATOM 3752 N N . ALA A 1 475 ? 7.579 2.930 -2.745 1.00 92.56 475 ALA A N 1
ATOM 3753 C CA . ALA A 1 475 ? 8.830 2.184 -2.560 1.00 92.56 475 ALA A CA 1
ATOM 3754 C C . ALA A 1 475 ? 9.381 2.321 -1.127 1.00 92.56 475 ALA A C 1
ATOM 3756 O O . ALA A 1 475 ? 9.749 1.333 -0.504 1.00 92.56 475 ALA A O 1
ATOM 3757 N N . PHE A 1 476 ? 9.383 3.535 -0.568 1.00 93.19 476 PHE A N 1
ATOM 3758 C CA . PHE A 1 476 ? 9.858 3.799 0.801 1.00 93.19 476 PHE A CA 1
ATOM 3759 C C . PHE A 1 476 ? 8.811 3.574 1.906 1.00 93.19 476 PHE A C 1
ATOM 3761 O O . PHE A 1 476 ? 9.152 3.514 3.080 1.00 93.19 476 PHE A O 1
ATOM 3768 N N . ASP A 1 477 ? 7.532 3.466 1.553 1.00 92.25 477 ASP A N 1
ATOM 3769 C CA . ASP A 1 477 ? 6.460 3.080 2.477 1.00 92.25 477 ASP A CA 1
ATOM 3770 C C . ASP A 1 477 ? 5.478 2.216 1.694 1.00 92.25 477 ASP A C 1
ATOM 3772 O O . ASP A 1 477 ? 4.565 2.723 1.028 1.00 92.25 477 ASP A O 1
ATOM 3776 N N . VAL A 1 478 ? 5.740 0.908 1.708 1.00 93.81 478 VAL A N 1
ATOM 3777 C CA . VAL A 1 478 ? 4.965 -0.068 0.943 1.00 93.81 478 VAL A CA 1
ATOM 3778 C C . VAL A 1 478 ? 3.507 -0.024 1.420 1.00 93.81 478 VAL A C 1
ATOM 3780 O O . VAL A 1 478 ? 3.256 -0.121 2.626 1.00 93.81 478 VAL A O 1
ATOM 3783 N N . PRO A 1 479 ? 2.521 0.143 0.511 1.00 92.19 479 PRO A N 1
ATOM 3784 C CA . PRO A 1 479 ? 1.133 0.332 0.912 1.00 92.19 479 PRO A CA 1
ATOM 3785 C C . PRO A 1 479 ? 0.560 -0.849 1.700 1.00 92.19 479 PRO A C 1
ATOM 3787 O O . PRO A 1 479 ? 0.668 -1.996 1.269 1.00 92.19 479 PRO A O 1
ATOM 3790 N N . SER A 1 480 ? -0.168 -0.543 2.778 1.00 94.38 480 SER A N 1
ATOM 3791 C CA . SER A 1 480 ? -1.024 -1.503 3.480 1.00 94.38 480 SER A CA 1
ATOM 3792 C C . SER A 1 480 ? -2.501 -1.396 3.060 1.00 94.38 480 SER A C 1
ATOM 3794 O O . SER A 1 480 ? -2.982 -0.391 2.494 1.00 94.38 480 SER A O 1
ATOM 3796 N N . TYR A 1 481 ? -3.260 -2.461 3.323 1.00 95.19 481 TYR A N 1
ATOM 3797 C CA . TYR A 1 481 ? -4.654 -2.595 2.899 1.00 95.19 481 TYR A CA 1
ATOM 3798 C C . TYR A 1 481 ? -5.561 -2.997 4.057 1.00 95.19 481 TYR A C 1
ATOM 3800 O O . TYR A 1 481 ? -5.349 -4.015 4.695 1.00 95.19 481 TYR A O 1
ATOM 3808 N N . GLU A 1 482 ? -6.609 -2.210 4.305 1.00 93.50 482 GLU A N 1
ATOM 3809 C CA . GLU A 1 482 ? -7.544 -2.448 5.408 1.00 93.50 482 GLU A CA 1
ATOM 3810 C C . GLU A 1 482 ? -8.797 -3.194 4.932 1.00 93.50 482 GLU A C 1
ATOM 3812 O O . GLU A 1 482 ? -9.525 -2.707 4.057 1.00 93.50 482 GLU A O 1
ATOM 3817 N N . LEU A 1 483 ? -9.088 -4.325 5.573 1.00 95.44 483 LEU A N 1
ATOM 3818 C CA . LEU A 1 483 ? -10.324 -5.090 5.452 1.00 95.44 483 LEU A CA 1
ATOM 3819 C C . LEU A 1 483 ? -11.074 -5.040 6.784 1.00 95.44 483 LEU A C 1
ATOM 3821 O O . LEU A 1 483 ? -10.571 -5.470 7.818 1.00 95.44 483 LEU A O 1
ATOM 3825 N N . ASP A 1 484 ? -12.282 -4.490 6.774 1.00 95.44 484 ASP A N 1
ATOM 3826 C CA . ASP A 1 484 ? -13.102 -4.390 7.979 1.00 95.44 484 ASP A CA 1
ATOM 3827 C C . ASP A 1 484 ? -13.829 -5.726 8.215 1.00 95.44 484 ASP A C 1
ATOM 3829 O O . ASP A 1 484 ? -14.618 -6.177 7.383 1.00 95.44 484 ASP A O 1
ATOM 3833 N N . LEU A 1 485 ? -13.509 -6.373 9.338 1.00 97.38 485 LEU A N 1
ATOM 3834 C CA . LEU A 1 485 ? -14.035 -7.675 9.745 1.00 97.38 485 LEU A CA 1
ATOM 3835 C C . LEU A 1 485 ? -15.171 -7.548 10.770 1.00 97.38 485 LEU A C 1
ATOM 3837 O O . LEU A 1 485 ? -15.661 -8.554 11.276 1.00 97.38 485 LEU A O 1
ATOM 3841 N N . THR A 1 486 ? -15.635 -6.331 11.061 1.00 95.75 486 THR A N 1
ATOM 3842 C CA . THR A 1 486 ? -16.689 -6.065 12.053 1.00 95.75 486 THR A CA 1
ATOM 3843 C C . THR A 1 486 ? -17.963 -6.896 11.847 1.00 95.75 486 THR A C 1
ATOM 3845 O O . THR A 1 486 ? -18.505 -7.372 12.839 1.00 95.75 486 THR A O 1
ATOM 3848 N N . PRO A 1 487 ? -18.454 -7.160 10.617 1.00 97.19 487 PRO A N 1
ATOM 3849 C CA . PRO A 1 487 ? -19.602 -8.049 10.409 1.00 97.19 487 PRO A CA 1
ATOM 3850 C C . PRO A 1 487 ? -19.429 -9.471 10.957 1.00 97.19 487 PRO A C 1
ATOM 3852 O O . PRO A 1 487 ? -20.425 -10.160 11.165 1.00 97.19 487 PRO A O 1
ATOM 3855 N N . PHE A 1 488 ? -18.188 -9.912 11.169 1.00 97.62 488 PHE A N 1
ATOM 3856 C CA . PHE A 1 488 ? -17.845 -11.267 11.581 1.00 97.62 488 PHE A CA 1
ATOM 3857 C C . PHE A 1 488 ? -17.580 -11.413 13.076 1.00 97.62 488 PHE A C 1
ATOM 3859 O O . PHE A 1 488 ? -17.429 -12.546 13.515 1.00 97.62 488 PHE A O 1
ATOM 3866 N N . VAL A 1 489 ? -17.553 -10.332 13.870 1.00 95.56 489 VAL A N 1
ATOM 3867 C CA . VAL A 1 489 ? -17.142 -10.390 15.293 1.00 95.56 489 VAL A CA 1
ATOM 3868 C C . VAL A 1 489 ? -17.913 -11.438 16.097 1.00 95.56 489 VAL A C 1
ATOM 3870 O O . VAL A 1 489 ? -17.300 -12.188 16.841 1.00 95.56 489 VAL A O 1
ATOM 3873 N N . GLY A 1 490 ? -19.217 -11.610 15.855 1.00 91.38 490 GLY A N 1
ATOM 3874 C CA . GLY A 1 490 ? -20.014 -12.651 16.523 1.00 91.38 490 GLY A CA 1
ATOM 3875 C C . GLY A 1 490 ? -19.667 -14.096 16.152 1.00 91.38 490 GLY A C 1
ATOM 3876 O O . GLY A 1 490 ? -20.123 -15.014 16.822 1.00 91.38 490 GLY A O 1
ATOM 3877 N N . ALA A 1 491 ? -18.898 -14.307 15.084 1.00 95.06 491 ALA A N 1
ATOM 3878 C CA . ALA A 1 491 ? -18.405 -15.613 14.656 1.00 95.06 491 ALA A CA 1
ATOM 3879 C C . ALA A 1 491 ? -16.926 -15.849 15.001 1.00 95.06 491 ALA A C 1
ATOM 3881 O O . ALA A 1 491 ? -16.531 -17.004 15.069 1.00 95.06 491 ALA A O 1
ATOM 3882 N N . ILE A 1 492 ? -16.130 -14.786 15.191 1.00 96.75 492 ILE A N 1
ATOM 3883 C CA . ILE A 1 492 ? -14.670 -14.881 15.405 1.00 96.75 492 ILE A CA 1
ATOM 3884 C C . ILE A 1 492 ? -14.225 -14.517 16.829 1.00 96.75 492 ILE A C 1
ATOM 3886 O O . ILE A 1 492 ? -13.091 -14.790 17.203 1.00 96.75 492 ILE A O 1
ATOM 3890 N N . ALA A 1 493 ? -15.085 -13.866 17.618 1.00 96.38 493 ALA A N 1
ATOM 3891 C CA . ALA A 1 493 ? -14.827 -13.478 19.005 1.00 96.38 493 ALA A CA 1
ATOM 3892 C C . ALA A 1 493 ? -15.612 -14.364 19.987 1.00 96.38 493 ALA A C 1
ATOM 3894 O O . ALA A 1 493 ? -16.275 -13.879 20.901 1.00 96.38 493 ALA A O 1
ATOM 3895 N N . ASP A 1 494 ? -15.565 -15.683 19.793 1.00 94.81 494 ASP A N 1
ATOM 3896 C CA . ASP A 1 494 ? -16.254 -16.667 20.641 1.00 94.81 494 ASP A CA 1
ATOM 3897 C C . ASP A 1 494 ? -15.346 -17.266 21.744 1.00 94.81 494 ASP A C 1
ATOM 3899 O O . ASP A 1 494 ? -15.769 -18.105 22.550 1.00 94.81 494 ASP A O 1
ATOM 3903 N N . GLY A 1 495 ? -14.102 -16.785 21.843 1.00 93.25 495 GLY A N 1
ATOM 3904 C CA . GLY A 1 495 ? -13.073 -17.291 22.755 1.00 93.25 495 GLY A CA 1
ATOM 3905 C C . GLY A 1 495 ? -12.455 -18.620 22.315 1.00 93.25 495 GLY A C 1
ATOM 3906 O O . GLY A 1 495 ? -11.932 -19.345 23.154 1.00 93.25 495 GLY A O 1
ATOM 3907 N N . ARG A 1 496 ? -12.564 -18.986 21.034 1.00 96.62 496 ARG A N 1
ATOM 3908 C CA . ARG A 1 496 ? -11.787 -20.061 20.410 1.00 96.62 496 ARG A CA 1
ATOM 3909 C C . ARG A 1 496 ? -10.773 -19.469 19.437 1.00 96.62 496 ARG A C 1
ATOM 3911 O O . ARG A 1 496 ? -10.897 -18.330 18.988 1.00 96.62 496 ARG A O 1
ATOM 3918 N N . ALA A 1 497 ? -9.755 -20.259 19.112 1.00 97.56 497 ALA A N 1
ATOM 3919 C CA . ALA A 1 497 ? -8.805 -19.903 18.072 1.00 97.56 497 ALA A CA 1
ATOM 3920 C C . ALA A 1 497 ? -9.432 -20.100 16.683 1.00 97.56 497 ALA A C 1
ATOM 3922 O O . ALA A 1 497 ? -9.962 -21.172 16.389 1.00 97.56 497 ALA A O 1
ATOM 3923 N N . HIS A 1 498 ? -9.311 -19.085 15.831 1.00 98.19 498 HIS A N 1
ATOM 3924 C CA . HIS A 1 498 ? -9.723 -19.107 14.428 1.00 98.19 498 HIS A CA 1
ATOM 3925 C C . HIS A 1 498 ? -8.510 -18.924 13.518 1.00 98.19 498 HIS A C 1
ATOM 3927 O O . HIS A 1 498 ? -7.596 -18.163 13.838 1.00 98.19 498 HIS A O 1
ATOM 3933 N N . ALA A 1 499 ? -8.480 -19.619 12.383 1.00 98.00 499 ALA A N 1
ATOM 3934 C CA . ALA A 1 499 ? -7.365 -19.572 11.445 1.00 98.00 499 ALA A CA 1
ATOM 3935 C C . ALA A 1 499 ? -7.500 -18.366 10.504 1.00 98.00 499 ALA A C 1
ATOM 3937 O O . ALA A 1 499 ? -8.279 -18.395 9.551 1.00 98.00 499 ALA A O 1
ATOM 3938 N N . PHE A 1 500 ? -6.718 -17.314 10.747 1.00 98.31 500 PHE A N 1
ATOM 3939 C CA . PHE A 1 500 ? -6.623 -16.152 9.864 1.00 98.31 500 PHE A CA 1
ATOM 3940 C C . PHE A 1 500 ? -5.603 -16.436 8.765 1.00 98.31 500 PHE A C 1
ATOM 3942 O O . PHE A 1 500 ? -4.413 -16.566 9.047 1.00 98.31 500 PHE A O 1
ATOM 3949 N N . GLY A 1 501 ? -6.081 -16.562 7.529 1.00 97.75 501 GLY A N 1
ATOM 3950 C CA . GLY A 1 501 ? -5.287 -16.936 6.363 1.00 97.75 501 GLY A CA 1
ATOM 3951 C C . GLY A 1 501 ? -5.088 -15.806 5.361 1.00 97.75 501 GLY A C 1
ATOM 3952 O O . GLY A 1 501 ? -5.966 -14.958 5.187 1.00 97.75 501 GLY A O 1
ATOM 3953 N N . LEU A 1 502 ? -3.937 -15.822 4.693 1.00 98.12 502 LEU A N 1
ATOM 3954 C CA . LEU A 1 502 ? -3.542 -14.917 3.619 1.00 98.12 502 LEU A CA 1
ATOM 3955 C C . LEU A 1 502 ? -3.031 -15.744 2.433 1.00 98.12 502 LEU A C 1
ATOM 3957 O O . LEU A 1 502 ? -2.272 -16.698 2.612 1.00 98.12 502 LEU A O 1
ATOM 3961 N N . GLY A 1 503 ? -3.468 -15.381 1.231 1.00 97.06 503 GLY A N 1
ATOM 3962 C CA . GLY A 1 503 ? -3.076 -15.999 -0.035 1.00 97.06 503 GLY A CA 1
ATOM 3963 C C . GLY A 1 503 ? -2.867 -14.944 -1.117 1.00 97.06 503 GLY A C 1
ATOM 3964 O O . GLY A 1 503 ? -3.422 -13.846 -1.027 1.00 97.06 503 GLY A O 1
ATOM 3965 N N . VAL A 1 504 ? -2.098 -15.280 -2.150 1.00 96.88 504 VAL A N 1
ATOM 3966 C CA . VAL A 1 504 ? -1.917 -14.463 -3.358 1.00 96.88 504 VAL A CA 1
ATOM 3967 C C . VAL A 1 504 ? -2.199 -15.356 -4.558 1.00 96.88 504 VAL A C 1
ATOM 3969 O O . VAL A 1 504 ? -1.679 -16.462 -4.627 1.00 96.88 504 VAL A O 1
ATOM 3972 N N . THR A 1 505 ? -3.062 -14.922 -5.475 1.00 93.38 505 THR A N 1
ATOM 3973 C CA . THR A 1 505 ? -3.351 -15.697 -6.691 1.00 93.38 505 THR A CA 1
ATOM 3974 C C . THR A 1 505 ? -2.175 -15.634 -7.656 1.00 93.38 505 THR A C 1
ATOM 3976 O O . THR A 1 505 ? -1.699 -14.530 -7.926 1.00 93.38 505 THR A O 1
ATOM 3979 N N . ASP A 1 506 ? -1.800 -16.773 -8.238 1.00 90.88 506 ASP A N 1
ATOM 3980 C CA . ASP A 1 506 ? -0.775 -16.875 -9.287 1.00 90.88 506 ASP A CA 1
ATOM 3981 C C . ASP A 1 506 ? 0.596 -16.279 -8.871 1.00 90.88 506 ASP A C 1
ATOM 3983 O O . ASP A 1 506 ? 1.276 -15.674 -9.691 1.00 90.88 506 ASP A O 1
ATOM 3987 N N . ALA A 1 507 ? 0.990 -16.382 -7.594 1.00 90.25 507 ALA A N 1
ATOM 3988 C CA . ALA A 1 507 ? 2.244 -15.816 -7.082 1.00 90.25 507 ALA A CA 1
ATOM 3989 C C . ALA A 1 507 ? 3.484 -16.583 -7.566 1.00 90.25 507 ALA A C 1
ATOM 3991 O O . ALA A 1 507 ? 3.604 -17.777 -7.304 1.00 90.25 507 ALA A O 1
ATOM 3992 N N . GLU A 1 508 ? 4.450 -15.887 -8.170 1.00 85.75 508 GLU A N 1
ATOM 3993 C CA . GLU A 1 508 ? 5.614 -16.519 -8.806 1.00 85.75 508 GLU A CA 1
ATOM 3994 C C . GLU A 1 508 ? 6.933 -15.746 -8.586 1.00 85.75 508 GLU A C 1
ATOM 3996 O O . GLU A 1 508 ? 7.026 -14.571 -8.919 1.00 85.75 508 GLU A O 1
ATOM 4001 N N . PRO A 1 509 ? 8.005 -16.369 -8.068 1.00 88.75 509 PRO A N 1
ATOM 4002 C CA . PRO A 1 509 ? 7.988 -17.572 -7.246 1.00 88.75 509 PRO A CA 1
ATOM 4003 C C . PRO A 1 509 ? 7.437 -17.303 -5.839 1.00 88.75 509 PRO A C 1
ATOM 4005 O O . PRO A 1 509 ? 7.019 -18.247 -5.173 1.00 88.75 509 PRO A O 1
ATOM 4008 N N . TYR A 1 510 ? 7.463 -16.058 -5.338 1.00 93.62 510 TYR A N 1
ATOM 4009 C CA . TYR A 1 510 ? 6.917 -15.762 -4.012 1.00 93.62 510 TYR A CA 1
ATOM 4010 C C . TYR A 1 510 ? 6.566 -14.295 -3.748 1.00 93.62 510 TYR A C 1
ATOM 4012 O O . TYR A 1 510 ? 7.117 -13.361 -4.329 1.00 93.62 510 TYR A O 1
ATOM 4020 N N . TRP A 1 511 ? 5.686 -14.114 -2.766 1.00 96.50 511 TRP A N 1
ATOM 4021 C CA . TRP A 1 511 ? 5.345 -12.845 -2.132 1.00 96.50 511 TRP A CA 1
ATOM 4022 C C . TRP A 1 511 ? 5.607 -12.927 -0.629 1.00 96.50 511 TRP A C 1
ATOM 4024 O O . TRP A 1 511 ? 5.418 -13.981 -0.020 1.00 96.50 511 TRP A O 1
ATOM 4034 N N . LEU A 1 512 ? 6.001 -11.808 -0.021 1.00 96.00 512 LEU A N 1
ATOM 4035 C CA . LEU A 1 512 ? 6.053 -11.671 1.436 1.00 96.00 512 LEU A CA 1
ATOM 4036 C C . LEU A 1 512 ? 4.777 -10.980 1.910 1.00 96.00 512 LEU A C 1
ATOM 4038 O O . LEU A 1 512 ? 4.493 -9.855 1.488 1.00 96.00 512 LEU A O 1
ATOM 4042 N N . VAL A 1 513 ? 3.993 -11.648 2.754 1.00 97.00 513 VAL A N 1
ATOM 4043 C CA . VAL A 1 513 ? 2.652 -11.194 3.151 1.00 97.00 513 VAL A CA 1
ATOM 4044 C C . VAL A 1 513 ? 2.400 -11.446 4.633 1.00 97.00 513 VAL A C 1
ATOM 4046 O O . VAL A 1 513 ? 2.627 -12.539 5.132 1.00 97.00 513 VAL A O 1
ATOM 4049 N N . ASP A 1 514 ? 1.861 -10.460 5.330 1.00 97.44 514 ASP A N 1
ATOM 4050 C CA . ASP A 1 514 ? 1.427 -10.547 6.726 1.00 97.44 514 ASP A CA 1
ATOM 4051 C C . ASP A 1 514 ? 0.259 -9.590 6.961 1.00 97.44 514 ASP A C 1
ATOM 4053 O O . ASP A 1 514 ? -0.162 -8.844 6.067 1.00 97.44 514 ASP A O 1
ATOM 4057 N N . ALA A 1 515 ? -0.290 -9.618 8.172 1.00 98.12 515 ALA A N 1
ATOM 4058 C CA . ALA A 1 515 ? -1.277 -8.638 8.567 1.00 98.12 515 ALA A CA 1
ATOM 4059 C C . ALA A 1 515 ? -1.236 -8.274 10.051 1.00 98.12 515 ALA A C 1
ATOM 4061 O O . ALA A 1 515 ? -0.903 -9.080 10.913 1.00 98.12 515 ALA A O 1
ATOM 4062 N N . ASN A 1 516 ? -1.719 -7.076 10.356 1.00 97.81 516 ASN A N 1
ATOM 4063 C CA . ASN A 1 516 ? -2.020 -6.618 11.702 1.00 97.81 516 ASN A CA 1
ATOM 4064 C C . ASN A 1 516 ? -3.534 -6.668 11.927 1.00 97.81 516 ASN A C 1
ATOM 4066 O O . ASN A 1 516 ? -4.299 -5.957 11.269 1.00 97.81 516 ASN A O 1
ATOM 4070 N N . LEU A 1 517 ? -3.984 -7.494 12.870 1.00 98.12 517 LEU A N 1
ATOM 4071 C CA . LEU A 1 517 ? -5.380 -7.560 13.283 1.00 98.12 517 LEU A CA 1
ATOM 4072 C C . LEU A 1 517 ? -5.634 -6.555 14.411 1.00 98.12 517 LEU A C 1
ATOM 4074 O O . LEU A 1 517 ? -5.246 -6.765 15.559 1.00 98.12 517 LEU A O 1
ATOM 4078 N N . HIS A 1 518 ? -6.296 -5.455 14.065 1.00 97.31 518 HIS A N 1
ATOM 4079 C CA . HIS A 1 518 ? -6.708 -4.387 14.973 1.00 97.31 518 HIS A CA 1
ATOM 4080 C C . HIS A 1 518 ? -8.058 -4.729 15.604 1.00 97.31 518 HIS A C 1
ATOM 4082 O O . HIS A 1 518 ? -9.036 -4.930 14.881 1.00 97.31 518 HIS A O 1
ATOM 4088 N N . VAL A 1 519 ? -8.135 -4.761 16.934 1.00 96.25 519 VAL A N 1
ATOM 4089 C CA . VAL A 1 519 ? -9.331 -5.170 17.686 1.00 96.25 519 VAL A CA 1
ATOM 4090 C C . VAL A 1 519 ? -9.704 -4.108 18.718 1.00 96.25 519 VAL A C 1
ATOM 4092 O O . VAL A 1 519 ? -8.850 -3.640 19.471 1.00 96.25 519 VAL A O 1
ATOM 4095 N N . TRP A 1 520 ? -10.988 -3.748 18.768 1.00 94.31 520 TRP A N 1
ATOM 4096 C CA . TRP A 1 520 ? -11.542 -2.863 19.795 1.00 94.31 520 TRP A CA 1
ATOM 4097 C C . TRP A 1 520 ? -12.444 -3.645 20.743 1.00 94.31 520 TRP A C 1
ATOM 4099 O O . TRP A 1 520 ? -13.281 -4.440 20.299 1.00 94.31 520 TRP A O 1
ATOM 4109 N N . LEU A 1 521 ? -12.276 -3.395 22.038 1.00 94.19 521 LEU A N 1
ATOM 4110 C CA . LEU A 1 521 ? -12.906 -4.130 23.126 1.00 94.19 521 LEU A CA 1
ATOM 4111 C C . LEU A 1 521 ? -13.963 -3.282 23.826 1.00 94.19 521 LEU A C 1
ATOM 4113 O O . LEU A 1 521 ? -13.797 -2.080 24.024 1.00 94.19 521 LEU A O 1
ATOM 4117 N N . ASP A 1 522 ? -15.067 -3.913 24.205 1.00 93.81 522 ASP A N 1
ATOM 4118 C CA . ASP A 1 522 ? -16.119 -3.268 24.973 1.00 93.81 522 ASP A CA 1
ATOM 4119 C C . ASP A 1 522 ? -15.684 -3.157 26.448 1.00 93.81 522 ASP A C 1
ATOM 4121 O O . ASP A 1 522 ? -15.443 -4.189 27.083 1.00 93.81 522 ASP A O 1
ATOM 4125 N N . PRO A 1 523 ? -15.572 -1.941 27.020 1.00 91.94 523 PRO A N 1
ATOM 4126 C CA . PRO A 1 523 ? -15.237 -1.769 28.431 1.00 91.94 523 PRO A CA 1
ATOM 4127 C C . PRO A 1 523 ? -16.418 -2.065 29.368 1.00 91.94 523 PRO A C 1
ATOM 4129 O O . PRO A 1 523 ? -16.211 -2.292 30.557 1.00 91.94 523 PRO A O 1
ATOM 4132 N N . GLY A 1 524 ? -17.654 -2.021 28.860 1.00 91.75 524 GLY A N 1
ATOM 4133 C CA . GLY A 1 524 ? -18.879 -2.175 29.644 1.00 91.75 524 GLY A CA 1
ATOM 4134 C C . GLY A 1 524 ? -19.424 -3.602 29.693 1.00 91.75 524 GLY A C 1
ATOM 4135 O O . GLY A 1 524 ? -20.356 -3.858 30.452 1.00 91.75 524 GLY A O 1
ATOM 4136 N N . SER A 1 525 ? -18.863 -4.528 28.909 1.00 91.00 525 SER A N 1
ATOM 4137 C CA . SER A 1 525 ? -19.274 -5.933 28.889 1.00 91.00 525 SER A CA 1
ATOM 4138 C C . SER A 1 525 ? -18.080 -6.871 28.739 1.00 91.00 525 SER A C 1
ATOM 4140 O O . SER A 1 525 ? -17.141 -6.585 28.004 1.00 91.00 525 SER A O 1
ATOM 4142 N N . SER A 1 526 ? -18.137 -8.031 29.395 1.00 91.25 526 SER A N 1
ATOM 4143 C CA . SER A 1 526 ? -17.168 -9.119 29.209 1.00 91.25 526 SER A CA 1
ATOM 4144 C C . SER A 1 526 ? -17.463 -9.985 27.977 1.00 91.25 526 SER A C 1
ATOM 4146 O O . SER A 1 526 ? -16.600 -10.752 27.549 1.00 91.25 526 SER A O 1
ATOM 4148 N N . VAL A 1 527 ? -18.657 -9.852 27.388 1.00 94.81 527 VAL A N 1
ATOM 4149 C CA . VAL A 1 527 ? -19.081 -10.554 26.168 1.00 94.81 527 VAL A CA 1
ATOM 4150 C C . VAL A 1 527 ? -19.926 -9.618 25.303 1.00 94.81 527 VAL A C 1
ATOM 4152 O O . VAL A 1 527 ? -20.878 -9.010 25.791 1.00 94.81 527 VAL A O 1
ATOM 4155 N N . VAL A 1 528 ? -19.603 -9.509 24.017 1.00 94.44 528 VAL A N 1
ATOM 4156 C CA . VAL A 1 528 ? -20.405 -8.764 23.038 1.00 94.44 528 VAL A CA 1
ATOM 4157 C C . VAL A 1 528 ? -21.327 -9.737 22.315 1.00 94.44 528 VAL A C 1
ATOM 4159 O O . VAL A 1 528 ? -20.877 -10.690 21.682 1.00 94.44 528 VAL A O 1
ATOM 4162 N N . GLU A 1 529 ? -22.634 -9.494 22.384 1.00 94.88 529 GLU A N 1
ATOM 4163 C CA . GLU A 1 529 ? -23.597 -10.250 21.585 1.00 94.88 529 GLU A CA 1
ATOM 4164 C C . GLU A 1 529 ? -23.531 -9.783 20.133 1.00 94.88 529 GLU A C 1
ATOM 4166 O O . GLU A 1 529 ? -23.694 -8.595 19.842 1.00 94.88 529 GLU A O 1
ATOM 4171 N N . ALA A 1 530 ? -23.294 -10.711 19.211 1.00 95.56 530 ALA A N 1
ATOM 4172 C CA . ALA A 1 530 ? -23.179 -10.398 17.799 1.00 95.56 530 ALA A CA 1
ATOM 4173 C C . ALA A 1 530 ? -23.551 -11.595 16.923 1.00 95.56 530 ALA A C 1
ATOM 4175 O O . ALA A 1 530 ? -23.484 -12.750 17.345 1.00 95.56 530 ALA A O 1
ATOM 4176 N N . LYS A 1 531 ? -23.928 -11.328 15.670 1.00 95.56 531 LYS A N 1
ATOM 4177 C CA . LYS A 1 531 ? -24.232 -12.375 14.688 1.00 95.56 531 LYS A CA 1
ATOM 4178 C C . LYS A 1 531 ? -23.976 -11.901 13.263 1.00 95.56 531 LYS A C 1
ATOM 4180 O O . LYS A 1 531 ? -24.332 -10.780 12.897 1.00 95.56 531 LYS A O 1
ATOM 4185 N N . VAL A 1 532 ? -23.454 -12.804 12.433 1.00 97.38 532 VAL A N 1
ATOM 4186 C CA . VAL A 1 532 ? -23.398 -12.622 10.976 1.00 97.38 532 VAL A CA 1
ATOM 4187 C C . VAL A 1 532 ? -24.816 -12.713 10.403 1.00 97.38 532 VAL A C 1
ATOM 4189 O O . VAL A 1 532 ? -25.548 -13.673 10.643 1.00 97.38 532 VAL A O 1
ATOM 4192 N N . VAL A 1 533 ? -25.213 -11.696 9.648 1.00 96.25 533 VAL A N 1
ATOM 4193 C CA . VAL A 1 533 ? -26.530 -11.573 9.006 1.00 96.25 533 VAL A CA 1
ATOM 4194 C C . VAL A 1 533 ? -26.465 -11.977 7.539 1.00 96.25 533 VAL A C 1
ATOM 4196 O O . VAL A 1 533 ? -27.383 -12.612 7.029 1.00 96.25 533 VAL A O 1
ATOM 4199 N N . GLU A 1 534 ? -25.395 -11.597 6.846 1.00 97.38 534 GLU A N 1
ATOM 4200 C CA . GLU A 1 534 ? -25.260 -11.810 5.412 1.00 97.38 534 GLU A CA 1
ATOM 4201 C C . GLU A 1 534 ? -23.812 -12.138 5.058 1.00 97.38 534 GLU A C 1
ATOM 4203 O O . GLU A 1 534 ? -22.895 -11.408 5.439 1.00 97.38 534 GLU A O 1
ATOM 4208 N N . TYR A 1 535 ? -23.626 -13.202 4.279 1.00 98.12 535 TYR A N 1
ATOM 4209 C CA . TYR A 1 535 ? -22.338 -13.591 3.724 1.00 98.12 535 TYR A CA 1
ATOM 4210 C C . TYR A 1 535 ? -22.471 -13.842 2.223 1.00 98.12 535 TYR A C 1
ATOM 4212 O O . TYR A 1 535 ? -23.132 -14.788 1.794 1.00 98.12 535 TYR A O 1
ATOM 4220 N N . ARG A 1 536 ? -21.860 -12.977 1.409 1.00 98.31 536 ARG A N 1
ATOM 4221 C CA . ARG A 1 536 ? -21.763 -13.144 -0.045 1.00 98.31 536 ARG A CA 1
ATOM 4222 C C . ARG A 1 536 ? -20.343 -12.860 -0.511 1.00 98.31 536 ARG A C 1
ATOM 4224 O O . ARG A 1 536 ? -19.960 -11.700 -0.676 1.00 98.31 536 ARG A O 1
ATOM 4231 N N . ALA A 1 537 ? -19.602 -13.929 -0.778 1.00 97.44 537 ALA A N 1
ATOM 4232 C CA . ALA A 1 537 ? -18.245 -13.883 -1.308 1.00 97.44 537 ALA A CA 1
ATOM 4233 C C . ALA A 1 537 ? -18.108 -14.760 -2.566 1.00 97.44 537 ALA A C 1
ATOM 4235 O O . ALA A 1 537 ? -17.516 -15.834 -2.496 1.00 97.44 537 ALA A O 1
ATOM 4236 N N . PRO A 1 538 ? -18.666 -14.346 -3.720 1.00 96.69 538 PRO A N 1
ATOM 4237 C CA . PRO A 1 538 ? -18.450 -15.074 -4.965 1.00 96.69 538 PRO A CA 1
ATOM 4238 C C . PRO A 1 538 ? -16.958 -15.119 -5.328 1.00 96.69 538 PRO A C 1
ATOM 4240 O O . PRO A 1 538 ? -16.161 -14.268 -4.897 1.00 96.69 538 PRO A O 1
ATOM 4243 N N . TYR A 1 539 ? -16.600 -16.104 -6.150 1.00 95.31 539 TYR A N 1
ATOM 4244 C CA . TYR A 1 539 ? -15.296 -16.164 -6.803 1.00 95.31 539 TYR A CA 1
ATOM 4245 C C . TYR A 1 539 ? -15.066 -14.923 -7.676 1.00 95.31 539 TYR A C 1
ATOM 4247 O O . TYR A 1 539 ? -16.012 -14.250 -8.096 1.00 95.31 539 TYR A O 1
ATOM 4255 N N . VAL A 1 540 ? -13.796 -14.598 -7.905 1.00 96.44 540 VAL A N 1
ATOM 4256 C CA . VAL A 1 540 ? -13.409 -13.549 -8.849 1.00 96.44 540 VAL A CA 1
ATOM 4257 C C . VAL A 1 540 ? -13.789 -13.981 -10.269 1.00 96.44 540 VAL A C 1
ATOM 4259 O O . VAL A 1 540 ? -13.579 -15.129 -10.652 1.00 96.44 540 VAL A O 1
ATOM 4262 N N . SER A 1 541 ? -14.384 -13.070 -11.037 1.00 97.69 541 SER A N 1
ATOM 4263 C CA . SER A 1 541 ? -14.593 -13.261 -12.471 1.00 97.69 541 SER A CA 1
ATOM 4264 C C . SER A 1 541 ? -13.342 -12.774 -13.181 1.00 97.69 541 SER A C 1
ATOM 4266 O O . SER A 1 541 ? -13.004 -11.603 -13.021 1.00 97.69 541 SER A O 1
ATOM 4268 N N . ILE A 1 542 ? -12.670 -13.643 -13.934 1.00 97.25 542 ILE A N 1
ATOM 4269 C CA . ILE A 1 542 ? -11.467 -13.305 -14.702 1.00 97.25 542 ILE A CA 1
ATOM 4270 C C . ILE A 1 542 ? -11.689 -13.730 -16.148 1.00 97.25 542 ILE A C 1
ATOM 4272 O O . ILE A 1 542 ? -12.025 -14.884 -16.402 1.00 97.25 542 ILE A O 1
ATOM 4276 N N . ASP A 1 543 ? -11.473 -12.799 -17.064 1.00 97.94 543 ASP A N 1
ATOM 4277 C CA . ASP A 1 543 ? -11.421 -13.030 -18.499 1.00 97.94 543 ASP A CA 1
ATOM 4278 C C . ASP A 1 543 ? -9.992 -12.785 -18.992 1.00 97.94 543 ASP A C 1
ATOM 4280 O O . ASP A 1 543 ? -9.338 -11.830 -18.558 1.00 97.94 543 ASP A O 1
ATOM 4284 N N . ARG A 1 544 ? -9.487 -13.681 -19.840 1.00 97.56 544 ARG A N 1
ATOM 4285 C CA . ARG A 1 544 ? -8.115 -13.644 -20.359 1.00 97.56 544 ARG A CA 1
ATOM 4286 C C . ARG A 1 544 ? -8.161 -13.832 -21.870 1.00 97.56 544 ARG A C 1
ATOM 4288 O O . ARG A 1 544 ? -8.602 -14.871 -22.350 1.00 97.56 544 ARG A O 1
ATOM 4295 N N . GLU A 1 545 ? -7.647 -12.852 -22.599 1.00 97.50 545 GLU A N 1
ATOM 4296 C CA . GLU A 1 545 ? -7.462 -12.924 -24.046 1.00 97.50 545 GLU A CA 1
ATOM 4297 C C . GLU A 1 545 ? -5.967 -12.946 -24.363 1.00 97.50 545 GLU A C 1
ATOM 4299 O O . GLU A 1 545 ? -5.225 -12.040 -23.973 1.00 97.50 545 GLU A O 1
ATOM 4304 N N . THR A 1 546 ? -5.537 -13.961 -25.108 1.00 97.06 546 THR A N 1
ATOM 4305 C CA . THR A 1 546 ? -4.145 -14.157 -25.516 1.00 97.06 546 THR A CA 1
ATOM 4306 C C . THR A 1 546 ? -4.091 -14.367 -27.024 1.00 97.06 546 THR A C 1
ATOM 4308 O O . THR A 1 546 ? -4.742 -15.264 -27.553 1.00 97.06 546 THR A O 1
ATOM 4311 N N . GLU A 1 547 ? -3.298 -13.556 -27.719 1.00 97.38 547 GLU A N 1
ATOM 4312 C CA . GLU A 1 547 ? -3.058 -13.666 -29.159 1.00 97.38 547 GLU A CA 1
ATOM 4313 C C . GLU A 1 547 ? -1.580 -13.387 -29.433 1.00 97.38 547 GLU A C 1
ATOM 4315 O O . GLU A 1 547 ? -1.092 -12.321 -29.065 1.00 97.38 547 GLU A O 1
ATOM 4320 N N . PHE A 1 548 ? -0.847 -14.311 -30.058 1.00 98.00 548 PHE A N 1
ATOM 4321 C CA . PHE A 1 548 ? 0.553 -14.078 -30.420 1.00 98.00 548 PHE A CA 1
ATOM 4322 C C . PHE A 1 548 ? 1.027 -14.950 -31.587 1.00 98.00 548 PHE A C 1
ATOM 4324 O O . PHE A 1 548 ? 0.517 -16.047 -31.816 1.00 98.00 548 PHE A O 1
ATOM 4331 N N . VAL A 1 549 ? 2.032 -14.454 -32.310 1.00 96.75 549 VAL A N 1
ATOM 4332 C CA . VAL A 1 549 ? 2.784 -15.172 -33.345 1.00 96.75 549 VAL A CA 1
ATOM 4333 C C . VAL A 1 549 ? 4.263 -14.870 -33.133 1.00 96.75 549 VAL A C 1
ATOM 4335 O O . VAL A 1 549 ? 4.716 -13.742 -33.326 1.00 96.75 549 VAL A O 1
ATOM 4338 N N . GLY A 1 550 ? 5.025 -15.884 -32.720 1.00 95.94 550 GLY A N 1
ATOM 4339 C CA . GLY A 1 550 ? 6.395 -15.670 -32.258 1.00 95.94 550 GLY A CA 1
ATOM 4340 C C . GLY A 1 550 ? 6.429 -14.679 -31.088 1.00 95.94 550 GLY A C 1
ATOM 4341 O O . GLY A 1 550 ? 5.625 -14.782 -30.157 1.00 95.94 550 GLY A O 1
ATOM 4342 N N . LEU A 1 551 ? 7.340 -13.706 -31.156 1.00 95.81 551 LEU A N 1
ATOM 4343 C CA . LEU A 1 551 ? 7.531 -12.688 -30.117 1.00 95.81 551 LEU A CA 1
ATOM 4344 C C . LEU A 1 551 ? 6.494 -11.555 -30.154 1.00 95.81 551 LEU A C 1
ATOM 4346 O O . LEU A 1 551 ? 6.429 -10.758 -29.220 1.00 95.81 551 LEU A O 1
ATOM 4350 N N . ASP A 1 552 ? 5.680 -11.469 -31.204 1.00 97.94 552 ASP A N 1
ATOM 4351 C CA . ASP A 1 552 ? 4.662 -10.430 -31.320 1.00 97.94 552 ASP A CA 1
ATOM 4352 C C . ASP A 1 552 ? 3.346 -10.943 -30.742 1.00 97.94 552 ASP A C 1
ATOM 4354 O O . ASP A 1 552 ? 2.833 -11.984 -31.153 1.00 97.94 552 ASP A O 1
ATOM 4358 N N . GLY A 1 553 ? 2.786 -10.215 -29.777 1.00 97.50 553 GLY A N 1
ATOM 4359 C CA . GLY A 1 553 ? 1.627 -10.672 -29.028 1.00 97.50 553 GLY A CA 1
ATOM 4360 C C . GLY A 1 553 ? 0.846 -9.579 -28.314 1.00 97.50 553 GLY A C 1
ATOM 4361 O O . GLY A 1 553 ? 1.308 -8.459 -28.086 1.00 97.50 553 GLY A O 1
ATOM 4362 N N . LYS A 1 554 ? -0.382 -9.920 -27.952 1.00 98.38 554 LYS A N 1
ATOM 4363 C CA . LYS A 1 554 ? -1.339 -9.086 -27.245 1.00 98.38 554 LYS A CA 1
ATOM 4364 C C . LYS A 1 554 ? -2.004 -9.931 -26.163 1.00 98.38 554 LYS A C 1
ATOM 4366 O O . LYS A 1 554 ? -2.566 -10.984 -26.445 1.00 98.38 554 LYS A O 1
ATOM 4371 N N . PHE A 1 555 ? -1.961 -9.428 -24.937 1.00 98.38 555 PHE A N 1
ATOM 4372 C CA . PHE A 1 555 ? -2.490 -10.099 -23.754 1.00 98.38 555 PHE A CA 1
ATOM 4373 C C . PHE A 1 555 ? -3.405 -9.125 -23.021 1.00 98.38 555 PHE A C 1
ATOM 4375 O O . PHE A 1 555 ? -2.953 -8.054 -22.610 1.00 98.38 555 PHE A O 1
ATOM 4382 N N . GLU A 1 556 ? -4.685 -9.456 -22.882 1.00 98.50 556 GLU A N 1
ATOM 4383 C CA . GLU A 1 556 ? -5.645 -8.678 -22.098 1.00 98.50 556 GLU A CA 1
ATOM 4384 C C . GLU A 1 556 ? -6.184 -9.520 -20.938 1.00 98.50 556 GLU A C 1
ATOM 4386 O O . GLU A 1 556 ? -6.483 -10.700 -21.094 1.00 98.50 556 GLU A O 1
ATOM 4391 N N . ILE A 1 557 ? -6.288 -8.907 -19.758 1.00 98.50 557 ILE A N 1
ATOM 4392 C CA . ILE A 1 557 ? -6.912 -9.514 -18.579 1.00 98.50 557 ILE A CA 1
ATOM 4393 C C . ILE A 1 557 ? -7.946 -8.537 -18.044 1.00 98.50 557 ILE A C 1
ATOM 4395 O O . ILE A 1 557 ? -7.608 -7.390 -17.744 1.00 98.50 557 ILE A O 1
ATOM 4399 N N . GLU A 1 558 ? -9.180 -8.992 -17.866 1.00 98.62 558 GLU A N 1
ATOM 4400 C CA . GLU A 1 558 ? -10.217 -8.261 -17.143 1.00 98.62 558 GLU A CA 1
ATOM 4401 C C . GLU A 1 558 ? -10.638 -9.060 -15.915 1.00 98.62 558 GLU A C 1
ATOM 4403 O O . GLU A 1 558 ? -10.953 -10.240 -16.011 1.00 98.62 558 GLU A O 1
ATOM 4408 N N . ALA A 1 559 ? -10.644 -8.423 -14.744 1.00 98.44 559 ALA A N 1
ATOM 4409 C CA . ALA A 1 559 ? -11.057 -9.081 -13.512 1.00 98.44 559 ALA A CA 1
ATOM 4410 C C . ALA A 1 559 ? -12.015 -8.215 -12.695 1.00 98.44 559 ALA A C 1
ATOM 4412 O O . ALA A 1 559 ? -11.826 -7.004 -12.538 1.00 98.44 559 ALA A O 1
ATOM 4413 N N . GLU A 1 560 ? -13.046 -8.833 -12.127 1.00 98.25 560 GLU A N 1
ATOM 4414 C CA . GLU A 1 560 ? -13.946 -8.166 -11.196 1.00 98.25 560 GLU A CA 1
ATOM 4415 C C . GLU A 1 560 ? -14.412 -9.069 -10.060 1.00 98.25 560 GLU A C 1
ATOM 4417 O O . GLU A 1 560 ? -14.641 -10.269 -10.212 1.00 98.25 560 GLU A O 1
ATOM 4422 N N . ARG A 1 561 ? -14.600 -8.454 -8.891 1.00 97.44 561 ARG A N 1
ATOM 4423 C CA . ARG A 1 561 ? -15.166 -9.122 -7.721 1.00 97.44 561 ARG A CA 1
ATOM 4424 C C . ARG A 1 561 ? -16.066 -8.182 -6.950 1.00 97.44 561 ARG A C 1
ATOM 4426 O O . ARG A 1 561 ? -15.823 -6.973 -6.877 1.00 97.44 561 ARG A O 1
ATOM 4433 N N . ARG A 1 562 ? -17.103 -8.745 -6.333 1.00 97.81 562 ARG A N 1
ATOM 4434 C CA . ARG A 1 562 ? -18.011 -8.033 -5.433 1.00 97.81 562 ARG A CA 1
ATOM 4435 C C . ARG A 1 562 ? -18.301 -8.876 -4.200 1.00 97.81 562 ARG A C 1
ATOM 4437 O O . ARG A 1 562 ? -18.920 -9.925 -4.309 1.00 97.81 562 ARG A O 1
ATOM 4444 N N . LEU A 1 563 ? -17.929 -8.356 -3.039 1.00 98.06 563 LEU A N 1
ATOM 4445 C CA . LEU A 1 563 ? -18.162 -8.960 -1.733 1.00 98.06 563 LEU A CA 1
ATOM 4446 C C . LEU A 1 563 ? -19.210 -8.148 -0.971 1.00 98.06 563 LEU A C 1
ATOM 4448 O O . LEU A 1 563 ? -19.203 -6.910 -1.022 1.00 98.06 563 LEU A O 1
ATOM 4452 N N . VAL A 1 564 ? -20.118 -8.832 -0.277 1.00 98.38 564 VAL A N 1
ATOM 4453 C CA . VAL A 1 564 ? -21.099 -8.207 0.616 1.00 98.38 564 VAL A CA 1
ATOM 4454 C C . VAL A 1 564 ? -21.168 -8.988 1.918 1.00 98.38 564 VAL A C 1
ATOM 4456 O O . VAL A 1 564 ? -21.458 -10.182 1.914 1.00 98.38 564 VAL A O 1
ATOM 4459 N N . PHE A 1 565 ? -20.948 -8.285 3.022 1.00 98.44 565 PHE A N 1
ATOM 4460 C CA . PHE A 1 565 ? -21.014 -8.837 4.369 1.00 98.44 565 PHE A CA 1
ATOM 4461 C C . PHE A 1 565 ? -21.915 -7.964 5.232 1.00 98.44 565 PHE A C 1
ATOM 4463 O O . PHE A 1 565 ? -21.879 -6.736 5.120 1.00 98.44 565 PHE A O 1
ATOM 4470 N N . ALA A 1 566 ? -22.715 -8.575 6.096 1.00 98.00 566 ALA A N 1
ATOM 4471 C CA . ALA A 1 566 ? -23.473 -7.858 7.109 1.00 98.00 566 ALA A CA 1
ATOM 4472 C C . ALA A 1 566 ? -23.467 -8.632 8.420 1.00 98.00 566 ALA A C 1
ATOM 4474 O O . ALA A 1 566 ? -23.586 -9.853 8.419 1.00 98.00 566 ALA A O 1
ATOM 4475 N N . GLY A 1 567 ? -23.373 -7.914 9.530 1.00 96.88 567 GLY A N 1
ATOM 4476 C CA . GLY A 1 567 ? -23.457 -8.476 10.870 1.00 96.88 567 GLY A CA 1
ATOM 4477 C C . GLY A 1 567 ? -23.881 -7.408 11.859 1.00 96.88 567 GLY A C 1
ATOM 4478 O O . GLY A 1 567 ? -23.670 -6.218 11.607 1.00 96.88 567 GLY A O 1
ATOM 4479 N N . TRP A 1 568 ? -24.515 -7.822 12.950 1.00 95.81 568 TRP A N 1
ATOM 4480 C CA . TRP A 1 568 ? -24.850 -6.924 14.050 1.00 95.81 568 TRP A CA 1
ATOM 4481 C C . TRP A 1 568 ? -24.024 -7.253 15.285 1.00 95.81 568 TRP A C 1
ATOM 4483 O O . TRP A 1 568 ? -23.655 -8.409 15.484 1.00 95.81 568 TRP A O 1
ATOM 4493 N N . ALA A 1 569 ? -23.737 -6.229 16.080 1.00 93.88 569 ALA A N 1
ATOM 4494 C CA . ALA A 1 569 ? -23.081 -6.336 17.373 1.00 93.88 569 ALA A CA 1
ATOM 4495 C C . ALA A 1 569 ? -23.741 -5.363 18.354 1.00 93.88 569 ALA A C 1
ATOM 4497 O O . ALA A 1 569 ? -24.118 -4.253 17.968 1.00 93.88 569 ALA A O 1
ATOM 4498 N N . ASN A 1 570 ? -23.887 -5.789 19.604 1.00 93.44 570 ASN A N 1
ATOM 4499 C CA . ASN A 1 570 ? -24.436 -5.000 20.695 1.00 93.44 570 ASN A CA 1
ATOM 4500 C C . ASN A 1 570 ? -23.342 -4.721 21.727 1.00 93.44 570 ASN A C 1
ATOM 4502 O O . ASN A 1 570 ? -22.915 -5.633 22.433 1.00 93.44 570 ASN A O 1
ATOM 4506 N N . SER A 1 571 ? -22.884 -3.471 21.792 1.00 90.88 571 SER A N 1
ATOM 4507 C CA . SER A 1 571 ? -21.846 -3.040 22.732 1.00 90.88 571 SER A CA 1
ATOM 4508 C C . SER A 1 571 ? -22.280 -1.825 23.544 1.00 90.88 571 SER A C 1
ATOM 4510 O O . SER A 1 571 ? -23.120 -1.039 23.105 1.00 90.88 571 SER A O 1
ATOM 4512 N N . SER A 1 572 ? -21.665 -1.614 24.707 1.00 87.94 572 SER A N 1
ATOM 4513 C CA . SER A 1 572 ? -21.911 -0.421 25.528 1.00 87.94 572 SER A CA 1
ATOM 4514 C C . SER A 1 572 ? -21.494 0.882 24.826 1.00 87.94 572 SER A C 1
ATOM 4516 O O . SER A 1 572 ? -22.032 1.950 25.115 1.00 87.94 572 SER A O 1
ATOM 4518 N N . VAL A 1 573 ? -20.562 0.789 23.868 1.00 83.62 573 VAL A N 1
ATOM 4519 C CA . VAL A 1 573 ? -19.988 1.928 23.137 1.00 83.62 573 VAL A CA 1
ATOM 4520 C C . VAL A 1 573 ? -20.859 2.352 21.954 1.00 83.62 573 VAL A C 1
ATOM 4522 O O . VAL A 1 573 ? -21.061 3.545 21.731 1.00 83.62 573 VAL A O 1
ATOM 4525 N N . LEU A 1 574 ? -21.346 1.391 21.162 1.00 81.19 574 LEU A N 1
ATOM 4526 C CA . LEU A 1 574 ? -22.076 1.662 19.916 1.00 81.19 574 LEU A CA 1
ATOM 4527 C C . LEU A 1 574 ? -23.580 1.373 20.015 1.00 81.19 574 LEU A C 1
ATOM 4529 O O . LEU A 1 574 ? -24.330 1.787 19.130 1.00 81.19 574 LEU A O 1
ATOM 4533 N N . GLY A 1 575 ? -24.025 0.691 21.071 1.00 86.81 575 GLY A N 1
ATOM 4534 C CA . GLY A 1 575 ? -25.348 0.081 21.147 1.00 86.81 575 GLY A CA 1
ATOM 4535 C C . GLY A 1 575 ? -25.481 -1.097 20.179 1.00 86.81 575 GLY A C 1
ATOM 4536 O O . GLY A 1 575 ? -24.490 -1.614 19.660 1.00 86.81 575 GLY A O 1
ATOM 4537 N N . ASN A 1 576 ? -26.720 -1.504 19.905 1.00 90.94 576 ASN A N 1
ATOM 4538 C CA . ASN A 1 576 ? -27.006 -2.522 18.900 1.00 90.94 576 ASN A CA 1
ATOM 4539 C C . ASN A 1 576 ? -26.976 -1.910 17.493 1.00 90.94 576 ASN A C 1
ATOM 4541 O O . ASN A 1 576 ? -27.872 -1.152 17.096 1.00 90.94 576 ASN A O 1
ATOM 4545 N N . VAL A 1 577 ? -25.926 -2.239 16.742 1.00 92.31 577 VAL A N 1
ATOM 4546 C CA . VAL A 1 577 ? -25.702 -1.730 15.391 1.00 92.31 577 VAL A CA 1
ATOM 4547 C C . VAL A 1 577 ? -25.448 -2.853 14.403 1.00 92.31 577 VAL A C 1
ATOM 4549 O O . VAL A 1 577 ? -24.751 -3.820 14.685 1.00 92.31 577 VAL A O 1
ATOM 4552 N N . THR A 1 578 ? -25.982 -2.695 13.195 1.00 94.94 578 THR A N 1
ATOM 4553 C CA . THR A 1 578 ? -25.682 -3.547 12.043 1.00 94.94 578 THR A CA 1
ATOM 4554 C C . THR A 1 578 ? -24.678 -2.854 11.132 1.00 94.94 578 THR A C 1
ATOM 4556 O O . THR A 1 578 ? -24.963 -1.781 10.588 1.00 94.94 578 THR A O 1
ATOM 4559 N N . THR A 1 579 ? -23.537 -3.496 10.905 1.00 95.25 579 THR A N 1
ATOM 4560 C CA . THR A 1 579 ? -22.502 -3.061 9.965 1.00 95.25 579 THR A CA 1
ATOM 4561 C C . THR A 1 579 ? -22.638 -3.842 8.666 1.00 95.25 579 THR A C 1
ATOM 4563 O O . THR A 1 579 ? -22.628 -5.068 8.660 1.00 95.25 579 THR A O 1
ATOM 4566 N N . ILE A 1 580 ? -22.770 -3.122 7.553 1.00 97.12 580 ILE A N 1
ATOM 4567 C CA . ILE A 1 580 ? -22.895 -3.671 6.202 1.00 97.12 580 ILE A CA 1
ATOM 4568 C C . ILE A 1 580 ? -21.704 -3.192 5.382 1.00 97.12 580 ILE A C 1
ATOM 4570 O O . ILE A 1 580 ? -21.533 -1.988 5.166 1.00 97.12 580 ILE A O 1
ATOM 4574 N N . ILE A 1 581 ? -20.921 -4.135 4.877 1.00 96.56 581 ILE A N 1
ATOM 4575 C CA . ILE A 1 581 ? -19.738 -3.892 4.063 1.00 96.56 581 ILE A CA 1
ATOM 4576 C C . ILE A 1 581 ? -20.014 -4.345 2.639 1.00 96.56 581 ILE A C 1
ATOM 4578 O O . ILE A 1 581 ? -20.509 -5.440 2.392 1.00 96.56 581 ILE A O 1
ATOM 4582 N N . GLN A 1 582 ? -19.688 -3.482 1.684 1.00 97.88 582 GLN A N 1
ATOM 4583 C CA . GLN A 1 582 ? -19.675 -3.809 0.267 1.00 97.88 582 GLN A CA 1
ATOM 4584 C C . GLN A 1 582 ? -18.302 -3.461 -0.288 1.00 97.88 582 GLN A C 1
ATOM 4586 O O . GLN A 1 582 ? -17.960 -2.279 -0.371 1.00 97.88 582 GLN A O 1
ATOM 4591 N N . HIS A 1 583 ? -17.543 -4.475 -0.687 1.00 96.56 583 HIS A N 1
ATOM 4592 C CA . HIS A 1 583 ? -16.285 -4.298 -1.399 1.00 96.56 583 HIS A CA 1
ATOM 4593 C C . HIS A 1 583 ? -16.474 -4.684 -2.860 1.00 96.56 583 HIS A C 1
ATOM 4595 O O . HIS A 1 583 ? -17.163 -5.656 -3.174 1.00 96.56 583 HIS A O 1
ATOM 4601 N N . LYS A 1 584 ? -15.896 -3.912 -3.772 1.00 97.50 584 LYS A N 1
ATOM 4602 C CA . LYS A 1 584 ? -15.835 -4.292 -5.179 1.00 97.50 584 LYS A CA 1
ATOM 4603 C C . LYS A 1 584 ? -14.593 -3.738 -5.842 1.00 97.50 584 LYS A C 1
ATOM 4605 O O . LYS A 1 584 ? -14.196 -2.613 -5.534 1.00 97.50 584 LYS A O 1
ATOM 4610 N N . PHE A 1 585 ? -14.075 -4.467 -6.818 1.00 98.00 585 PHE A N 1
ATOM 4611 C CA . PHE A 1 585 ? -13.063 -3.955 -7.729 1.00 98.00 585 PHE A CA 1
ATOM 4612 C C . PHE A 1 585 ? -13.379 -4.318 -9.177 1.00 98.00 585 PHE A C 1
ATOM 4614 O O . PHE A 1 585 ? -14.108 -5.271 -9.451 1.00 98.00 585 PHE A O 1
ATOM 4621 N N . LYS A 1 586 ? -12.831 -3.512 -10.082 1.00 98.50 586 LYS A N 1
ATOM 4622 C CA . LYS A 1 586 ? -12.654 -3.820 -11.497 1.00 98.50 586 LYS A CA 1
ATOM 4623 C C . LYS A 1 586 ? -11.189 -3.591 -11.835 1.00 98.50 586 LYS A C 1
ATOM 4625 O O . LYS A 1 586 ? -10.609 -2.589 -11.405 1.00 98.50 586 LYS A O 1
ATOM 4630 N N . PHE A 1 587 ? -10.629 -4.499 -12.604 1.00 98.69 587 PHE A N 1
ATOM 4631 C CA . PHE A 1 587 ? -9.242 -4.517 -13.015 1.00 98.69 587 PHE A CA 1
ATOM 4632 C C . PHE A 1 587 ? -9.176 -4.785 -14.516 1.00 98.69 587 PHE A C 1
ATOM 4634 O O . PHE A 1 587 ? -9.930 -5.613 -15.022 1.00 98.69 587 PHE A O 1
ATOM 4641 N N . LYS A 1 588 ? -8.285 -4.082 -15.210 1.00 98.62 588 LYS A N 1
ATOM 4642 C CA . LYS A 1 588 ? -7.945 -4.342 -16.603 1.00 98.62 588 LYS A CA 1
ATOM 4643 C C . LYS A 1 588 ? -6.437 -4.223 -16.784 1.00 98.62 588 LYS A C 1
ATOM 4645 O O . LYS A 1 588 ? -5.858 -3.210 -16.396 1.00 98.62 588 LYS A O 1
ATOM 4650 N N . SER A 1 589 ? -5.827 -5.216 -17.413 1.00 98.38 589 SER A N 1
ATOM 4651 C CA . SER A 1 589 ? -4.445 -5.171 -17.886 1.00 98.38 589 SER A CA 1
ATOM 4652 C C . SER A 1 589 ? -4.400 -5.428 -19.384 1.00 98.38 589 SER A C 1
ATOM 4654 O O . SER A 1 589 ? -5.202 -6.194 -19.914 1.00 98.38 589 SER A O 1
ATOM 4656 N N . LYS A 1 590 ? -3.477 -4.759 -20.068 1.00 98.56 590 LYS A N 1
ATOM 4657 C CA . LYS A 1 590 ? -3.177 -4.960 -21.478 1.00 98.56 590 LYS A CA 1
ATOM 4658 C C . LYS A 1 590 ? -1.677 -4.885 -21.687 1.00 98.56 590 LYS A C 1
ATOM 4660 O O . LYS A 1 590 ? -1.075 -3.846 -21.426 1.00 98.56 590 LYS A O 1
ATOM 4665 N N . ILE A 1 591 ? -1.102 -5.952 -22.217 1.00 98.56 591 ILE A N 1
ATOM 4666 C CA . ILE A 1 591 ? 0.287 -6.005 -22.657 1.00 98.56 591 ILE A CA 1
ATOM 4667 C C . ILE A 1 591 ? 0.285 -6.206 -24.168 1.00 98.56 591 ILE A C 1
ATOM 4669 O O . ILE A 1 591 ? -0.440 -7.049 -24.690 1.00 98.56 591 ILE A O 1
ATOM 4673 N N . LYS A 1 592 ? 1.079 -5.412 -24.877 1.00 98.44 592 LYS A N 1
ATOM 4674 C CA . LYS A 1 592 ? 1.330 -5.553 -26.306 1.00 98.44 592 LYS A CA 1
ATOM 4675 C C . LYS A 1 592 ? 2.832 -5.641 -26.520 1.00 98.44 592 LYS A C 1
ATOM 4677 O O . LYS A 1 592 ? 3.563 -4.780 -26.039 1.00 98.44 592 LYS A O 1
ATOM 4682 N N . ILE A 1 593 ? 3.267 -6.660 -27.237 1.00 98.00 593 ILE A N 1
ATOM 4683 C CA . ILE A 1 593 ? 4.639 -6.846 -27.684 1.00 98.00 593 ILE A CA 1
ATOM 4684 C C . ILE A 1 593 ? 4.592 -6.859 -29.211 1.00 98.00 593 ILE A C 1
ATOM 4686 O O . ILE A 1 593 ? 3.765 -7.558 -29.791 1.00 98.00 593 ILE A O 1
ATOM 4690 N N . ASP A 1 594 ? 5.393 -6.025 -29.863 1.00 97.25 594 ASP A N 1
ATOM 4691 C CA . ASP A 1 594 ? 5.492 -5.993 -31.321 1.00 97.25 594 ASP A CA 1
ATOM 4692 C C . ASP A 1 594 ? 6.930 -5.717 -31.790 1.00 97.25 594 ASP A C 1
ATOM 4694 O O . ASP A 1 594 ? 7.826 -5.463 -30.976 1.00 97.25 594 ASP A O 1
ATOM 4698 N N . ARG A 1 595 ? 7.145 -5.773 -33.113 1.00 95.38 595 ARG A N 1
ATOM 4699 C CA . ARG A 1 595 ? 8.459 -5.580 -33.757 1.00 95.38 595 ARG A CA 1
ATOM 4700 C C . ARG A 1 595 ? 9.472 -6.635 -33.320 1.00 95.38 595 ARG A C 1
ATOM 4702 O O . ARG A 1 595 ? 10.609 -6.307 -32.974 1.00 95.38 595 ARG A O 1
ATOM 4709 N N . GLU A 1 596 ? 9.043 -7.887 -33.333 1.00 93.44 596 GLU A N 1
ATOM 4710 C CA . GLU A 1 596 ? 9.838 -9.053 -32.950 1.00 93.44 596 GLU A CA 1
ATOM 4711 C C . GLU A 1 596 ? 10.371 -8.932 -31.514 1.00 93.44 596 GLU A C 1
ATOM 4713 O O . GLU A 1 596 ? 11.533 -9.211 -31.230 1.00 93.44 596 GLU A O 1
ATOM 4718 N N . GLY A 1 597 ? 9.531 -8.447 -30.594 1.00 91.50 597 GLY A N 1
ATOM 4719 C CA . GLY A 1 597 ? 9.900 -8.263 -29.186 1.00 91.50 597 GLY A CA 1
ATOM 4720 C C . GLY A 1 597 ? 10.618 -6.951 -28.848 1.00 91.50 597 GLY A C 1
ATOM 4721 O O . GLY A 1 597 ? 10.805 -6.649 -27.670 1.00 91.50 597 GLY A O 1
ATOM 4722 N N . ASN A 1 598 ? 10.981 -6.135 -29.842 1.00 94.06 598 ASN A N 1
ATOM 4723 C CA . ASN A 1 598 ? 11.735 -4.893 -29.629 1.00 94.06 598 ASN A CA 1
ATOM 4724 C C . ASN A 1 598 ? 10.881 -3.715 -29.146 1.00 94.06 598 ASN A C 1
ATOM 4726 O O . ASN A 1 598 ? 11.392 -2.619 -28.908 1.00 94.06 598 ASN A O 1
ATOM 4730 N N . HIS A 1 599 ? 9.574 -3.896 -29.013 1.00 97.06 599 HIS A N 1
ATOM 4731 C CA . HIS A 1 599 ? 8.689 -2.888 -28.462 1.00 97.06 599 HIS A CA 1
ATOM 4732 C C . HIS A 1 599 ? 7.643 -3.537 -27.561 1.00 97.06 599 HIS A C 1
ATOM 4734 O O . HIS A 1 599 ? 6.902 -4.420 -27.986 1.00 97.06 599 HIS A O 1
ATOM 4740 N N . LYS A 1 600 ? 7.576 -3.079 -26.308 1.00 97.50 600 LYS A N 1
ATOM 4741 C CA . LYS A 1 600 ? 6.626 -3.556 -25.301 1.00 97.50 600 LYS A CA 1
ATOM 4742 C C . LYS A 1 600 ? 5.839 -2.387 -24.728 1.00 97.50 600 LYS A C 1
ATOM 4744 O O . LYS A 1 600 ? 6.416 -1.406 -24.267 1.00 97.50 600 LYS A O 1
ATOM 4749 N N . GLN A 1 601 ? 4.520 -2.521 -24.714 1.00 98.31 601 GLN A N 1
ATOM 4750 C CA . GLN A 1 601 ? 3.593 -1.600 -24.069 1.00 98.31 601 GLN A CA 1
ATOM 4751 C C . GLN A 1 601 ? 2.768 -2.345 -23.027 1.00 98.31 601 GLN A C 1
ATOM 4753 O O . GLN A 1 601 ? 2.122 -3.339 -23.342 1.00 98.31 601 GLN A O 1
ATOM 4758 N N . THR A 1 602 ? 2.737 -1.832 -21.806 1.00 98.31 602 THR A N 1
ATOM 4759 C CA . THR A 1 602 ? 1.930 -2.349 -20.700 1.00 98.31 602 THR A CA 1
ATOM 4760 C C . THR A 1 602 ? 1.004 -1.246 -20.224 1.00 98.31 602 THR A C 1
ATOM 4762 O O . THR A 1 602 ? 1.451 -0.133 -19.962 1.00 98.31 602 THR A O 1
ATOM 4765 N N . LYS A 1 603 ? -0.282 -1.548 -20.071 1.00 98.50 603 LYS A N 1
ATOM 4766 C CA . LYS A 1 603 ? -1.270 -0.654 -19.476 1.00 98.50 603 LYS A CA 1
ATOM 4767 C C . LYS A 1 603 ? -2.083 -1.412 -18.438 1.00 98.50 603 LYS A C 1
ATOM 4769 O O . LYS A 1 603 ? -2.710 -2.411 -18.767 1.00 98.50 603 LYS A O 1
ATOM 4774 N N . MET A 1 604 ? -2.132 -0.899 -17.216 1.00 98.31 604 MET A N 1
ATOM 4775 C CA . MET A 1 604 ? -2.934 -1.451 -16.130 1.00 98.31 604 MET A CA 1
ATOM 4776 C C . MET A 1 604 ? -3.839 -0.365 -15.547 1.00 98.31 604 MET A C 1
ATOM 4778 O O . MET A 1 604 ? -3.410 0.757 -15.269 1.00 98.31 604 MET A O 1
ATOM 4782 N N . GLU A 1 605 ? -5.105 -0.714 -15.346 1.00 98.31 605 GLU A N 1
ATOM 4783 C CA . GLU A 1 605 ? -6.098 0.109 -14.674 1.00 98.31 605 GLU A CA 1
ATOM 4784 C C . GLU A 1 605 ? -6.808 -0.711 -13.598 1.00 98.31 605 GLU A C 1
ATOM 4786 O O . GLU A 1 605 ? -7.415 -1.745 -13.866 1.00 98.31 605 GLU A O 1
ATOM 4791 N N . HIS A 1 606 ? -6.808 -0.206 -12.372 1.00 98.06 606 HIS A N 1
ATOM 4792 C CA . HIS A 1 606 ? -7.565 -0.780 -11.267 1.00 98.06 606 HIS A CA 1
ATOM 4793 C C . HIS A 1 606 ? -8.476 0.281 -10.658 1.00 98.06 606 HIS A C 1
ATOM 4795 O O . HIS A 1 606 ? -8.075 1.436 -10.500 1.00 98.06 606 HIS A O 1
ATOM 4801 N N . LYS A 1 607 ? -9.700 -0.107 -10.289 1.00 98.31 607 LYS A N 1
ATOM 4802 C CA . LYS A 1 607 ? -10.657 0.715 -9.538 1.00 98.31 607 LYS A CA 1
ATOM 4803 C C . LYS A 1 607 ? -11.329 -0.136 -8.471 1.00 98.31 607 LYS A C 1
ATOM 4805 O O . LYS A 1 607 ? -12.100 -1.032 -8.809 1.00 98.31 607 LYS A O 1
ATOM 4810 N N . SER A 1 608 ? -11.148 0.218 -7.203 1.00 96.88 608 SER A N 1
ATOM 4811 C CA . SER A 1 608 ? -11.855 -0.404 -6.084 1.00 96.88 608 SER A CA 1
ATOM 4812 C C . SER A 1 608 ? -12.707 0.581 -5.297 1.00 96.88 608 SER A C 1
ATOM 4814 O O . SER A 1 608 ? -12.488 1.799 -5.278 1.00 96.88 608 SER A O 1
ATOM 4816 N N . GLU A 1 609 ? -13.733 0.041 -4.651 1.00 96.19 609 GLU A N 1
ATOM 4817 C CA . GLU A 1 609 ? -14.624 0.777 -3.777 1.00 96.19 609 GLU A CA 1
ATOM 4818 C C . GLU A 1 609 ? -15.043 -0.084 -2.582 1.00 96.19 609 GLU A C 1
ATOM 4820 O O . GLU A 1 609 ? -15.686 -1.118 -2.756 1.00 96.19 609 GLU A O 1
ATOM 4825 N N . ALA A 1 610 ? -14.758 0.401 -1.374 1.00 93.94 610 ALA A N 1
ATOM 4826 C CA . ALA A 1 610 ? -15.287 -0.132 -0.125 1.00 93.94 610 ALA A CA 1
ATOM 4827 C C . ALA A 1 610 ? -16.360 0.820 0.419 1.00 93.94 610 ALA A C 1
ATOM 4829 O O . ALA A 1 610 ? -16.117 2.017 0.607 1.00 93.94 610 ALA A O 1
ATOM 4830 N N . ARG A 1 611 ? -17.565 0.306 0.669 1.00 95.88 611 ARG A N 1
ATOM 4831 C CA . ARG A 1 611 ? -18.637 1.012 1.378 1.00 95.88 611 ARG A CA 1
ATOM 4832 C C . ARG A 1 611 ? -18.925 0.303 2.685 1.00 95.88 611 ARG A C 1
ATOM 4834 O O . ARG A 1 611 ? -19.320 -0.854 2.657 1.00 95.88 611 ARG A O 1
ATOM 4841 N N . ILE A 1 612 ? -18.818 1.029 3.786 1.00 92.62 612 ILE A N 1
ATOM 4842 C CA . ILE A 1 612 ? -19.195 0.566 5.119 1.00 92.62 612 ILE A CA 1
ATOM 4843 C C . ILE A 1 612 ? -20.399 1.400 5.539 1.00 92.62 612 ILE A C 1
ATOM 4845 O O . ILE A 1 612 ? -20.355 2.632 5.504 1.00 92.62 612 ILE A O 1
ATOM 4849 N N . ARG A 1 613 ? -21.510 0.745 5.857 1.00 93.38 613 ARG A N 1
ATOM 4850 C CA . ARG A 1 613 ? -22.747 1.384 6.306 1.00 93.38 613 ARG A CA 1
ATOM 4851 C C . ARG A 1 613 ? -23.118 0.825 7.660 1.00 93.38 613 ARG A C 1
ATOM 4853 O O . ARG A 1 613 ? -23.247 -0.384 7.787 1.00 93.38 613 ARG A O 1
ATOM 4860 N N . VAL A 1 614 ? -23.361 1.707 8.615 1.00 90.88 614 VAL A N 1
ATOM 4861 C CA . VAL A 1 614 ? -23.819 1.335 9.950 1.00 90.88 614 VAL A CA 1
ATOM 4862 C C . VAL A 1 614 ? -25.267 1.775 10.108 1.00 90.88 614 VAL A C 1
ATOM 4864 O O . VAL A 1 614 ? -25.629 2.911 9.772 1.00 90.88 614 VAL A O 1
ATOM 4867 N N . LYS A 1 615 ? -26.101 0.859 10.591 1.00 91.31 615 LYS A N 1
ATOM 4868 C CA . LYS A 1 615 ? -27.501 1.091 10.946 1.00 91.31 615 LYS A CA 1
ATOM 4869 C C . LYS A 1 615 ? -27.721 0.745 12.412 1.00 91.31 615 LYS A C 1
ATOM 4871 O O . LYS A 1 615 ? -27.028 -0.124 12.923 1.00 91.31 615 LYS A O 1
ATOM 4876 N N . ASN A 1 616 ? -28.676 1.394 13.062 1.00 88.69 616 ASN A N 1
ATOM 4877 C CA . ASN A 1 616 ? -29.115 0.980 14.393 1.00 88.69 616 ASN A CA 1
ATOM 4878 C C . ASN A 1 616 ? -30.134 -0.174 14.310 1.00 88.69 616 ASN A C 1
ATOM 4880 O O . ASN A 1 616 ? -30.564 -0.557 13.218 1.00 88.69 616 ASN A O 1
ATOM 4884 N N . ASP A 1 617 ? -30.534 -0.676 15.472 1.00 86.38 617 ASP A N 1
ATOM 4885 C CA . ASP A 1 617 ? -31.609 -1.650 15.704 1.00 86.38 617 ASP A CA 1
ATOM 4886 C C . ASP A 1 617 ? -32.919 -1.372 14.934 1.00 86.38 617 ASP A C 1
ATOM 4888 O O . ASP A 1 617 ? -33.503 -2.278 14.346 1.00 86.38 617 ASP A O 1
ATOM 4892 N N . SER A 1 618 ? -33.352 -0.111 14.847 1.00 85.62 618 SER A N 1
ATOM 4893 C CA . SER A 1 618 ? -34.545 0.308 14.092 1.00 85.62 618 SER A CA 1
ATOM 4894 C C . SER A 1 618 ? -34.334 0.373 12.568 1.00 85.62 618 SER A C 1
ATOM 4896 O O . SER A 1 618 ? -35.206 0.830 11.827 1.00 85.62 618 SER A O 1
ATOM 4898 N N . GLY A 1 619 ? -33.152 -0.016 12.079 1.00 85.06 619 GLY A N 1
ATOM 4899 C CA . GLY A 1 619 ? -32.762 0.042 10.670 1.00 85.06 619 GLY A CA 1
ATOM 4900 C C . GLY A 1 619 ? -32.427 1.448 10.157 1.00 85.06 619 GLY A C 1
ATOM 4901 O O . GLY A 1 619 ? -32.170 1.618 8.957 1.00 85.06 619 GLY A O 1
ATOM 4902 N N . LYS A 1 620 ? -32.404 2.460 11.033 1.00 86.94 620 LYS A N 1
ATOM 4903 C CA . LYS A 1 620 ? -32.071 3.846 10.688 1.00 86.94 620 LYS A CA 1
ATOM 4904 C C . LYS A 1 620 ? -30.575 4.009 10.462 1.00 86.94 620 LYS A C 1
ATOM 4906 O O . LYS A 1 620 ? -29.739 3.338 11.060 1.00 86.94 620 LYS A O 1
ATOM 4911 N N . PHE A 1 621 ? -30.243 4.940 9.578 1.00 86.19 621 PHE A N 1
ATOM 4912 C CA . PHE A 1 621 ? -28.872 5.286 9.231 1.00 86.19 621 PHE A CA 1
ATOM 4913 C C . PHE A 1 621 ? -28.107 5.885 10.424 1.00 86.19 621 PHE A C 1
ATOM 4915 O O . PHE A 1 621 ? -28.558 6.873 11.004 1.00 86.19 621 PHE A O 1
ATOM 4922 N N . VAL A 1 622 ? -26.933 5.328 10.737 1.00 85.62 622 VAL A N 1
ATOM 4923 C CA . VAL A 1 622 ? -26.007 5.855 11.757 1.00 85.62 622 VAL A CA 1
ATOM 4924 C C . VAL A 1 622 ? -24.808 6.508 11.085 1.00 85.62 622 VAL A C 1
ATOM 4926 O O . VAL A 1 622 ? -24.547 7.693 11.278 1.00 85.62 622 VAL A O 1
ATOM 4929 N N . SER A 1 623 ? -24.087 5.761 10.250 1.00 86.31 623 SER A N 1
ATOM 4930 C CA . SER A 1 623 ? -22.910 6.287 9.566 1.00 86.31 623 SER A CA 1
ATOM 4931 C C . SER A 1 623 ? -22.641 5.592 8.234 1.00 86.31 623 SER A C 1
ATOM 4933 O O . SER A 1 623 ? -23.108 4.485 7.954 1.00 86.31 623 SER A O 1
ATOM 4935 N N . MET A 1 624 ? -21.903 6.283 7.367 1.00 87.00 624 MET A N 1
ATOM 4936 C CA . MET A 1 624 ? -21.377 5.739 6.122 1.00 87.00 624 MET A CA 1
ATOM 4937 C C . MET A 1 624 ? -19.927 6.140 5.964 1.00 87.00 624 MET A C 1
ATOM 4939 O O . MET A 1 624 ? -19.574 7.309 6.124 1.00 87.00 624 MET A O 1
ATOM 4943 N N . MET A 1 625 ? -19.132 5.179 5.526 1.00 86.94 625 MET A N 1
ATOM 4944 C CA . MET A 1 625 ? -17.803 5.389 4.999 1.00 86.94 625 MET A CA 1
ATOM 4945 C C . MET A 1 625 ? -17.755 4.856 3.574 1.00 86.94 625 MET A C 1
ATOM 4947 O O . MET A 1 625 ? -18.263 3.775 3.275 1.00 86.94 625 MET A O 1
ATOM 4951 N N . ARG A 1 626 ? -17.159 5.626 2.672 1.00 89.81 626 ARG A N 1
ATOM 4952 C CA . ARG A 1 626 ? -16.922 5.220 1.291 1.00 89.81 626 ARG A CA 1
ATOM 4953 C C . ARG A 1 626 ? -15.482 5.531 0.931 1.00 89.81 626 ARG A C 1
ATOM 4955 O O . ARG A 1 626 ? -15.128 6.700 0.816 1.00 89.81 626 ARG A O 1
ATOM 4962 N N . ARG A 1 627 ? -14.695 4.489 0.692 1.00 90.06 627 ARG A N 1
ATOM 4963 C CA . ARG A 1 627 ? -13.311 4.573 0.225 1.00 90.06 627 ARG A CA 1
ATOM 4964 C C . ARG A 1 627 ? -13.248 4.128 -1.225 1.00 90.06 627 ARG A C 1
ATOM 4966 O O . ARG A 1 627 ? -13.866 3.134 -1.595 1.00 90.06 627 ARG A O 1
ATOM 4973 N N . LYS A 1 628 ? -12.525 4.875 -2.047 1.00 92.75 628 LYS A N 1
ATOM 4974 C CA . LYS A 1 628 ? -12.204 4.507 -3.424 1.00 92.75 628 LYS A CA 1
ATOM 4975 C C . LYS A 1 628 ? -10.705 4.565 -3.618 1.00 92.75 628 LYS A C 1
ATOM 4977 O O . LYS A 1 628 ? -10.092 5.529 -3.161 1.00 92.75 628 LYS A O 1
ATOM 4982 N N . ARG A 1 629 ? -10.161 3.596 -4.344 1.00 92.88 629 ARG A N 1
ATOM 4983 C CA . ARG A 1 629 ? -8.781 3.611 -4.830 1.00 92.88 629 ARG A CA 1
ATOM 4984 C C . ARG A 1 629 ? -8.782 3.366 -6.336 1.00 92.88 629 ARG A C 1
ATOM 4986 O O . ARG A 1 629 ? -9.628 2.630 -6.841 1.00 92.88 629 ARG A O 1
ATOM 4993 N N . SER A 1 630 ? -7.878 4.023 -7.048 1.00 95.56 630 SER A N 1
ATOM 4994 C CA . SER A 1 630 ? -7.633 3.794 -8.466 1.00 95.56 630 SER A CA 1
ATOM 4995 C C . SER A 1 630 ? -6.137 3.758 -8.707 1.00 95.56 630 SER A C 1
ATOM 4997 O O . SER A 1 630 ? -5.431 4.642 -8.221 1.00 95.56 630 SER A O 1
ATOM 4999 N N . TYR A 1 631 ? -5.684 2.758 -9.454 1.00 96.00 631 TYR A N 1
ATOM 5000 C CA . TYR A 1 631 ? -4.291 2.625 -9.872 1.00 96.00 631 TYR A CA 1
ATOM 5001 C C . TYR A 1 631 ? -4.240 2.736 -11.386 1.00 96.00 631 TYR A C 1
ATOM 5003 O O . TYR A 1 631 ? -5.090 2.156 -12.068 1.00 96.00 631 TYR A O 1
ATOM 5011 N N . LEU A 1 632 ? -3.289 3.512 -11.888 1.00 96.81 632 LEU A N 1
ATOM 5012 C CA . LEU A 1 632 ? -3.018 3.642 -13.314 1.00 96.81 632 LEU A CA 1
ATOM 5013 C C . LEU A 1 632 ? -1.531 3.408 -13.521 1.00 96.81 632 LEU A C 1
ATOM 5015 O O . LEU A 1 632 ? -0.716 4.022 -12.836 1.00 96.81 632 LEU A O 1
ATOM 5019 N N . LEU A 1 633 ? -1.195 2.537 -14.461 1.00 98.00 633 LEU A N 1
ATOM 5020 C CA . LEU A 1 633 ? 0.178 2.277 -14.857 1.00 98.00 633 LEU A CA 1
ATOM 5021 C C . LEU A 1 633 ? 0.236 2.171 -16.377 1.00 98.00 633 LEU A C 1
ATOM 5023 O O . LEU A 1 633 ? -0.599 1.518 -17.002 1.00 98.00 633 LEU A O 1
ATOM 5027 N N . THR A 1 634 ? 1.202 2.844 -16.982 1.00 98.38 634 THR A N 1
ATOM 5028 C CA . THR A 1 634 ? 1.540 2.717 -18.397 1.00 98.38 634 THR A CA 1
ATOM 5029 C C . THR A 1 634 ? 3.050 2.661 -18.524 1.00 98.38 634 THR A C 1
ATOM 5031 O O . THR A 1 634 ? 3.735 3.533 -18.000 1.00 98.38 634 THR A O 1
ATOM 5034 N N . ILE A 1 635 ? 3.549 1.638 -19.209 1.00 98.31 635 ILE A N 1
ATOM 5035 C CA . ILE A 1 635 ? 4.968 1.435 -19.492 1.00 98.31 635 ILE A CA 1
ATOM 5036 C C . ILE A 1 635 ? 5.091 1.239 -20.995 1.00 98.31 635 ILE A C 1
ATOM 5038 O O . ILE A 1 635 ? 4.377 0.417 -21.563 1.00 98.31 635 ILE A O 1
ATOM 5042 N N . GLU A 1 636 ? 5.980 1.974 -21.640 1.00 98.00 636 GLU A N 1
ATOM 5043 C CA . GLU A 1 636 ? 6.339 1.760 -23.038 1.00 98.00 636 GLU A CA 1
ATOM 5044 C C . GLU A 1 636 ? 7.855 1.677 -23.132 1.00 98.00 636 GLU A C 1
ATOM 5046 O O . GLU A 1 636 ? 8.534 2.651 -22.824 1.00 98.00 636 GLU A O 1
ATOM 5051 N N . THR A 1 637 ? 8.372 0.538 -23.581 1.00 97.19 637 THR A N 1
ATOM 5052 C CA . THR A 1 637 ? 9.803 0.299 -23.776 1.00 97.19 637 THR A CA 1
ATOM 5053 C C . THR A 1 637 ? 10.070 -0.031 -25.237 1.00 97.19 637 THR A C 1
ATOM 5055 O O . THR A 1 637 ? 9.387 -0.868 -25.829 1.00 97.19 637 THR A O 1
ATOM 5058 N N . LYS A 1 638 ? 11.067 0.632 -25.822 1.00 96.88 638 LYS A N 1
ATOM 5059 C CA . LYS A 1 638 ? 11.577 0.392 -27.175 1.00 96.88 638 LYS A CA 1
ATOM 5060 C C . LYS A 1 638 ? 13.045 0.017 -27.085 1.00 96.88 638 LYS A C 1
ATOM 5062 O O . LYS A 1 638 ? 13.835 0.799 -26.564 1.00 96.88 638 LYS A O 1
ATOM 5067 N N . THR A 1 639 ? 13.391 -1.130 -27.641 1.00 93.69 639 THR A N 1
ATOM 5068 C CA . THR A 1 639 ? 14.753 -1.651 -27.709 1.00 93.69 639 THR A CA 1
ATOM 5069 C C . THR A 1 639 ? 15.262 -1.524 -29.137 1.00 93.69 639 THR A C 1
ATOM 5071 O O . THR A 1 639 ? 14.576 -1.883 -30.092 1.00 93.69 639 THR A O 1
ATOM 5074 N N . LEU A 1 640 ? 16.460 -0.978 -29.296 1.00 91.19 640 LEU A N 1
ATOM 5075 C CA . LEU A 1 640 ? 17.144 -0.830 -30.571 1.00 91.19 640 LEU A CA 1
ATOM 5076 C C . LEU A 1 640 ? 18.471 -1.590 -30.474 1.00 91.19 640 LEU A C 1
ATOM 5078 O O . LEU A 1 640 ? 19.365 -1.130 -29.761 1.00 91.19 640 LEU A O 1
ATOM 5082 N N . PRO A 1 641 ? 18.606 -2.756 -31.129 1.00 85.38 641 PRO A N 1
ATOM 5083 C CA . PRO A 1 641 ? 19.864 -3.491 -31.136 1.00 85.38 641 PRO A CA 1
ATOM 5084 C C . PRO A 1 641 ? 20.949 -2.690 -31.866 1.00 85.38 641 PRO A C 1
ATOM 5086 O O . PRO A 1 641 ? 20.686 -2.050 -32.887 1.00 85.38 641 PRO A O 1
ATOM 5089 N N . GLU A 1 642 ? 22.173 -2.730 -31.346 1.00 85.81 642 GLU A N 1
ATOM 5090 C CA . GLU A 1 642 ? 23.340 -2.124 -31.985 1.00 85.81 642 GLU A CA 1
ATOM 5091 C C . GLU A 1 642 ? 24.079 -3.146 -32.870 1.00 85.81 642 GLU A C 1
ATOM 5093 O O . GLU A 1 642 ? 23.752 -4.332 -32.917 1.00 85.81 642 GLU A O 1
ATOM 5098 N N . SER A 1 643 ? 25.099 -2.696 -33.610 1.00 74.12 643 SER A N 1
ATOM 5099 C CA . SER A 1 643 ? 25.889 -3.561 -34.503 1.00 74.12 643 SER A CA 1
ATOM 5100 C C . SER A 1 643 ? 26.600 -4.710 -33.773 1.00 74.12 643 SER A C 1
ATOM 5102 O O . SER A 1 643 ? 26.901 -5.734 -34.386 1.00 74.12 643 SER A O 1
ATOM 5104 N N . ASN A 1 644 ? 26.867 -4.548 -32.473 1.00 70.88 644 ASN A N 1
ATOM 5105 C CA . ASN A 1 644 ? 27.297 -5.628 -31.595 1.00 70.88 644 ASN A CA 1
ATOM 5106 C C . ASN A 1 644 ? 26.056 -6.330 -31.020 1.00 70.88 644 ASN A C 1
ATOM 5108 O O . ASN A 1 644 ? 25.251 -5.689 -30.354 1.00 70.88 644 ASN A O 1
ATOM 5112 N N . LYS A 1 645 ? 25.916 -7.643 -31.243 1.00 69.00 645 LYS A N 1
ATOM 5113 C CA . LYS A 1 645 ? 24.719 -8.418 -30.860 1.00 69.00 645 LYS A CA 1
ATOM 5114 C C . LYS A 1 645 ? 24.419 -8.426 -29.352 1.00 69.00 645 LYS A C 1
ATOM 5116 O O . LYS A 1 645 ? 23.310 -8.792 -28.982 1.00 69.00 645 LYS A O 1
ATOM 5121 N N . THR A 1 646 ? 25.381 -8.056 -28.506 1.00 79.81 646 THR A N 1
ATOM 5122 C CA . THR A 1 646 ? 25.223 -7.961 -27.043 1.00 79.81 646 THR A CA 1
ATOM 5123 C C . THR A 1 646 ? 24.819 -6.567 -26.561 1.00 79.81 646 THR A C 1
ATOM 5125 O O . THR A 1 646 ? 24.463 -6.408 -25.394 1.00 79.81 646 THR A O 1
ATOM 5128 N N . ARG A 1 647 ? 24.859 -5.549 -27.436 1.00 88.62 647 ARG A N 1
ATOM 5129 C CA . ARG A 1 647 ? 24.554 -4.157 -27.089 1.00 88.62 647 ARG A CA 1
ATOM 5130 C C . ARG A 1 647 ? 23.217 -3.710 -27.642 1.00 88.62 647 ARG A C 1
ATOM 5132 O O . ARG A 1 647 ? 22.878 -3.976 -28.796 1.00 88.62 647 ARG A O 1
ATOM 5139 N N . TYR A 1 648 ? 22.484 -2.965 -26.828 1.00 89.88 648 TYR A N 1
ATOM 5140 C CA . TYR A 1 648 ? 21.231 -2.356 -27.243 1.00 89.88 648 TYR A CA 1
ATOM 5141 C C . TYR A 1 648 ? 20.974 -1.032 -26.528 1.00 89.88 648 TYR A C 1
ATOM 5143 O O . TYR A 1 648 ? 21.367 -0.819 -25.380 1.00 89.88 648 TYR A O 1
ATOM 5151 N N . LEU A 1 649 ? 20.254 -0.151 -27.215 1.00 91.56 649 LEU A N 1
ATOM 5152 C CA . LEU A 1 649 ? 19.693 1.068 -26.654 1.00 91.56 649 LEU A CA 1
ATOM 5153 C C . LEU A 1 649 ? 18.236 0.806 -26.266 1.00 91.56 649 LEU A C 1
ATOM 5155 O O . LEU A 1 649 ? 17.417 0.451 -27.112 1.00 91.56 649 LEU A O 1
ATOM 5159 N N . SER A 1 650 ? 17.897 1.000 -24.997 1.00 93.12 650 SER A N 1
ATOM 5160 C CA . SER A 1 650 ? 16.529 0.908 -24.490 1.00 93.12 650 SER A CA 1
ATOM 5161 C C . SER A 1 650 ? 16.006 2.297 -24.157 1.00 93.12 650 SER A C 1
ATOM 5163 O O . SER A 1 650 ? 16.660 3.042 -23.434 1.00 93.12 650 SER A O 1
ATOM 5165 N N . ARG A 1 651 ? 14.827 2.654 -24.666 1.00 95.50 651 ARG A N 1
ATOM 5166 C CA . ARG A 1 651 ? 14.103 3.877 -24.305 1.00 95.50 651 ARG A CA 1
ATOM 5167 C C . ARG A 1 651 ? 12.787 3.510 -23.644 1.00 95.50 651 ARG A C 1
ATOM 5169 O O . ARG A 1 651 ? 11.990 2.795 -24.250 1.00 95.50 651 ARG A O 1
ATOM 5176 N N . THR A 1 652 ? 12.538 4.054 -22.459 1.00 96.06 652 THR A N 1
ATOM 5177 C CA . THR A 1 652 ? 11.361 3.726 -21.658 1.00 96.06 652 THR A CA 1
ATOM 5178 C C . THR A 1 652 ? 10.618 4.975 -21.205 1.00 96.06 652 THR A C 1
ATOM 5180 O O . THR A 1 652 ? 11.222 5.930 -20.724 1.00 96.06 652 THR A O 1
ATOM 5183 N N . ASN A 1 653 ? 9.293 4.922 -21.317 1.00 97.19 653 ASN A N 1
ATOM 5184 C CA . ASN A 1 653 ? 8.358 5.867 -20.726 1.00 97.19 653 ASN A CA 1
ATOM 5185 C C . ASN A 1 653 ? 7.508 5.164 -19.678 1.00 97.19 653 ASN A C 1
ATOM 5187 O O . ASN A 1 653 ? 6.965 4.089 -19.933 1.00 97.19 653 ASN A O 1
ATOM 5191 N N . LEU A 1 654 ? 7.345 5.805 -18.529 1.00 96.62 654 LEU A N 1
ATOM 5192 C CA . LEU A 1 654 ? 6.544 5.323 -17.418 1.00 96.62 654 LEU A CA 1
ATOM 5193 C C . LEU A 1 654 ? 5.562 6.412 -16.985 1.00 96.62 654 LEU A C 1
ATOM 5195 O O . LEU A 1 654 ? 5.942 7.554 -16.750 1.00 96.62 654 LEU A O 1
ATOM 5199 N N . SER A 1 655 ? 4.293 6.053 -16.828 1.00 96.88 655 SER A N 1
ATOM 5200 C CA . SER A 1 655 ? 3.308 6.857 -16.110 1.00 96.88 655 SER A CA 1
ATOM 5201 C C . SER A 1 655 ? 2.645 5.993 -15.052 1.00 96.88 655 SER A C 1
ATOM 5203 O O . SER A 1 655 ? 2.156 4.906 -15.352 1.00 96.88 655 SER A O 1
ATOM 5205 N N . HIS A 1 656 ? 2.645 6.465 -13.813 1.00 91.81 656 HIS A N 1
ATOM 5206 C CA . HIS A 1 656 ? 2.234 5.693 -12.652 1.00 91.81 656 HIS A CA 1
ATOM 5207 C C . HIS A 1 656 ? 1.415 6.574 -11.703 1.00 91.81 656 HIS A C 1
ATOM 5209 O O . HIS A 1 656 ? 1.824 7.691 -11.402 1.00 91.81 656 HIS A O 1
ATOM 5215 N N . ALA A 1 657 ? 0.249 6.122 -11.233 1.00 93.88 657 ALA A N 1
ATOM 5216 C CA . ALA A 1 657 ? -0.596 6.921 -10.350 1.00 93.88 657 ALA A CA 1
ATOM 5217 C C . ALA A 1 657 ? -1.338 6.113 -9.281 1.00 93.88 657 ALA A C 1
ATOM 5219 O O . ALA A 1 657 ? -1.959 5.085 -9.564 1.00 93.88 657 ALA A O 1
ATOM 5220 N N . LEU A 1 658 ? -1.368 6.674 -8.071 1.00 91.19 658 LEU A N 1
ATOM 5221 C CA . LEU A 1 658 ? -2.197 6.264 -6.945 1.00 91.19 658 LEU A CA 1
ATOM 5222 C C . LEU A 1 658 ? -3.227 7.354 -6.644 1.00 91.19 658 LEU A C 1
ATOM 5224 O O . LEU A 1 658 ? -2.907 8.415 -6.106 1.00 91.19 658 LEU A O 1
ATOM 5228 N N . LEU A 1 659 ? -4.491 7.066 -6.945 1.00 90.25 659 LEU A N 1
ATOM 5229 C CA . LEU A 1 659 ? -5.611 7.956 -6.659 1.00 90.25 659 LEU A CA 1
ATOM 5230 C C . LEU A 1 659 ? -6.456 7.358 -5.540 1.00 90.25 659 LEU A C 1
ATOM 5232 O O . LEU A 1 659 ? -6.886 6.206 -5.621 1.00 90.25 659 LEU A O 1
ATOM 5236 N N . ALA A 1 660 ? -6.770 8.143 -4.518 1.00 87.25 660 ALA A N 1
ATOM 5237 C CA . ALA A 1 660 ? -7.666 7.725 -3.453 1.00 87.25 660 ALA A CA 1
ATOM 5238 C C . ALA A 1 660 ? -8.676 8.818 -3.110 1.00 87.25 660 ALA A C 1
ATOM 5240 O O . ALA A 1 660 ? -8.401 10.014 -3.166 1.00 87.25 660 ALA A O 1
ATOM 5241 N N . SER A 1 661 ? -9.885 8.412 -2.738 1.00 83.00 661 SER A N 1
ATOM 5242 C CA . SER A 1 661 ? -10.852 9.332 -2.146 1.00 83.00 661 SER A CA 1
ATOM 5243 C C . SER A 1 661 ? -11.640 8.650 -1.052 1.00 83.00 661 SER A C 1
ATOM 5245 O O . SER A 1 661 ? -11.932 7.455 -1.106 1.00 83.00 661 SER A O 1
ATOM 5247 N N . HIS A 1 662 ? -12.001 9.441 -0.061 1.00 81.06 662 HIS A N 1
ATOM 5248 C CA . HIS A 1 662 ? -12.668 8.986 1.134 1.00 81.06 662 HIS A CA 1
ATOM 5249 C C . HIS A 1 662 ? -13.820 9.925 1.442 1.00 81.06 662 HIS A C 1
ATOM 5251 O O . HIS A 1 662 ? -13.684 11.143 1.349 1.00 81.06 662 HIS A O 1
ATOM 5257 N N . LYS A 1 663 ? -14.983 9.358 1.752 1.00 81.25 663 LYS A N 1
ATOM 5258 C CA . LYS A 1 663 ? -16.163 10.113 2.163 1.00 81.25 663 LYS A CA 1
ATOM 5259 C C . LYS A 1 663 ? -16.729 9.517 3.436 1.00 81.25 663 LYS A C 1
ATOM 5261 O O . LYS A 1 663 ? -16.974 8.311 3.484 1.00 81.25 663 LYS A O 1
ATOM 5266 N N . ARG A 1 664 ? -16.994 10.365 4.422 1.00 77.62 664 ARG A N 1
ATOM 5267 C CA . ARG A 1 664 ? -17.653 10.007 5.681 1.00 77.62 664 ARG A CA 1
ATOM 5268 C C . ARG A 1 664 ? -18.927 10.813 5.844 1.00 77.62 664 ARG A C 1
ATOM 5270 O O . ARG A 1 664 ? -18.991 11.975 5.460 1.00 77.62 664 ARG A O 1
ATOM 5277 N N . SER A 1 665 ? -19.946 10.205 6.424 1.00 75.88 665 SER A N 1
ATOM 5278 C CA . SER A 1 665 ? -21.164 10.895 6.848 1.00 75.88 665 SER A CA 1
ATOM 5279 C C . SER A 1 665 ? -21.720 10.201 8.078 1.00 75.88 665 SER A C 1
ATOM 5281 O O . SER A 1 665 ? -21.680 8.974 8.144 1.00 75.88 665 SER A O 1
ATOM 5283 N N . SER A 1 666 ? -22.264 10.967 9.014 1.00 73.00 666 SER A N 1
ATOM 5284 C CA . SER A 1 666 ? -22.879 10.456 10.238 1.00 73.00 666 SER A CA 1
ATOM 5285 C C . SER A 1 666 ? -24.197 11.179 10.493 1.00 73.00 666 SER A C 1
ATOM 5287 O O . SER A 1 666 ? -24.305 12.375 10.208 1.00 73.00 666 SER A O 1
ATOM 5289 N N . SER A 1 667 ? -25.187 10.462 11.024 1.00 62.03 667 SER A N 1
ATOM 5290 C CA . SER A 1 667 ? -26.463 11.035 11.463 1.00 62.03 667 SER A CA 1
ATOM 5291 C C . SER A 1 667 ? -26.287 12.007 12.632 1.00 62.03 667 SER A C 1
ATOM 5293 O O . SER A 1 667 ? -27.051 12.961 12.741 1.00 62.03 667 SER A O 1
ATOM 5295 N N . VAL A 1 668 ? -25.241 11.822 13.444 1.00 51.34 668 VAL A N 1
ATOM 5296 C CA . VAL A 1 668 ? -24.920 12.673 14.602 1.00 51.34 668 VAL A CA 1
ATOM 5297 C C . VAL A 1 668 ? -24.245 13.981 14.178 1.00 51.34 668 VAL A C 1
ATOM 5299 O O . VAL A 1 668 ? -24.481 15.028 14.770 1.00 51.34 668 VAL A O 1
ATOM 5302 N N . ILE A 1 669 ? -23.414 13.949 13.129 1.00 48.38 669 ILE A N 1
ATOM 5303 C CA . ILE A 1 669 ? -22.533 15.080 12.777 1.00 48.38 669 ILE A CA 1
ATOM 5304 C C . ILE A 1 669 ? -23.181 16.027 11.747 1.00 48.38 669 ILE A C 1
ATOM 5306 O O . ILE A 1 669 ? -22.697 17.136 11.529 1.00 48.38 669 ILE A O 1
ATOM 5310 N N . GLY A 1 670 ? -24.287 15.643 11.096 1.00 41.56 670 GLY A N 1
ATOM 5311 C CA . GLY A 1 670 ? -25.046 16.490 10.154 1.00 41.56 670 GLY A CA 1
ATOM 5312 C C . GLY A 1 670 ? -24.276 16.984 8.910 1.00 41.56 670 GLY A C 1
ATOM 5313 O O . GLY A 1 670 ? -24.873 17.578 8.013 1.00 41.56 670 GLY A O 1
ATOM 5314 N N . ARG A 1 671 ? -22.959 16.740 8.826 1.00 49.12 671 ARG A N 1
ATOM 5315 C CA . ARG A 1 671 ? -22.043 17.134 7.750 1.00 49.12 671 ARG A CA 1
ATOM 5316 C C . ARG A 1 671 ? -21.318 15.901 7.215 1.00 49.12 671 ARG A C 1
ATOM 5318 O O . ARG A 1 671 ? -20.898 15.035 7.977 1.00 49.12 671 ARG A O 1
ATOM 5325 N N . GLY A 1 672 ? -21.182 15.827 5.893 1.00 58.88 672 GLY A N 1
ATOM 5326 C CA . GLY A 1 672 ? -20.330 14.841 5.235 1.00 58.88 672 GLY A CA 1
ATOM 5327 C C . GLY A 1 672 ? -18.917 15.384 5.037 1.00 58.88 672 GLY A C 1
ATOM 5328 O O . GLY A 1 672 ? -18.759 16.530 4.614 1.00 58.88 672 GLY A O 1
ATOM 5329 N N . PHE A 1 673 ? -17.913 14.559 5.308 1.00 66.31 673 PHE A N 1
ATOM 5330 C CA . PHE A 1 673 ? -16.505 14.848 5.050 1.00 66.31 673 PHE A CA 1
ATOM 5331 C C . PHE A 1 673 ? -16.062 14.175 3.761 1.00 66.31 673 PHE A C 1
ATOM 5333 O O . PHE A 1 673 ? -16.539 13.090 3.411 1.00 66.31 673 PHE A O 1
ATOM 5340 N N . VAL A 1 674 ? -15.168 14.840 3.036 1.00 69.44 674 VAL A N 1
ATOM 5341 C CA . VAL A 1 674 ? -14.562 14.314 1.817 1.00 69.44 674 VAL A CA 1
ATOM 5342 C C . VAL A 1 674 ? -13.081 14.635 1.857 1.00 69.44 674 VAL A C 1
ATOM 5344 O O . VAL A 1 674 ? -12.726 15.803 1.967 1.00 69.44 674 VAL A O 1
ATOM 5347 N N . ALA A 1 675 ? -12.256 13.608 1.703 1.00 68.25 675 ALA A N 1
ATOM 5348 C CA . ALA A 1 675 ? -10.835 13.742 1.442 1.00 68.25 675 ALA A CA 1
ATOM 5349 C C . ALA A 1 675 ? -10.482 13.084 0.103 1.00 68.25 675 ALA A C 1
ATOM 5351 O O . ALA A 1 675 ? -11.140 12.137 -0.344 1.00 68.25 675 ALA A O 1
ATOM 5352 N N . SER A 1 676 ? -9.442 13.585 -0.550 1.00 74.50 676 SER A N 1
ATOM 5353 C CA . SER A 1 676 ? -8.898 13.012 -1.779 1.00 74.50 676 SER A CA 1
ATOM 5354 C C . SER A 1 676 ? -7.386 13.143 -1.828 1.00 74.50 676 SER A C 1
ATOM 5356 O O . SER A 1 676 ? -6.834 14.144 -1.383 1.00 74.50 676 SER A O 1
ATOM 5358 N N . PHE A 1 677 ? -6.749 12.155 -2.433 1.00 80.12 677 PHE A N 1
ATOM 5359 C CA . PHE A 1 677 ? -5.313 12.025 -2.592 1.00 80.12 677 PHE A CA 1
ATOM 5360 C C . PHE A 1 677 ? -5.007 11.636 -4.044 1.00 80.12 677 PHE A C 1
ATOM 5362 O O . PHE A 1 677 ? -5.674 10.761 -4.598 1.00 80.12 677 PHE A O 1
ATOM 5369 N N . SER A 1 678 ? -4.016 12.293 -4.636 1.00 80.75 678 SER A N 1
ATOM 5370 C CA . SER A 1 678 ? -3.429 12.009 -5.948 1.00 80.75 678 SER A CA 1
ATOM 5371 C C . SER A 1 678 ? -1.925 11.944 -5.750 1.00 80.75 678 SER A C 1
ATOM 5373 O O . SER A 1 678 ? -1.353 12.912 -5.255 1.00 80.75 678 SER A O 1
ATOM 5375 N N . ASN A 1 679 ? -1.291 10.851 -6.142 1.00 86.19 679 ASN A N 1
ATOM 5376 C CA . ASN A 1 679 ? 0.150 10.794 -6.336 1.00 86.19 679 ASN A CA 1
ATOM 5377 C C . ASN A 1 679 ? 0.389 10.260 -7.742 1.00 86.19 679 ASN A C 1
ATOM 5379 O O . ASN A 1 679 ? -0.080 9.172 -8.062 1.00 86.19 679 ASN A O 1
ATOM 5383 N N . GLU A 1 680 ? 1.035 11.053 -8.581 1.00 90.88 680 GLU A N 1
ATOM 5384 C CA . GLU A 1 680 ? 1.240 10.783 -9.999 1.00 90.88 680 GLU A CA 1
ATOM 5385 C C . GLU A 1 680 ? 2.724 10.935 -10.314 1.00 90.88 680 GLU A C 1
ATOM 5387 O O . GLU A 1 680 ? 3.350 11.904 -9.889 1.00 90.88 680 GLU A O 1
ATOM 5392 N N . GLN A 1 681 ? 3.283 9.986 -11.055 1.00 91.06 681 GLN A N 1
ATOM 5393 C CA . GLN A 1 681 ? 4.656 9.975 -11.532 1.00 91.06 681 GLN A CA 1
ATOM 5394 C C . GLN A 1 681 ? 4.682 9.809 -13.048 1.00 91.06 681 GLN A C 1
ATOM 5396 O O . GLN A 1 681 ? 3.929 9.013 -13.614 1.00 91.06 681 GLN A O 1
ATOM 5401 N N . VAL A 1 682 ? 5.551 10.575 -13.697 1.00 94.44 682 VAL A N 1
ATOM 5402 C CA . VAL A 1 682 ? 5.862 10.452 -15.120 1.00 94.44 682 VAL A CA 1
ATOM 5403 C C . VAL A 1 682 ? 7.373 10.442 -15.270 1.00 94.44 682 VAL A C 1
ATOM 5405 O O . VAL A 1 682 ? 8.031 11.374 -14.804 1.00 94.44 682 VAL A O 1
ATOM 5408 N N . SER A 1 683 ? 7.892 9.420 -15.940 1.00 92.75 683 SER A N 1
ATOM 5409 C CA . SER A 1 683 ? 9.314 9.269 -16.224 1.00 92.75 683 SER A CA 1
ATOM 5410 C C . SER A 1 683 ? 9.552 8.975 -17.705 1.00 92.75 683 SER A C 1
ATOM 5412 O O . SER A 1 683 ? 8.797 8.221 -18.318 1.00 92.75 683 SER A O 1
ATOM 5414 N N . ASP A 1 684 ? 10.593 9.576 -18.277 1.00 92.06 684 ASP A N 1
ATOM 5415 C CA . ASP A 1 684 ? 11.141 9.278 -19.614 1.00 92.06 684 ASP A CA 1
ATOM 5416 C C . ASP A 1 684 ? 12.649 9.123 -19.444 1.00 92.06 684 ASP A C 1
ATOM 5418 O O . ASP A 1 684 ? 13.285 9.887 -18.709 1.00 92.06 684 ASP A O 1
ATOM 5422 N N . GLY A 1 685 ? 13.213 8.110 -20.087 1.00 89.44 685 GLY A N 1
ATOM 5423 C CA . GLY A 1 685 ? 14.648 7.904 -20.080 1.00 89.44 685 GLY A CA 1
ATOM 5424 C C . GLY A 1 685 ? 15.101 6.858 -21.076 1.00 89.44 685 GLY A C 1
ATOM 5425 O O . GLY A 1 685 ? 14.303 6.168 -21.719 1.00 89.44 685 GLY A O 1
ATOM 5426 N N . TRP A 1 686 ? 16.412 6.755 -21.206 1.00 89.56 686 TRP A N 1
ATOM 5427 C CA . TRP A 1 686 ? 17.076 5.790 -22.056 1.00 89.56 686 TRP A CA 1
ATOM 5428 C C . TRP A 1 686 ? 18.328 5.251 -21.374 1.00 89.56 686 TRP A C 1
ATOM 5430 O O . TRP A 1 686 ? 18.926 5.914 -20.529 1.00 89.56 686 TRP A O 1
ATOM 5440 N N . MET A 1 687 ? 18.719 4.042 -21.755 1.00 88.81 687 MET A N 1
ATOM 5441 C CA . MET A 1 687 ? 19.935 3.392 -21.291 1.00 88.81 687 MET A CA 1
ATOM 5442 C C . MET A 1 687 ? 20.559 2.587 -22.424 1.00 88.81 687 MET A C 1
ATOM 5444 O O . MET A 1 687 ? 19.847 1.908 -23.171 1.00 88.81 687 MET A O 1
ATOM 5448 N N . ARG A 1 688 ? 21.882 2.656 -22.552 1.00 88.44 688 ARG A N 1
ATOM 5449 C CA . ARG A 1 688 ? 22.660 1.726 -23.367 1.00 88.44 688 ARG A CA 1
ATOM 5450 C C . ARG A 1 688 ? 23.138 0.596 -22.471 1.00 88.44 688 ARG A C 1
ATOM 5452 O O . ARG A 1 688 ? 23.762 0.844 -21.441 1.00 88.44 688 ARG A O 1
ATOM 5459 N N . VAL A 1 689 ? 22.835 -0.630 -22.868 1.00 85.81 689 VAL A N 1
ATOM 5460 C CA . VAL A 1 689 ? 23.109 -1.829 -22.078 1.00 85.81 689 VAL A CA 1
ATOM 5461 C C . VAL A 1 689 ? 23.975 -2.774 -22.894 1.00 85.81 689 VAL A C 1
ATOM 5463 O O . VAL A 1 689 ? 23.750 -2.948 -24.093 1.00 85.81 689 VAL A O 1
ATOM 5466 N N . GLU A 1 690 ? 24.965 -3.371 -22.240 1.00 84.12 690 GLU A N 1
ATOM 5467 C CA . GLU A 1 690 ? 25.724 -4.512 -22.745 1.00 84.12 690 GLU A CA 1
ATOM 5468 C C . GLU A 1 690 ? 25.457 -5.705 -21.829 1.00 84.12 690 GLU A C 1
ATOM 5470 O O . GLU A 1 690 ? 25.756 -5.650 -20.636 1.00 84.12 690 GLU A O 1
ATOM 5475 N N . ASP A 1 691 ? 24.843 -6.752 -22.382 1.00 78.69 691 ASP A N 1
ATOM 5476 C CA . ASP A 1 691 ? 24.332 -7.914 -21.647 1.00 78.69 691 ASP A CA 1
ATOM 5477 C C . ASP A 1 691 ? 23.361 -7.533 -20.509 1.00 78.69 691 ASP A C 1
ATOM 5479 O O . ASP A 1 691 ? 22.151 -7.422 -20.725 1.00 78.69 691 ASP A O 1
ATOM 5483 N N . HIS A 1 692 ? 23.886 -7.321 -19.300 1.00 70.88 692 HIS A N 1
ATOM 5484 C CA . HIS A 1 692 ? 23.136 -6.943 -18.095 1.00 70.88 692 HIS A CA 1
ATOM 5485 C C . HIS A 1 692 ? 23.640 -5.645 -17.447 1.00 70.88 692 HIS A C 1
ATOM 5487 O O . HIS A 1 692 ? 23.069 -5.199 -16.454 1.00 70.88 692 HIS A O 1
ATOM 5493 N N . SER A 1 693 ? 24.682 -5.027 -18.005 1.00 73.06 693 SER A N 1
ATOM 5494 C CA . SER A 1 693 ? 25.328 -3.842 -17.444 1.00 73.06 693 SER A CA 1
ATOM 5495 C C . SER A 1 693 ? 24.890 -2.584 -18.181 1.00 73.06 693 SER A C 1
ATOM 5497 O O . SER A 1 693 ? 25.029 -2.479 -19.403 1.00 73.06 693 SER A O 1
ATOM 5499 N N . VAL A 1 694 ? 24.382 -1.602 -17.436 1.00 79.50 694 VAL A N 1
ATOM 5500 C CA . VAL A 1 694 ? 24.107 -0.262 -17.965 1.00 79.50 694 VAL A CA 1
ATOM 5501 C C . VAL A 1 694 ? 25.440 0.461 -18.157 1.00 79.50 694 VAL A C 1
ATOM 5503 O O . VAL A 1 694 ? 26.178 0.659 -17.199 1.00 79.50 694 VAL A O 1
ATOM 5506 N N . LEU A 1 695 ? 25.754 0.841 -19.397 1.00 81.44 695 LEU A N 1
ATOM 5507 C CA . LEU A 1 695 ? 26.991 1.552 -19.738 1.00 81.44 695 LEU A CA 1
ATOM 5508 C C . LEU A 1 695 ? 26.837 3.067 -19.586 1.00 81.44 695 LEU A C 1
ATOM 5510 O O . LEU A 1 695 ? 27.734 3.751 -19.109 1.00 81.44 695 LEU A O 1
ATOM 5514 N N . GLU A 1 696 ? 25.697 3.586 -20.034 1.00 82.81 696 GLU A N 1
ATOM 5515 C CA . GLU A 1 696 ? 25.317 4.993 -19.927 1.00 82.81 696 GLU A CA 1
ATOM 5516 C C . GLU A 1 696 ? 23.798 5.120 -20.054 1.00 82.81 696 GLU A C 1
ATOM 5518 O O . GLU A 1 696 ? 23.122 4.233 -20.586 1.00 82.81 696 GLU A O 1
ATOM 5523 N N . GLY A 1 697 ? 23.250 6.242 -19.607 1.00 85.06 697 GLY A N 1
ATOM 5524 C CA . GLY A 1 697 ? 21.840 6.539 -19.773 1.00 85.06 697 GLY A CA 1
ATOM 5525 C C . GLY A 1 697 ? 21.471 7.880 -19.170 1.00 85.06 697 GLY A C 1
ATOM 5526 O O . GLY A 1 697 ? 22.229 8.461 -18.401 1.00 85.06 697 GLY A O 1
ATOM 5527 N N . ALA A 1 698 ? 20.269 8.337 -19.496 1.00 84.88 698 ALA A N 1
ATOM 5528 C CA . ALA A 1 698 ? 19.691 9.534 -18.913 1.00 84.88 698 ALA A CA 1
ATOM 5529 C C . ALA A 1 698 ? 18.214 9.303 -18.621 1.00 84.88 698 ALA A C 1
ATOM 5531 O O . ALA A 1 698 ? 17.513 8.609 -19.359 1.00 84.88 698 ALA A O 1
ATOM 5532 N N . ALA A 1 699 ? 17.728 9.921 -17.553 1.00 85.81 699 ALA A N 1
ATOM 5533 C CA . ALA A 1 699 ? 16.348 9.798 -17.123 1.00 85.81 699 ALA A CA 1
ATOM 5534 C C . ALA A 1 699 ? 15.825 11.106 -16.547 1.00 85.81 699 ALA A C 1
ATOM 5536 O O . ALA A 1 699 ? 16.572 11.922 -16.008 1.00 85.81 699 ALA A O 1
ATOM 5537 N N . THR A 1 700 ? 14.514 11.275 -16.608 1.00 83.62 700 THR A N 1
ATOM 5538 C CA . THR A 1 700 ? 13.785 12.310 -15.886 1.00 83.62 700 THR A CA 1
ATOM 5539 C C . THR A 1 700 ? 12.611 11.670 -15.172 1.00 83.62 700 THR A C 1
ATOM 5541 O O . THR A 1 700 ? 11.948 10.809 -15.740 1.00 83.62 700 THR A O 1
ATOM 5544 N N . THR A 1 701 ? 12.334 12.116 -13.949 1.00 85.06 701 THR A N 1
ATOM 5545 C CA . THR A 1 701 ? 11.146 11.715 -13.189 1.00 85.06 701 THR A CA 1
ATOM 5546 C C . THR A 1 701 ? 10.480 12.958 -12.624 1.00 85.06 701 THR A C 1
ATOM 5548 O O . THR A 1 701 ? 11.104 13.772 -11.938 1.00 85.06 701 THR A O 1
ATOM 5551 N N . ARG A 1 702 ? 9.185 13.110 -12.894 1.00 84.56 702 ARG A N 1
ATOM 5552 C CA . ARG A 1 702 ? 8.328 14.131 -12.292 1.00 84.56 702 ARG A CA 1
ATOM 5553 C C . ARG A 1 702 ? 7.275 13.464 -11.429 1.00 84.56 702 ARG A C 1
ATOM 5555 O O . ARG A 1 702 ? 6.528 12.626 -11.919 1.00 84.56 702 ARG A O 1
ATOM 5562 N N . GLN A 1 703 ? 7.167 13.895 -10.178 1.00 83.44 703 GLN A N 1
ATOM 5563 C CA . GLN A 1 703 ? 6.127 13.480 -9.248 1.00 83.44 703 GLN A CA 1
ATOM 5564 C C . GLN A 1 703 ? 5.230 14.661 -8.868 1.00 83.44 703 GLN A C 1
ATOM 5566 O O . GLN A 1 703 ? 5.718 15.710 -8.448 1.00 83.44 703 GLN A O 1
ATOM 5571 N N . SER A 1 704 ? 3.915 14.475 -8.960 1.00 76.19 704 SER A N 1
ATOM 5572 C CA . SER A 1 704 ? 2.900 15.404 -8.465 1.00 76.19 704 SER A CA 1
ATOM 5573 C C . SER A 1 704 ? 2.096 14.742 -7.351 1.00 76.19 704 SER A C 1
ATOM 5575 O O . SER A 1 704 ? 1.465 13.704 -7.542 1.00 76.19 704 SER A O 1
ATOM 5577 N N . LEU A 1 705 ? 2.120 15.353 -6.172 1.00 74.50 705 LEU A N 1
ATOM 5578 C CA . LEU A 1 705 ? 1.376 14.933 -4.997 1.00 74.50 705 LEU A CA 1
ATOM 5579 C C . LEU A 1 705 ? 0.334 15.996 -4.657 1.00 74.50 705 LEU A C 1
ATOM 5581 O O . LEU A 1 705 ? 0.654 17.150 -4.364 1.00 74.50 705 LEU A O 1
ATOM 5585 N N . ARG A 1 706 ? -0.929 15.586 -4.623 1.00 68.81 706 ARG A N 1
ATOM 5586 C CA . ARG A 1 706 ? -2.057 16.434 -4.260 1.00 68.81 706 ARG A CA 1
ATOM 5587 C C . ARG A 1 706 ? -2.883 15.775 -3.174 1.00 68.81 706 ARG A C 1
ATOM 5589 O O . ARG A 1 706 ? -3.394 14.675 -3.347 1.00 68.81 706 ARG A O 1
ATOM 5596 N N . TYR A 1 707 ? -3.105 16.499 -2.091 1.00 66.38 707 TYR A N 1
ATOM 5597 C CA . TYR A 1 707 ? -3.991 16.083 -1.019 1.00 66.38 707 TYR A CA 1
ATOM 5598 C C . TYR A 1 707 ? -5.014 17.176 -0.735 1.00 66.38 707 TYR A C 1
ATOM 5600 O O . TYR A 1 707 ? -4.689 18.359 -0.665 1.00 66.38 707 TYR A O 1
ATOM 5608 N N . VAL A 1 708 ? -6.267 16.775 -0.573 1.00 63.91 708 VAL A N 1
ATOM 5609 C CA . VAL A 1 708 ? -7.354 17.626 -0.098 1.00 63.91 708 VAL A CA 1
ATOM 5610 C C . VAL A 1 708 ? -7.969 16.900 1.084 1.00 63.91 708 VAL A C 1
ATOM 5612 O O . VAL A 1 708 ? -8.560 15.838 0.904 1.00 63.91 708 VAL A O 1
ATOM 5615 N N . GLY A 1 709 ? -7.792 17.446 2.278 1.00 54.44 709 GLY A N 1
ATOM 5616 C CA . GLY A 1 709 ? -8.296 16.883 3.517 1.00 54.44 709 GLY A CA 1
ATOM 5617 C C . GLY A 1 709 ? -9.738 17.263 3.821 1.00 54.44 709 GLY A C 1
ATOM 5618 O O . GLY A 1 709 ? -10.419 17.960 3.066 1.00 54.44 709 GLY A O 1
ATOM 5619 N N . GLU A 1 710 ? -10.196 16.771 4.968 1.00 52.00 710 GLU A N 1
ATOM 5620 C CA . GLU A 1 710 ? -11.580 16.897 5.429 1.00 52.00 710 GLU A CA 1
ATOM 5621 C C . GLU A 1 710 ? -11.914 18.305 5.959 1.00 52.00 710 GLU A C 1
ATOM 5623 O O . GLU A 1 710 ? -13.081 18.708 5.985 1.00 52.00 710 GLU A O 1
ATOM 5628 N N . GLU A 1 711 ? -10.894 19.075 6.348 1.00 44.94 711 GLU A N 1
ATOM 5629 C CA . GLU A 1 711 ? -11.030 20.421 6.904 1.00 44.94 711 GLU A CA 1
ATOM 5630 C C . GLU A 1 711 ? -10.916 21.507 5.821 1.00 44.94 711 GLU A C 1
ATOM 5632 O O . GLU A 1 711 ? -10.184 21.400 4.832 1.00 44.94 711 GLU A O 1
ATOM 5637 N N . VAL A 1 712 ? -11.649 22.609 6.002 1.00 36.81 712 VAL A N 1
ATOM 5638 C CA . VAL A 1 712 ? -11.575 23.753 5.084 1.00 36.81 712 VAL A CA 1
ATOM 5639 C C . VAL A 1 712 ? -10.188 24.386 5.195 1.00 36.81 712 VAL A C 1
ATOM 5641 O O . VAL A 1 712 ? -9.870 24.998 6.204 1.00 36.81 712 VAL A O 1
ATOM 5644 N N . GLY A 1 713 ? -9.386 24.254 4.138 1.00 36.97 713 GLY A N 1
ATOM 5645 C CA . GLY A 1 713 ? -8.021 24.796 4.080 1.00 36.97 713 GLY A CA 1
ATOM 5646 C C . GLY A 1 713 ? -6.934 23.721 4.088 1.00 36.97 713 GLY A C 1
ATOM 5647 O O . GLY A 1 713 ? -5.807 24.024 3.717 1.00 36.97 713 GLY A O 1
ATOM 5648 N N . ASP A 1 714 ? -7.282 22.466 4.390 1.00 45.25 714 ASP A N 1
ATOM 5649 C CA . ASP A 1 714 ? -6.378 21.317 4.285 1.00 45.25 714 ASP A CA 1
ATOM 5650 C C . ASP A 1 714 ? -6.241 20.916 2.807 1.00 45.25 714 ASP A C 1
ATOM 5652 O O . ASP A 1 714 ? -6.965 20.072 2.284 1.00 45.25 714 ASP A O 1
ATOM 5656 N N . CYS A 1 715 ? -5.421 21.649 2.059 1.00 43.94 715 CYS A N 1
ATOM 5657 C CA . CYS A 1 715 ? -5.141 21.382 0.655 1.00 43.94 715 CYS A CA 1
ATOM 5658 C C . CYS A 1 715 ? -3.644 21.540 0.436 1.00 43.94 715 CYS A C 1
ATOM 5660 O O . CYS A 1 715 ? -3.131 22.655 0.468 1.00 43.94 715 CYS A O 1
ATOM 5662 N N . ASN A 1 716 ? -2.970 20.424 0.194 1.00 52.06 716 ASN A N 1
ATOM 5663 C CA . ASN A 1 716 ? -1.538 20.375 -0.036 1.00 52.06 716 ASN A CA 1
ATOM 5664 C C . ASN A 1 716 ? -1.276 19.997 -1.492 1.00 52.06 716 ASN A C 1
ATOM 5666 O O . ASN A 1 716 ? -1.934 19.117 -2.054 1.00 52.06 716 ASN A O 1
ATOM 5670 N N . TYR A 1 717 ? -0.321 20.689 -2.099 1.00 42.91 717 TYR A N 1
ATOM 5671 C CA . TYR A 1 717 ? 0.176 20.399 -3.434 1.00 42.91 717 TYR A CA 1
ATOM 5672 C C . TYR A 1 717 ? 1.696 20.487 -3.411 1.00 42.91 717 TYR A C 1
ATOM 5674 O O . TYR A 1 717 ? 2.255 21.497 -2.970 1.00 42.91 717 TYR A O 1
ATOM 5682 N N . ARG A 1 718 ? 2.341 19.425 -3.879 1.00 51.66 718 ARG A N 1
ATOM 5683 C CA . ARG A 1 718 ? 3.783 19.341 -4.063 1.00 51.66 718 ARG A CA 1
ATOM 5684 C C . ARG A 1 718 ? 4.054 18.773 -5.444 1.00 51.66 718 ARG A C 1
ATOM 5686 O O . ARG A 1 718 ? 3.449 17.783 -5.836 1.00 51.66 718 ARG A O 1
ATOM 5693 N N . GLU A 1 719 ? 4.994 19.377 -6.142 1.00 55.41 719 GLU A N 1
ATOM 5694 C CA . GLU A 1 719 ? 5.500 18.897 -7.417 1.00 55.41 719 GLU A CA 1
ATOM 5695 C C . GLU A 1 719 ? 7.023 18.869 -7.349 1.00 55.41 719 GLU A C 1
ATOM 5697 O O . GLU A 1 719 ? 7.652 19.831 -6.909 1.00 55.41 719 GLU A O 1
ATOM 5702 N N . VAL A 1 720 ? 7.613 17.747 -7.741 1.00 55.44 720 VAL A N 1
ATOM 5703 C CA . VAL A 1 720 ? 9.062 17.545 -7.776 1.00 55.44 720 VAL A CA 1
ATOM 5704 C C . VAL A 1 720 ? 9.421 17.030 -9.160 1.00 55.44 720 VAL A C 1
ATOM 5706 O O . VAL A 1 720 ? 8.768 16.127 -9.670 1.00 55.44 720 VAL A O 1
ATOM 5709 N N . SER A 1 721 ? 10.438 17.615 -9.781 1.00 59.25 721 SER A N 1
ATOM 5710 C CA . SER A 1 721 ? 11.049 17.138 -11.022 1.00 59.25 721 SER A CA 1
ATOM 5711 C C . SER A 1 721 ? 12.535 16.903 -10.783 1.00 59.25 721 SER A C 1
ATOM 5713 O O . SER A 1 721 ? 13.200 17.767 -10.210 1.00 59.25 721 SER A O 1
ATOM 5715 N N . ALA A 1 722 ? 13.047 15.760 -11.229 1.00 65.19 722 ALA A N 1
ATOM 5716 C CA . ALA A 1 722 ? 14.438 15.365 -11.053 1.00 65.19 722 ALA A CA 1
ATOM 5717 C C . ALA A 1 722 ? 15.013 14.677 -12.300 1.00 65.19 722 ALA A C 1
ATOM 5719 O O . ALA A 1 722 ? 14.258 14.178 -13.141 1.00 65.19 722 ALA A O 1
ATOM 5720 N N . THR A 1 723 ? 16.342 14.673 -12.403 1.00 57.81 723 THR A N 1
ATOM 5721 C CA . THR A 1 723 ? 17.127 14.043 -13.478 1.00 57.81 723 THR A CA 1
ATOM 5722 C C . THR A 1 723 ? 18.040 12.950 -12.952 1.00 57.81 723 THR A C 1
ATOM 5724 O O . THR A 1 723 ? 18.614 13.079 -11.874 1.00 57.81 723 THR A O 1
ATOM 5727 N N . GLY A 1 724 ? 18.191 11.904 -13.762 1.00 49.00 724 GLY A N 1
ATOM 5728 C CA . GLY A 1 724 ? 18.913 10.682 -13.442 1.00 49.00 724 GLY A CA 1
ATOM 5729 C C . GLY A 1 724 ? 20.435 10.767 -13.544 1.00 49.00 724 GLY A C 1
ATOM 5730 O O . GLY A 1 724 ? 21.080 10.109 -12.741 1.00 49.00 724 GLY A O 1
ATOM 5731 N N . GLU A 1 725 ? 20.994 11.572 -14.465 1.00 51.56 725 GLU A N 1
ATOM 5732 C CA . GLU A 1 725 ? 22.451 11.603 -14.744 1.00 51.56 725 GLU A CA 1
ATOM 5733 C C . GLU A 1 725 ? 23.293 11.993 -13.514 1.00 51.56 725 GLU A C 1
ATOM 5735 O O . GLU A 1 725 ? 24.280 11.327 -13.231 1.00 51.56 725 GLU A O 1
ATOM 5740 N N . ASP A 1 726 ? 22.844 12.983 -12.729 1.00 49.41 726 ASP A N 1
ATOM 5741 C CA . ASP A 1 726 ? 23.559 13.478 -11.534 1.00 49.41 726 ASP A CA 1
ATOM 5742 C C . ASP A 1 726 ? 22.757 13.305 -10.224 1.00 49.41 726 ASP A C 1
ATOM 5744 O O . ASP A 1 726 ? 23.115 13.857 -9.182 1.00 49.41 726 ASP A O 1
ATOM 5748 N N . GLY A 1 727 ? 21.587 12.650 -10.270 1.00 49.25 727 GLY A N 1
ATOM 5749 C CA . GLY A 1 727 ? 20.641 12.609 -9.140 1.00 49.25 727 GLY A CA 1
ATOM 5750 C C . GLY A 1 727 ? 20.092 13.988 -8.724 1.00 49.25 727 GLY A C 1
ATOM 5751 O O . GLY A 1 727 ? 19.558 14.160 -7.625 1.00 49.25 727 GLY A O 1
ATOM 5752 N N . ALA A 1 728 ? 20.226 15.002 -9.583 1.00 40.19 728 ALA A N 1
ATOM 5753 C CA . ALA A 1 728 ? 19.868 16.379 -9.267 1.00 40.19 728 ALA A CA 1
ATOM 5754 C C . ALA A 1 728 ? 18.346 16.624 -9.314 1.00 40.19 728 ALA A C 1
ATOM 5756 O O . ALA A 1 728 ? 17.643 16.244 -10.256 1.00 40.19 728 ALA A O 1
ATOM 5757 N N . ILE A 1 729 ? 17.826 17.347 -8.316 1.00 51.66 729 ILE A N 1
ATOM 5758 C CA . ILE A 1 729 ? 16.458 17.884 -8.338 1.00 51.66 729 ILE A CA 1
ATOM 5759 C C . ILE A 1 729 ? 16.447 19.129 -9.232 1.00 51.66 729 ILE A C 1
ATOM 5761 O O . ILE A 1 729 ? 16.983 20.171 -8.860 1.00 51.66 729 ILE A O 1
ATOM 5765 N N . LEU A 1 730 ? 15.790 19.038 -10.390 1.00 35.47 730 LEU A N 1
ATOM 5766 C CA . LEU A 1 730 ? 15.666 20.141 -11.347 1.00 35.47 730 LEU A CA 1
ATOM 5767 C C . LEU A 1 730 ? 14.747 21.258 -10.844 1.00 35.47 730 LEU A C 1
ATOM 5769 O O . LEU A 1 730 ? 15.000 22.439 -11.071 1.00 35.47 730 LEU A O 1
ATOM 5773 N N . ALA A 1 731 ? 13.640 20.884 -10.199 1.00 31.25 731 ALA A N 1
ATOM 5774 C CA . ALA A 1 731 ? 12.676 21.828 -9.653 1.00 31.25 731 ALA A CA 1
ATOM 5775 C C . ALA A 1 731 ? 11.837 21.168 -8.556 1.00 31.25 731 ALA A C 1
ATOM 5777 O O . ALA A 1 731 ? 11.326 20.063 -8.723 1.00 31.25 731 ALA A O 1
ATOM 5778 N N . SER A 1 732 ? 11.638 21.877 -7.448 1.00 32.47 732 SER A N 1
ATOM 5779 C CA . SER A 1 732 ? 10.705 21.492 -6.391 1.00 32.47 732 SER A CA 1
ATOM 5780 C C . SER A 1 732 ? 9.797 22.676 -6.104 1.00 32.47 732 SER A C 1
ATOM 5782 O O . SER A 1 732 ? 10.261 23.759 -5.744 1.00 32.47 732 SER A O 1
ATOM 5784 N N . TYR A 1 733 ? 8.498 22.478 -6.293 1.00 27.94 733 TYR A N 1
ATOM 5785 C CA . TYR A 1 733 ? 7.476 23.461 -5.985 1.00 27.94 733 TYR A CA 1
ATOM 5786 C C . TYR A 1 733 ? 6.543 22.892 -4.921 1.00 27.94 733 TYR A C 1
ATOM 5788 O O . TYR A 1 733 ? 5.925 21.843 -5.092 1.00 27.94 733 TYR A O 1
ATOM 5796 N N . ALA A 1 734 ? 6.408 23.612 -3.815 1.00 33.22 734 ALA A N 1
ATOM 5797 C CA . ALA A 1 734 ? 5.393 23.347 -2.810 1.00 33.22 734 ALA A CA 1
ATOM 5798 C C . ALA A 1 734 ? 4.591 24.632 -2.605 1.00 33.22 734 ALA A C 1
ATOM 5800 O O . ALA A 1 734 ? 5.160 25.683 -2.298 1.00 33.22 734 ALA A O 1
ATOM 5801 N N . SER A 1 735 ? 3.269 24.574 -2.772 1.00 26.38 735 SER A N 1
ATOM 5802 C CA . SER A 1 735 ? 2.424 25.711 -2.399 1.00 26.38 735 SER A CA 1
ATOM 5803 C C . SER A 1 735 ? 2.379 25.816 -0.868 1.00 26.38 735 SER A C 1
ATOM 5805 O O . SER A 1 735 ? 1.999 24.844 -0.212 1.00 26.38 735 SER A O 1
ATOM 5807 N N . PRO A 1 736 ? 2.727 26.967 -0.261 1.00 27.00 736 PRO A N 1
ATOM 5808 C CA . PRO A 1 736 ? 2.760 27.091 1.186 1.00 27.00 736 PRO A CA 1
ATOM 5809 C C . PRO A 1 736 ? 1.349 27.343 1.723 1.00 27.00 736 PRO A C 1
ATOM 5811 O O . PRO A 1 736 ? 0.876 28.478 1.773 1.00 27.00 736 PRO A O 1
ATOM 5814 N N . VAL A 1 737 ? 0.701 26.283 2.198 1.00 28.88 737 VAL A N 1
ATOM 5815 C CA . VAL A 1 737 ? -0.205 26.378 3.347 1.00 28.88 737 VAL A CA 1
ATOM 5816 C C . VAL A 1 737 ? 0.455 25.549 4.451 1.00 28.88 737 VAL A C 1
ATOM 5818 O O . VAL A 1 737 ? 0.200 24.362 4.589 1.00 28.88 737 VAL A O 1
ATOM 5821 N N . LYS A 1 738 ? 1.363 26.212 5.183 1.00 27.09 738 LYS A N 1
ATOM 5822 C CA . LYS A 1 738 ? 2.357 25.697 6.153 1.00 27.09 738 LYS A CA 1
ATOM 5823 C C . LYS A 1 738 ? 3.597 25.030 5.535 1.00 27.09 738 LYS A C 1
ATOM 5825 O O . LYS A 1 738 ? 3.516 24.192 4.645 1.00 27.09 738 LYS A O 1
ATOM 5830 N N . LYS A 1 739 ? 4.768 25.501 5.982 1.00 23.11 739 LYS A N 1
ATOM 5831 C CA . LYS A 1 739 ? 6.094 25.028 5.563 1.00 23.11 739 LYS A CA 1
ATOM 5832 C C . LYS A 1 739 ? 6.285 23.578 6.012 1.00 23.11 739 LYS A C 1
ATOM 5834 O O . LYS A 1 739 ? 6.020 23.258 7.164 1.00 23.11 739 LYS A O 1
ATOM 5839 N N . TRP A 1 740 ? 6.789 22.749 5.109 1.00 30.97 740 TRP A N 1
ATOM 5840 C CA . TRP A 1 740 ? 7.213 21.380 5.379 1.00 30.97 740 TRP A CA 1
ATOM 5841 C C . TRP A 1 740 ? 8.740 21.320 5.428 1.00 30.97 740 TRP A C 1
ATOM 5843 O O . TRP A 1 740 ? 9.398 21.925 4.580 1.00 30.97 740 TRP A O 1
ATOM 5853 N N . GLY A 1 741 ? 9.278 20.604 6.416 1.00 26.36 741 GLY A N 1
ATOM 5854 C CA . GLY A 1 741 ? 10.662 20.133 6.442 1.00 26.36 741 GLY A CA 1
ATOM 5855 C C . GLY A 1 741 ? 10.730 18.727 5.847 1.00 26.36 741 GLY A C 1
ATOM 5856 O O . GLY A 1 741 ? 9.831 17.921 6.096 1.00 26.36 741 GLY A O 1
ATOM 5857 N N . LEU A 1 742 ? 11.749 18.507 5.013 1.00 28.44 742 LEU A N 1
ATOM 5858 C CA . LEU A 1 742 ? 12.065 17.264 4.303 1.00 28.44 742 LEU A CA 1
ATOM 5859 C C . LEU A 1 742 ? 12.193 16.065 5.213 1.00 28.44 742 LEU A C 1
ATOM 5861 O O . LEU A 1 742 ? 12.696 16.213 6.347 1.00 28.44 742 LEU A O 1
#

Sequence (742 aa):
MRRGLREEEIVQFGELPGLLQAWSLKADAEDTVCWAGKPGQKNSVRLDYRWWNREAATNDTFNARAAILWRVKMPLKNRLVTKVFRTRWRPLEAVECALCGEEAEMIEHLFCQCPVVSRLWDRLSVVTGQRISLRTMEDLWEVARCMRKRNDKSKAGLVGLSIIPTRTWTIWRMRNEIIFRGFVFYFENLWEMMAQAIKDWRIRLCGISKLTLPIPSNDPNCSITLLSHDFANTVGSPPTTVPFSPPSDACPDLLQWTRAVLLFSASSAGDQYDRIAAVWLGGVELLRTSTAEPTESGVRWTVRKDVTRYASLFRRNTGPPANLSVMLENIVNDVYTGVYSVNVSLVLYEDEKSRVSEAADLVIPISESDGDGGSWFRISGSETRAKPVELPRNAYKAVLEIYASPHSDDEFWYSNPPDEYIQANGLRTGRGGGAFREIVATVDGAVVGSVVPFPVVYTGGIVPLFWSAVVGIGAFDVPSYELDLTPFVGAIADGRAHAFGLGVTDAEPYWLVDANLHVWLDPGSSVVEAKVVEYRAPYVSIDRETEFVGLDGKFEIEAERRLVFAGWANSSVLGNVTTIIQHKFKFKSKIKIDREGNHKQTKMEHKSEARIRVKNDSGKFVSMMRRKRSYLLTIETKTLPESNKTRYLSRTNLSHALLASHKRSSSVIGRGFVASFSNEQVSDGWMRVEDHSVLEGAATTRQSLRYVGEEVGDCNYREVSATGEDGAILASYASPVKKWGL

Foldseek 3Di:
DDDDDDVVVVVVLVCQLVVVVPDDPDLPDDFPDWDDDPPPDIDTPNVLVVVVPDDDDDDDDDDDPVVVSVCLVCVVVQPPDQLVNCVVVPNDPQQAQLAQRPDGDDPQCLQAVPPLNVVVQCVVCVVLVHDQHGRGSVSLVVQLVVLVPVPDSDSSSSVSNVVSSLLVVLSVVVSCCCVVVVDDDDSVVSVVVSVVVVVVPDDDDDDDDWPDDDDDQDAFPDKFWQDWDKAAACALFFFDKDWDDAVCVVRVVCPDFQWKKKKKKKKKADFDDKWWKFKDKLLATQFIAIDAGAYNVMDIDMDIGTRLLQVLSRPDPDDPTIMITMDTHHYDDPRHPMMMTIIIMMTTHHDPPGDSPRHFNDKDKWADDPRSPGSWDKAFAWDKDWDWDAAQQQWQWKKKKKFKAADDLCLQLQAADAPCLCVVQVPPGLNHLHRWKKKFKDKQNHTQDIDTAFNFAECPGPPNLQRLQNHTVCNGGPDIDMGINNLCCQPRNPRGIIIIIITMHRRPGTMTMMIIMGTHGFPVDSHKHKDWDDWDWDDKDKDWDWDDDHQWIKIKIKIKTKTWTKMWIAGPVPGTKIKIKIKMKIKMWMWGADPNRQKIKIWIKMKMKIKIWMAHPVRHGFKIKIKMKMKIKIKIKGWAQDPPNQKIKIKMKIKIKIKMKMWMDGPVVNDIFIKIKIKIKIKIKMFMDGNHDTPDMKMKMKIWIWIDGRDDLRTWIWIWIAMRRVSDTPDIDTDDPDDDDD

Radius of gyration: 31.86 Å; chains: 1; bounding box: 77×81×66 Å

InterPro domains:
  IPR021102 Peptide-N4-(N-acetyl-beta-glucosaminyl)asparagine amidase A [PTHR31104] (210-724)
  IPR026960 Reverse transcriptase zinc-binding domain [PF13966] (67-121)
  IPR056948 Peptide N-acetyl-beta-D-glucosaminyl asparaginase amidase A, N-terminal [PF12222] (217-536)

Organism: Acorus calamus (NCBI:txid4465)

pLDDT: mean 75.55, std 23.67, range [22.25, 98.69]